Protein AF-0000000085047377 (afdb_homodimer)

Sequence (522 aa):
MKQKLSLKQCLQWAILKILKEQPLTVDECYRLLEKQLPPPPQPGSPNRKYSIYKLRTYLKDLEEEGEIISANDSELLSYSITKKGYEREKARGKELLERVTVVHHALNVILESLLDLHPVAPKIVPNEDREFVRSLLSVKDIIRVYILRYLTNNKQAALSDLQRDMISEWGWTCSKTYFLLVGRNEMTEGLDEDNEPLENPTILLKSTYTGQASRKHKREYSILDKNLVAEWSEIYLESAINSLREAITFNETLLALLEKNMKQKLSLKQCLQWAILKILKEQPLTVDECYRLLEKQLPPPPQPGSPNRKYSIYKLRTYLKDLEEEGEIISANDSELLSYSITKKGYEREKARGKELLERVTVVHHALNVILESLLDLHPVAPKIVPNEDREFVRSLLSVKDIIRVYILRYLTNNKQAALSDLQRDMISEWGWTCSKTYFLLVGRNEMTEGLDEDNEPLENPTILLKSTYTGQASRKHKREYSILDKNLVAEWSEIYLESAINSLREAITFNETLLALLEKN

Secondary structure (DSSP, 8-state):
-PPPP-HHHHHHHHHHHHHTTS-EEHHHHHHHHHHHSPPPPBTTBTT----HHHHHHHHHHHHHTTSEEEEEETTEEEEEE-HHHHHHHHHHHHHHHHHHHHHHHHHHHHHHHHTT--PPPPPPPPGGGHHHHHHHS-HHHHHHHHHHHHHHHSS-EEHHHHHHHHHHHHS----HHHHHHHHHHHHH--B-TTSPBPSS----EEEEEEEEEETTEEEEEEES-HHHHHHHHHHHHHHHHHHHHHHHHHHHHHHHHHHT-/-PPPP-HHHHHHHHHHHHHTTS-EEHHHHHHHHHHHSPPPPBTTBTT----HHHHHHHHHHHHHTTSEEEEEETTEEEEEE-HHHHHHHHHHHHHHHHHHHHHHHHHHHHHHHHTT--PPPPPPPPGGGHHHHHHHS-HHHHHHHHHHHHHHHSS-EEHHHHHHHHHHHHS----HHHHHHHHHHHHH--B-TTS-B-SS----EEEEESSSSSSSS-EEEEES-HHHHHHHHHHHHHHHHHHHHHHHHHHHHHHHHHH--

Radius of gyration: 26.58 Å; Cα contacts (8 Å, |Δi|>4): 782; chains: 2; bounding box: 64×72×55 Å

Nearest PDB structures (foldseek):
  4esf-assembly1_A-2  TM=9.033E-01  e=9.468E-03  Bacillus cereus ATCC 10987
  8s8f-assembly1_K  TM=6.311E-01  e=1.283E-01  Kluyveromyces lactis NRRL Y-1140
  8bn3-assembly1_C0  TM=6.114E-01  e=3.523E-01  Saccharomyces cerevisiae
  5icg-assembly1_A-2  TM=2.692E-01  e=3.051E-02  Thalictrum flavum subsp. glaucum
  8j3g-assembly1_A  TM=2.886E-01  e=8.381E-02  Coptis chinensis

Foldseek 3Di:
DDAFDAPLLLLLLVLLVVQAVDKAFLVRSQVVCCVLFNAQADVVGNPDGDDSVVSVVSQVVCVVVVQKDWDQDPNTIIIHGDPNVVVVSLVSLVVCLVLLVLVLLLLVLLLCVLVVHDHDFHAARDPSHQVRNVSQFPQLLSLLLQVLVVQVVPVKDFLQVSQVVCCRRRNHGDDSVVSVVSLVQLQWFDQPLSRHGDPDRRRFKDWDWPDDPDVPIGIMMHGDDPVSSVVVSVSSSVRRNVSSVSSSVSSVSSSVSSVVD/DDAFDAPLLLLLLVLLVVQAVDKAFLVRSQVVCCVLFNAQADVVGNPDGDDSVVSVVSQVVCVVVVQKDWDQDPNTIIIHGDPNVVVVSLVSLVVCLVLLVLLLLLLVLLLCVLVVHDHDFHAARDPSHQVRNVSQFPQLLSLLLQVLVVQVVPVKDFQQVSQVVCCRRRNHGDDSVVSVVSLVQLQFADQPLVRHTDPDGRRFKDWDWPDDPDVPIGIMMHGDDPVSSVVVSVSSSVRRNVSSVSSSVSSVSSSVSSVVD

Organism: Alkalihalophilus pseudofirmus (strain ATCC BAA-2126 / JCM 17055 / OF4) (NCBI:txid398511)

pLDDT: mean 87.84, std 13.75, range [40.06, 98.25]

Solvent-accessible surface area (backbone atoms only — not comparable to full-atom values): 27500 Å² total; per-residue (Å²): 129,85,78,60,53,38,70,65,59,55,48,50,42,51,50,46,58,57,25,68,76,44,68,34,33,68,69,54,47,51,53,50,42,49,70,66,57,48,59,54,45,41,91,94,30,78,78,46,68,80,53,68,67,56,48,50,50,49,51,49,52,36,36,75,72,48,26,29,46,75,44,79,52,94,88,41,60,29,35,32,56,33,73,58,20,54,54,47,39,52,54,48,36,54,53,46,46,56,54,49,49,42,46,45,51,19,52,49,25,43,52,29,45,75,69,70,45,85,47,64,84,48,47,72,47,52,78,63,41,39,62,36,54,48,75,33,35,53,54,66,33,46,50,50,36,53,53,51,55,49,34,73,77,32,75,62,46,36,59,72,56,50,51,54,48,34,30,70,64,25,8,47,57,76,56,68,58,54,52,47,34,54,56,49,42,31,40,50,60,21,57,39,98,70,40,20,52,34,95,62,62,40,49,37,36,43,74,46,50,83,38,57,26,37,101,82,25,55,56,27,31,27,69,65,36,69,67,60,40,56,56,48,44,52,55,30,40,52,54,27,50,52,27,46,52,41,31,49,50,38,46,50,44,50,49,52,59,51,64,63,110,128,86,79,61,54,39,70,65,56,54,49,51,44,49,49,47,57,56,25,68,76,44,68,35,33,68,69,53,47,50,53,49,43,50,69,67,55,47,59,54,46,42,92,94,29,78,79,46,68,79,54,68,67,56,49,50,50,48,53,50,52,36,36,75,73,48,27,29,48,75,46,79,52,96,89,43,61,28,35,34,57,33,75,57,20,52,53,47,39,54,54,48,37,54,54,45,48,57,53,49,48,42,47,48,50,19,51,48,25,43,48,29,45,77,69,71,47,86,49,66,86,47,47,72,47,51,78,65,39,38,63,38,54,48,76,31,37,53,54,66,34,46,50,48,36,52,53,50,53,50,32,74,78,33,76,61,45,36,60,71,56,50,52,55,47,34,31,71,63,25,8,47,58,76,58,68,59,54,53,48,33,56,56,48,42,31,41,64,47,25,58,38,97,70,36,20,53,34,97,62,64,42,52,37,37,43,74,46,51,84,40,59,29,39,100,85,22,56,57,28,32,28,70,65,35,71,67,59,40,56,56,48,45,53,55,30,42,52,54,26,51,53,28,45,52,40,31,48,50,36,47,50,44,51,49,51,60,52,66,61,113

Structure (mmCIF, N/CA/C/O backbone):
data_AF-0000000085047377-model_v1
#
loop_
_entity.id
_entity.type
_entity.pdbx_description
1 polymer 'Transcription regulator PadR N-terminal domain-containing protein'
#
loop_
_atom_site.group_PDB
_atom_site.id
_atom_site.type_symbol
_atom_site.label_atom_id
_atom_site.label_alt_id
_atom_site.label_comp_id
_atom_site.label_asym_id
_atom_site.label_entity_id
_atom_site.label_seq_id
_atom_site.pdbx_PDB_ins_code
_atom_site.Cartn_x
_atom_site.Cartn_y
_atom_site.Cartn_z
_atom_site.occupancy
_atom_site.B_iso_or_equiv
_atom_site.auth_seq_id
_atom_site.auth_comp_id
_atom_site.auth_asym_id
_atom_site.auth_atom_id
_atom_site.pdbx_PDB_model_num
ATOM 1 N N . MET A 1 1 ? -19.031 -2.625 -0.604 1 43.34 1 MET A N 1
ATOM 2 C CA . MET A 1 1 ? -17.719 -2.719 -1.241 1 43.34 1 MET A CA 1
ATOM 3 C C . MET A 1 1 ? -17.359 -4.172 -1.547 1 43.34 1 MET A C 1
ATOM 5 O O . MET A 1 1 ? -17.609 -5.059 -0.729 1 43.34 1 MET A O 1
ATOM 9 N N . LYS A 1 2 ? -17.156 -4.508 -2.77 1 57.34 2 LYS A N 1
ATOM 10 C CA . LYS A 1 2 ? -16.875 -5.891 -3.152 1 57.34 2 LYS A CA 1
ATOM 11 C C . LYS A 1 2 ? -15.641 -6.422 -2.438 1 57.34 2 LYS A C 1
ATOM 13 O O . LYS A 1 2 ? -14.633 -5.73 -2.34 1 57.34 2 LYS A O 1
ATOM 18 N N . GLN A 1 3 ? -15.734 -7.547 -1.705 1 80 3 GLN A N 1
ATOM 19 C CA . GLN A 1 3 ? -14.664 -8.195 -0.958 1 80 3 GLN A CA 1
ATOM 20 C C . GLN A 1 3 ? -13.469 -8.5 -1.861 1 80 3 GLN A C 1
ATOM 22 O O . GLN A 1 3 ? -13.641 -8.875 -3.023 1 80 3 GLN A O 1
ATOM 27 N N . LYS A 1 4 ? -12.359 -8.219 -1.426 1 89.38 4 LYS A N 1
ATOM 28 C CA . LYS A 1 4 ? -11.117 -8.477 -2.156 1 89.38 4 LYS A CA 1
ATOM 29 C C . LYS A 1 4 ? -10.898 -9.969 -2.363 1 89.38 4 LYS A C 1
ATOM 31 O O . LYS A 1 4 ? -11.164 -10.773 -1.465 1 89.38 4 LYS A O 1
ATOM 36 N N . LEU A 1 5 ? -10.461 -10.312 -3.564 1 94 5 LEU A N 1
ATOM 37 C CA . LEU A 1 5 ? -10.062 -11.688 -3.838 1 94 5 LEU A CA 1
ATOM 38 C C . LEU A 1 5 ? -8.836 -12.062 -3.014 1 94 5 LEU A C 1
ATOM 40 O O . LEU A 1 5 ? -7.852 -11.32 -2.971 1 94 5 LEU A O 1
ATOM 44 N N . SER A 1 6 ? -8.938 -13.141 -2.301 1 92.88 6 SER A N 1
ATOM 45 C CA . SER A 1 6 ? -7.844 -13.562 -1.434 1 92.88 6 SER A CA 1
ATOM 46 C C . SER A 1 6 ? -7.742 -15.078 -1.356 1 92.88 6 SER A C 1
ATOM 48 O O . SER A 1 6 ? -8.688 -15.789 -1.717 1 92.88 6 SER A O 1
ATOM 50 N N . LEU A 1 7 ? -6.586 -15.477 -0.941 1 91 7 LEU A N 1
ATOM 51 C CA . LEU A 1 7 ? -6.395 -16.906 -0.725 1 91 7 LEU A CA 1
ATOM 52 C C . LEU A 1 7 ? -7.375 -17.438 0.319 1 91 7 LEU A C 1
ATOM 54 O O . LEU A 1 7 ? -7.871 -18.562 0.199 1 91 7 LEU A O 1
ATOM 58 N N . LYS A 1 8 ? -7.629 -16.609 1.281 1 91.5 8 LYS A N 1
ATOM 59 C CA . LYS A 1 8 ? -8.594 -16.984 2.311 1 91.5 8 LYS A CA 1
ATOM 60 C C . LYS A 1 8 ? -9.953 -17.312 1.699 1 91.5 8 LYS A C 1
ATOM 62 O O . LYS A 1 8 ? -10.547 -18.344 2.021 1 91.5 8 LYS A O 1
ATOM 67 N N . GLN A 1 9 ? -10.375 -16.516 0.833 1 93.56 9 GLN A N 1
ATOM 68 C CA . GLN A 1 9 ? -11.672 -16.719 0.187 1 93.56 9 GLN A CA 1
ATOM 69 C C . GLN A 1 9 ? -11.672 -18.016 -0.627 1 93.56 9 GLN A C 1
ATOM 71 O O . GLN A 1 9 ? -12.656 -18.766 -0.611 1 93.56 9 GLN A O 1
ATOM 76 N N . CYS A 1 10 ? -10.625 -18.219 -1.309 1 94.62 10 CYS A N 1
ATOM 77 C CA . CYS A 1 10 ? -10.5 -19.422 -2.123 1 94.62 10 CYS A CA 1
ATOM 78 C C . CYS A 1 10 ? -10.523 -20.672 -1.254 1 94.62 10 CYS A C 1
ATOM 80 O O . CYS A 1 10 ? -11.227 -21.641 -1.565 1 94.62 10 CYS A O 1
ATOM 82 N N . LEU A 1 11 ? -9.852 -20.594 -0.194 1 94.56 11 LEU A N 1
ATOM 83 C CA . LEU A 1 11 ? -9.75 -21.75 0.684 1 94.56 11 LEU A CA 1
ATOM 84 C C . LEU A 1 11 ? -11.07 -22 1.411 1 94.56 11 LEU A C 1
ATOM 86 O O . LEU A 1 11 ? -11.484 -23.156 1.576 1 94.56 11 LEU A O 1
ATOM 90 N N . GLN A 1 12 ? -11.633 -20.938 1.828 1 96.25 12 GLN A N 1
ATOM 91 C CA . GLN A 1 12 ? -12.93 -21.094 2.477 1 96.25 12 GLN A CA 1
ATOM 92 C C . GLN A 1 12 ? -13.961 -21.703 1.523 1 96.25 12 GLN A C 1
ATOM 94 O O . GLN A 1 12 ? -14.758 -22.547 1.922 1 96.25 12 GLN A O 1
ATOM 99 N N . TRP A 1 13 ? -13.922 -21.25 0.327 1 97.38 13 TRP A N 1
ATOM 100 C CA . TRP A 1 13 ? -14.805 -21.828 -0.677 1 97.38 13 TRP A CA 1
ATOM 101 C C . TRP A 1 13 ? -14.5 -23.312 -0.874 1 97.38 13 TRP A C 1
ATOM 103 O O . TRP A 1 13 ? -15.414 -24.141 -0.934 1 97.38 13 TRP A O 1
ATOM 113 N N . ALA A 1 14 ? -13.227 -23.672 -0.992 1 96.56 14 ALA A N 1
ATOM 114 C CA . ALA A 1 14 ? -12.805 -25.062 -1.181 1 96.56 14 ALA A CA 1
ATOM 115 C C . ALA A 1 14 ? -13.266 -25.938 -0.015 1 96.56 14 ALA A C 1
ATOM 117 O O . ALA A 1 14 ? -13.664 -27.078 -0.212 1 96.56 14 ALA A O 1
ATOM 118 N N . ILE A 1 15 ? -13.211 -25.344 1.125 1 96.81 15 ILE A N 1
ATOM 119 C CA . ILE A 1 15 ? -13.648 -26.062 2.314 1 96.81 15 ILE A CA 1
ATOM 120 C C . ILE A 1 15 ? -15.141 -26.391 2.199 1 96.81 15 ILE A C 1
ATOM 122 O O . ILE A 1 15 ? -15.562 -27.516 2.459 1 96.81 15 ILE A O 1
ATOM 126 N N . LEU A 1 16 ? -15.914 -25.406 1.846 1 97.5 16 LEU A N 1
ATOM 127 C CA . LEU A 1 16 ? -17.344 -25.641 1.672 1 97.5 16 LEU A CA 1
ATOM 128 C C . LEU A 1 16 ? -17.594 -26.719 0.628 1 97.5 16 LEU A C 1
ATOM 130 O O . LEU A 1 16 ? -18.469 -27.562 0.814 1 97.5 16 LEU A O 1
ATOM 134 N N . LYS A 1 17 ? -16.828 -26.656 -0.416 1 96.5 17 LYS A N 1
ATOM 135 C CA . LYS A 1 17 ? -16.984 -27.641 -1.485 1 96.5 17 LYS A CA 1
ATOM 136 C C . LYS A 1 17 ? -16.688 -29.047 -0.982 1 96.5 17 LYS A C 1
ATOM 138 O O . LYS A 1 17 ? -17.406 -30 -1.301 1 96.5 17 LYS A O 1
ATOM 143 N N . ILE A 1 18 ? -15.641 -29.156 -0.251 1 95.62 18 ILE A N 1
ATOM 144 C CA . ILE A 1 18 ? -15.234 -30.453 0.289 1 95.62 18 ILE A CA 1
ATOM 145 C C . ILE A 1 18 ? -16.297 -30.984 1.243 1 95.62 18 ILE A C 1
ATOM 147 O O . ILE A 1 18 ? -16.625 -32.156 1.233 1 95.62 18 ILE A O 1
ATOM 151 N N . LEU A 1 19 ? -16.906 -30.094 2 1 96.5 19 LEU A N 1
ATOM 152 C CA . LEU A 1 19 ? -17.875 -30.484 3.025 1 96.5 19 LEU A CA 1
ATOM 153 C C . LEU A 1 19 ? -19.219 -30.844 2.402 1 96.5 19 LEU A C 1
ATOM 155 O O . LEU A 1 19 ? -20.078 -31.438 3.061 1 96.5 19 LEU A O 1
ATOM 159 N N . LYS A 1 20 ? -19.391 -30.516 1.212 1 94.81 20 LYS A N 1
ATOM 160 C CA . LYS A 1 20 ? -20.609 -30.906 0.507 1 94.81 20 LYS A CA 1
ATOM 161 C C . LYS A 1 20 ? -20.703 -32.406 0.363 1 94.81 20 LYS A C 1
ATOM 163 O O . LYS A 1 20 ? -21.797 -32.969 0.245 1 94.81 20 LYS A O 1
ATOM 168 N N . GLU A 1 21 ? -19.609 -33.031 0.344 1 92.38 21 GLU A N 1
ATOM 169 C CA . GLU A 1 21 ? -19.578 -34.469 0.102 1 92.38 21 GLU A CA 1
ATOM 170 C C . GLU A 1 21 ? -19.859 -35.25 1.383 1 92.38 21 GLU A C 1
ATOM 172 O O . GLU A 1 21 ? -20.562 -36.25 1.357 1 92.38 21 GLU A O 1
ATOM 177 N N . GLN A 1 22 ? -19.281 -34.875 2.484 1 93.88 22 GLN A N 1
ATOM 178 C CA . GLN A 1 22 ? -19.469 -35.562 3.768 1 93.88 22 GLN A CA 1
ATOM 179 C C . GLN A 1 22 ? -18.953 -34.688 4.918 1 93.88 22 GLN A C 1
ATOM 181 O O . GLN A 1 22 ? -18.125 -33.812 4.715 1 93.88 22 GLN A O 1
ATOM 186 N N . PRO A 1 23 ? -19.531 -34.875 6.016 1 95.12 23 PRO A N 1
ATOM 187 C CA . PRO A 1 23 ? -18.953 -34.219 7.191 1 95.12 23 PRO A CA 1
ATOM 188 C C . PRO A 1 23 ? -17.516 -34.625 7.445 1 95.12 23 PRO A C 1
ATOM 190 O O . PRO A 1 23 ? -17.141 -35.781 7.219 1 95.12 23 PRO A O 1
ATOM 193 N N . LEU A 1 24 ? -16.719 -33.688 7.891 1 96.38 24 LEU A N 1
ATOM 194 C CA . LEU A 1 24 ? -15.289 -33.969 8.062 1 96.38 24 LEU A CA 1
ATOM 195 C C . LEU A 1 24 ? -14.766 -33.312 9.344 1 96.38 24 LEU A C 1
ATOM 197 O O . LEU A 1 24 ? -15.25 -32.281 9.766 1 96.38 24 LEU A O 1
ATOM 201 N N . THR A 1 25 ? -13.789 -34.062 9.906 1 95.56 25 THR A N 1
ATOM 202 C CA . THR A 1 25 ? -13.023 -33.438 10.992 1 95.56 25 THR A CA 1
ATOM 203 C C . THR A 1 25 ? -12.047 -32.406 10.453 1 95.56 25 THR A C 1
ATOM 205 O O . THR A 1 25 ? -11.859 -32.312 9.234 1 95.56 25 THR A O 1
ATOM 208 N N . VAL A 1 26 ? -11.484 -31.672 11.367 1 95.12 26 VAL A N 1
ATOM 209 C CA . VAL A 1 26 ? -10.516 -30.656 10.969 1 95.12 26 VAL A CA 1
ATOM 210 C C . VAL A 1 26 ? -9.359 -31.297 10.219 1 95.12 26 VAL A C 1
ATOM 212 O O . VAL A 1 26 ? -8.922 -30.797 9.18 1 95.12 26 VAL A O 1
ATOM 215 N N . ASP A 1 27 ? -8.883 -32.406 10.734 1 95 27 ASP A N 1
ATOM 216 C CA . ASP A 1 27 ? -7.734 -33.062 10.141 1 95 27 ASP A CA 1
ATOM 217 C C . ASP A 1 27 ? -8.078 -33.625 8.758 1 95 27 ASP A C 1
ATOM 219 O O . ASP A 1 27 ? -7.258 -33.562 7.836 1 95 27 ASP A O 1
ATOM 223 N N . GLU A 1 28 ? -9.266 -34.156 8.602 1 95.69 28 GLU A N 1
ATOM 224 C CA . GLU A 1 28 ? -9.703 -34.656 7.312 1 95.69 28 GLU A CA 1
ATOM 225 C C . GLU A 1 28 ? -9.852 -33.531 6.293 1 95.69 28 GLU A C 1
ATOM 227 O O . GLU A 1 28 ? -9.453 -33.688 5.137 1 95.69 28 GLU A O 1
ATOM 232 N N . CYS A 1 29 ? -10.445 -32.469 6.742 1 95.69 29 CYS A N 1
ATOM 233 C CA . CYS A 1 29 ? -10.578 -31.297 5.887 1 95.69 29 CYS A CA 1
ATOM 234 C C . CYS A 1 29 ? -9.219 -30.812 5.41 1 95.69 29 CYS A C 1
ATOM 236 O O . CYS A 1 29 ? -9.039 -30.484 4.234 1 95.69 29 CYS A O 1
ATOM 238 N N . TYR A 1 30 ? -8.297 -30.781 6.344 1 96.19 30 TYR A N 1
ATOM 239 C CA . TYR A 1 30 ? -6.938 -30.328 6.055 1 96.19 30 TYR A CA 1
ATOM 240 C C . TYR A 1 30 ? -6.293 -31.203 4.984 1 96.19 30 TYR A C 1
ATOM 242 O O . TYR A 1 30 ? -5.734 -30.688 4.008 1 96.19 30 TYR A O 1
ATOM 250 N N . ARG A 1 31 ? -6.387 -32.469 5.109 1 95.44 31 ARG A N 1
ATOM 251 C CA . ARG A 1 31 ? -5.789 -33.406 4.168 1 95.44 31 ARG A CA 1
ATOM 252 C C . ARG A 1 31 ? -6.426 -33.281 2.787 1 95.44 31 ARG A C 1
ATOM 254 O O . ARG A 1 31 ? -5.727 -33.281 1.771 1 95.44 31 ARG A O 1
ATOM 261 N N . LEU A 1 32 ? -7.68 -33.188 2.752 1 95.5 32 LEU A N 1
ATOM 262 C CA . LEU A 1 32 ? -8.375 -33.094 1.476 1 95.5 32 LEU A CA 1
ATOM 263 C C . LEU A 1 32 ? -8.086 -31.781 0.775 1 95.5 32 LEU A C 1
ATOM 265 O O . LEU A 1 32 ? -7.934 -31.734 -0.448 1 95.5 32 LEU A O 1
ATOM 269 N N . LEU A 1 33 ? -8.023 -30.75 1.573 1 94.81 33 LEU A N 1
ATOM 270 C CA . LEU A 1 33 ? -7.699 -29.453 1.01 1 94.81 33 LEU A CA 1
ATOM 271 C C . LEU A 1 33 ? -6.309 -29.453 0.385 1 94.81 33 LEU A C 1
ATOM 273 O O . LEU A 1 33 ? -6.121 -28.953 -0.726 1 94.81 33 LEU A O 1
ATOM 277 N N . GLU A 1 34 ? -5.344 -30 1.066 1 93.25 34 GLU A N 1
ATOM 278 C CA . GLU A 1 34 ? -3.971 -30.094 0.575 1 93.25 34 GLU A CA 1
ATOM 279 C C . GLU A 1 34 ? -3.898 -30.922 -0.705 1 93.25 34 GLU A C 1
ATOM 281 O O . GLU A 1 34 ? -3.105 -30.625 -1.6 1 93.25 34 GLU A O 1
ATOM 286 N N . LYS A 1 35 ? -4.703 -31.906 -0.718 1 93.5 35 LYS A N 1
ATOM 287 C CA . LYS A 1 35 ? -4.715 -32.812 -1.869 1 93.5 35 LYS A CA 1
ATOM 288 C C . LYS A 1 35 ? -5.379 -32.156 -3.074 1 93.5 35 LYS A C 1
ATOM 290 O O . LYS A 1 35 ? -4.883 -32.25 -4.199 1 93.5 35 LYS A O 1
ATOM 295 N N . GLN A 1 36 ? -6.48 -31.453 -2.883 1 93.62 36 GLN A N 1
ATOM 296 C CA . GLN A 1 36 ? -7.297 -30.938 -3.977 1 93.62 36 GLN A CA 1
ATOM 297 C C . GLN A 1 36 ? -6.781 -29.594 -4.453 1 93.62 36 GLN A C 1
ATOM 299 O O . GLN A 1 36 ? -6.926 -29.25 -5.629 1 93.62 36 GLN A O 1
ATOM 304 N N . LEU A 1 37 ? -6.281 -28.844 -3.484 1 93.62 37 LEU A N 1
ATOM 305 C CA . LEU A 1 37 ? -5.805 -27.5 -3.801 1 93.62 37 LEU A CA 1
ATOM 306 C C . LEU A 1 37 ? -4.52 -27.188 -3.041 1 93.62 37 LEU A C 1
ATOM 308 O O . LEU A 1 37 ? -4.52 -26.344 -2.133 1 93.62 37 LEU A O 1
ATOM 312 N N . PRO A 1 38 ? -3.467 -27.766 -3.453 1 89.69 38 PRO A N 1
ATOM 313 C CA . PRO A 1 38 ? -2.201 -27.484 -2.768 1 89.69 38 PRO A CA 1
ATOM 314 C C . PRO A 1 38 ? -1.79 -26.016 -2.869 1 89.69 38 PRO A C 1
ATOM 316 O O . PRO A 1 38 ? -2.039 -25.359 -3.891 1 89.69 38 PRO A O 1
ATOM 319 N N . PRO A 1 39 ? -1.217 -25.547 -1.729 1 83.5 39 PRO A N 1
ATOM 320 C CA . PRO A 1 39 ? -0.801 -24.141 -1.772 1 83.5 39 PRO A CA 1
ATOM 321 C C . PRO A 1 39 ? 0.285 -23.891 -2.814 1 83.5 39 PRO A C 1
ATOM 323 O O . PRO A 1 39 ? 1.1 -24.766 -3.098 1 83.5 39 PRO A O 1
ATOM 326 N N . PRO A 1 40 ? 0.148 -22.641 -3.406 1 74.31 40 PRO A N 1
ATOM 327 C CA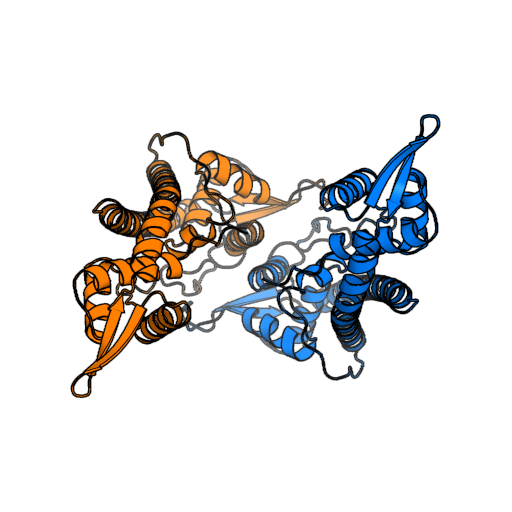 . PRO A 1 40 ? 1.246 -22.312 -4.32 1 74.31 40 PRO A CA 1
ATOM 328 C C . PRO A 1 40 ? 2.586 -22.156 -3.604 1 74.31 40 PRO A C 1
ATOM 330 O O . PRO A 1 40 ? 2.641 -21.625 -2.496 1 74.31 40 PRO A O 1
ATOM 333 N N . PRO A 1 41 ? 3.574 -22.75 -4.199 1 69.69 41 PRO A N 1
ATOM 334 C CA . PRO A 1 41 ? 4.902 -22.578 -3.602 1 69.69 41 PRO A CA 1
ATOM 335 C C . PRO A 1 41 ? 5.328 -21.109 -3.516 1 69.69 41 PRO A C 1
ATOM 337 O O . PRO A 1 41 ? 4.797 -20.266 -4.238 1 69.69 41 PRO A O 1
ATOM 340 N N . GLN A 1 42 ? 6.004 -20.734 -2.461 1 64.62 42 GLN A N 1
ATOM 341 C CA . GLN A 1 42 ? 6.629 -19.422 -2.346 1 64.62 42 GLN A CA 1
ATOM 342 C C . GLN A 1 42 ? 8.148 -19.516 -2.428 1 64.62 42 GLN A C 1
ATOM 344 O O . GLN A 1 42 ? 8.719 -20.562 -2.125 1 64.62 42 GLN A O 1
ATOM 349 N N . PRO A 1 43 ? 8.594 -18.359 -2.99 1 54.38 43 PRO A N 1
ATOM 350 C CA . PRO A 1 43 ? 10.062 -18.375 -2.936 1 54.38 43 PRO A CA 1
ATOM 351 C C . PRO A 1 43 ? 10.594 -18.672 -1.534 1 54.38 43 PRO A C 1
ATOM 353 O O . PRO A 1 43 ? 10.148 -18.062 -0.56 1 54.38 43 PRO A O 1
ATOM 356 N N . GLY A 1 44 ? 11.344 -19.703 -1.463 1 54.81 44 GLY A N 1
ATOM 357 C CA . GLY A 1 44 ? 11.953 -20.078 -0.2 1 54.81 44 GLY A CA 1
ATOM 358 C C . GLY A 1 44 ? 11.195 -21.188 0.522 1 54.81 44 GLY A C 1
ATOM 359 O O . GLY A 1 44 ? 11.672 -21.719 1.53 1 54.81 44 GLY A O 1
ATOM 360 N N . SER A 1 45 ? 9.984 -21.328 -0.034 1 64.44 45 SER A N 1
ATOM 361 C CA . SER A 1 45 ? 9.195 -22.391 0.583 1 64.44 45 SER A CA 1
ATOM 362 C C . SER A 1 45 ? 8.562 -23.297 -0.471 1 64.44 45 SER A C 1
ATOM 364 O O . SER A 1 45 ? 7.348 -23.266 -0.663 1 64.44 45 SER A O 1
ATOM 366 N N . PRO A 1 46 ? 9.352 -24.125 -1.031 1 64.88 46 PRO A N 1
ATOM 367 C CA . PRO A 1 46 ? 8.836 -24.984 -2.105 1 64.88 46 PRO A CA 1
ATOM 368 C C . PRO A 1 46 ? 7.824 -26 -1.609 1 64.88 46 PRO A C 1
ATOM 370 O O . PRO A 1 46 ? 6.957 -26.438 -2.371 1 64.88 46 PRO A O 1
ATOM 373 N N . ASN A 1 47 ? 7.973 -26.312 -0.327 1 68.62 47 ASN A N 1
ATOM 374 C CA . ASN A 1 47 ? 7.078 -27.328 0.233 1 68.62 47 ASN A CA 1
ATOM 375 C C . ASN A 1 47 ? 6.059 -26.703 1.184 1 68.62 47 ASN A C 1
ATOM 377 O O . ASN A 1 47 ? 5.66 -27.328 2.168 1 68.62 47 ASN A O 1
ATOM 381 N N . ARG A 1 48 ? 5.73 -25.625 0.717 1 76.94 48 ARG A N 1
ATOM 382 C CA . ARG A 1 48 ? 4.789 -24.875 1.541 1 76.94 48 ARG A CA 1
ATOM 383 C C . ARG A 1 48 ? 3.508 -25.656 1.771 1 76.94 48 ARG A C 1
ATOM 385 O O . ARG A 1 48 ? 3.004 -26.312 0.856 1 76.94 48 ARG A O 1
ATOM 392 N N . LYS A 1 49 ? 3.084 -25.625 3.051 1 83.12 49 LYS A N 1
ATOM 393 C CA . LYS A 1 49 ? 1.815 -26.234 3.441 1 83.12 49 LYS A CA 1
ATOM 394 C C . LYS A 1 49 ? 0.893 -25.203 4.094 1 83.12 49 LYS A C 1
ATOM 396 O O . LYS A 1 49 ? 1.343 -24.141 4.516 1 83.12 49 LYS A O 1
ATOM 401 N N . TYR A 1 50 ? -0.381 -25.609 3.971 1 88.25 50 TYR A N 1
ATOM 402 C CA . TYR A 1 50 ? -1.301 -24.75 4.707 1 88.25 50 TYR A CA 1
ATOM 403 C C . TYR A 1 50 ? -1.092 -24.891 6.207 1 88.25 50 TYR A C 1
ATOM 405 O O . TYR A 1 50 ? -0.613 -25.922 6.684 1 88.25 50 TYR A O 1
ATOM 413 N N . SER A 1 51 ? -1.347 -23.844 6.867 1 89 51 SER A N 1
ATOM 414 C CA . SER A 1 51 ? -1.377 -23.906 8.328 1 89 51 SER A CA 1
ATOM 415 C C . SER A 1 51 ? -2.693 -24.5 8.828 1 89 51 SER A C 1
ATOM 417 O O . SER A 1 51 ? -3.768 -23.984 8.508 1 89 51 SER A O 1
ATOM 419 N N . ILE A 1 52 ? -2.498 -25.516 9.672 1 92.19 52 ILE A N 1
ATOM 420 C CA . ILE A 1 52 ? -3.699 -26.125 10.234 1 92.19 52 ILE A CA 1
ATOM 421 C C . ILE A 1 52 ? -4.414 -25.125 11.133 1 92.19 52 ILE A C 1
ATOM 423 O O . ILE A 1 52 ? -5.645 -25.141 11.234 1 92.19 52 ILE A O 1
ATOM 427 N N . TYR A 1 53 ? -3.674 -24.266 11.719 1 92.5 53 TYR A N 1
ATOM 428 C CA . TYR A 1 53 ? -4.258 -23.234 12.562 1 92.5 53 TYR A CA 1
ATOM 429 C C . TYR A 1 53 ? -5.102 -22.266 11.742 1 92.5 53 TYR A C 1
ATOM 431 O O . TYR A 1 53 ? -6.184 -21.859 12.172 1 92.5 53 TYR A O 1
ATOM 439 N N . LYS A 1 54 ? -4.594 -21.984 10.609 1 92.19 54 LYS A N 1
ATOM 440 C CA . LYS A 1 54 ? -5.363 -21.109 9.734 1 92.19 54 LYS A CA 1
ATOM 441 C C . LYS A 1 54 ? -6.656 -21.781 9.273 1 92.19 54 LYS A C 1
ATOM 443 O O . LYS A 1 54 ? -7.703 -21.125 9.195 1 92.19 54 LYS A O 1
ATOM 448 N N . LEU A 1 55 ? -6.488 -23 9.023 1 94.56 55 LEU A N 1
ATOM 449 C CA . LEU A 1 55 ? -7.684 -23.75 8.625 1 94.56 55 LEU A CA 1
ATOM 450 C C . LEU A 1 55 ? -8.727 -23.719 9.742 1 94.56 55 LEU A C 1
ATOM 452 O O . LEU A 1 55 ? -9.914 -23.547 9.477 1 94.56 55 LEU A O 1
ATOM 456 N N . ARG A 1 56 ? -8.258 -23.891 10.945 1 95.38 56 ARG A N 1
ATOM 457 C CA . ARG A 1 56 ? -9.164 -23.844 12.086 1 95.38 56 ARG A CA 1
ATOM 458 C C . ARG A 1 56 ? -9.875 -22.484 12.172 1 95.38 56 ARG A C 1
ATOM 460 O O . ARG A 1 56 ? -11.07 -22.422 12.461 1 95.38 56 ARG A O 1
ATOM 467 N N . THR A 1 57 ? -9.141 -21.562 11.914 1 96.5 57 THR A N 1
ATOM 468 C CA . THR A 1 57 ? -9.711 -20.219 11.922 1 96.5 57 THR A CA 1
ATOM 469 C C . THR A 1 57 ? -10.766 -20.078 10.828 1 96.5 57 THR A C 1
ATOM 471 O O . THR A 1 57 ? -11.82 -19.469 11.055 1 96.5 57 THR A O 1
ATOM 474 N N . TYR A 1 58 ? -10.484 -20.641 9.672 1 96.44 58 TYR A N 1
ATOM 475 C CA . TYR A 1 58 ? -11.43 -20.547 8.57 1 96.44 58 TYR A CA 1
ATOM 476 C C . TYR A 1 58 ? -12.719 -21.297 8.891 1 96.44 58 TYR A C 1
ATOM 478 O O . TYR A 1 58 ? -13.812 -20.812 8.602 1 96.44 58 TYR A O 1
ATOM 486 N N . LEU A 1 59 ? -12.539 -22.391 9.531 1 97 59 LEU A N 1
ATOM 487 C CA . LEU A 1 59 ? -13.703 -23.188 9.922 1 97 59 LEU A CA 1
ATOM 488 C C . LEU A 1 59 ? -14.547 -22.438 10.945 1 97 59 LEU A C 1
ATOM 490 O O . LEU A 1 59 ? -15.781 -22.406 10.859 1 97 59 LEU A O 1
ATOM 494 N N . LYS A 1 60 ? -13.883 -21.844 11.836 1 96.62 60 LYS A N 1
ATOM 495 C CA . LYS A 1 60 ? -14.578 -21.062 12.844 1 96.62 60 LYS A CA 1
ATOM 496 C C . LYS A 1 60 ? -15.344 -19.906 12.211 1 96.62 60 LYS A C 1
ATOM 498 O O . LYS A 1 60 ? -16.484 -19.625 12.586 1 96.62 60 LYS A O 1
ATOM 503 N N . ASP A 1 61 ? -14.688 -19.219 11.305 1 97.19 61 ASP A N 1
ATOM 504 C CA . ASP A 1 61 ? -15.328 -18.109 10.594 1 97.19 61 ASP A CA 1
ATOM 505 C C . ASP A 1 61 ? -16.594 -18.578 9.875 1 97.19 61 ASP A C 1
ATOM 507 O O . ASP A 1 61 ? -17.625 -17.922 9.945 1 97.19 61 A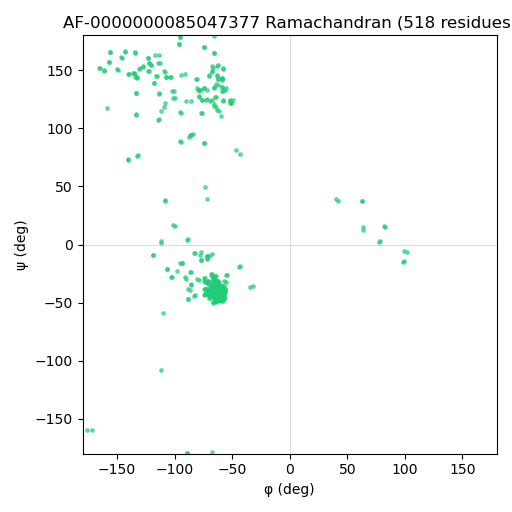SP A O 1
ATOM 511 N N . LEU A 1 62 ? -16.516 -19.688 9.195 1 97.75 62 LEU A N 1
ATOM 512 C CA . LEU A 1 62 ? -17.625 -20.234 8.438 1 97.75 62 LEU A CA 1
ATOM 513 C C . LEU A 1 62 ? -18.766 -20.641 9.367 1 97.75 62 LEU A C 1
ATOM 515 O O . LEU A 1 62 ? -19.938 -20.469 9.031 1 97.75 62 LEU A O 1
ATOM 519 N N . GLU A 1 63 ? -18.406 -21.109 10.5 1 97.44 63 GLU A N 1
ATOM 520 C CA . GLU A 1 63 ? -19.406 -21.5 11.484 1 97.44 63 GLU A CA 1
ATOM 521 C C . GLU A 1 63 ? -20.125 -20.266 12.055 1 97.44 63 GLU A C 1
ATOM 523 O O . GLU A 1 63 ? -21.344 -20.281 12.211 1 97.44 63 GLU A O 1
ATOM 528 N N . GLU A 1 64 ? -19.344 -19.297 12.344 1 97.12 64 GLU A N 1
ATOM 529 C CA . GLU A 1 64 ? -19.906 -18.047 12.875 1 97.12 64 GLU A CA 1
ATOM 530 C C . GLU A 1 64 ? -20.859 -17.406 11.875 1 97.12 64 GLU A C 1
ATOM 532 O O . GLU A 1 64 ? -21.844 -16.781 12.266 1 97.12 64 GLU A O 1
ATOM 537 N N . GLU A 1 65 ? -20.578 -17.562 10.641 1 96.56 65 GLU A N 1
ATOM 538 C CA . GLU A 1 65 ? -21.422 -17.016 9.586 1 96.56 65 GLU A CA 1
ATOM 539 C C . GLU A 1 65 ? -22.609 -17.922 9.297 1 96.56 65 GLU A C 1
ATOM 541 O O . GLU A 1 65 ? -23.484 -17.562 8.508 1 96.56 65 GLU A O 1
ATOM 546 N N . GLY A 1 66 ? -22.609 -19.094 9.914 1 97.56 66 GLY A N 1
ATOM 547 C CA . GLY A 1 66 ? -23.703 -20.031 9.773 1 97.56 66 GLY A CA 1
ATOM 548 C C . GLY A 1 66 ? -23.625 -20.875 8.508 1 97.56 66 GLY A C 1
ATOM 549 O O . GLY A 1 66 ? -24.609 -21.469 8.086 1 97.56 66 GLY A O 1
ATOM 550 N N . GLU A 1 67 ? -22.5 -20.922 7.879 1 98.19 67 GLU A N 1
ATOM 551 C CA . GLU A 1 67 ? -22.344 -21.625 6.617 1 98.19 67 GLU A CA 1
ATOM 552 C C . GLU A 1 67 ? -22.016 -23.109 6.855 1 98.19 67 GLU A C 1
ATOM 554 O O . GLU A 1 67 ? -22.203 -23.938 5.965 1 98.19 67 GLU A O 1
ATOM 559 N N . ILE A 1 68 ? -21.453 -23.391 8.039 1 98.25 68 ILE A N 1
ATOM 560 C CA . ILE A 1 68 ? -21.234 -24.766 8.461 1 98.25 68 ILE A CA 1
ATOM 561 C C . ILE A 1 68 ? -21.672 -24.953 9.914 1 98.25 68 ILE A C 1
ATOM 563 O O . ILE A 1 68 ? -21.938 -23.969 10.609 1 98.25 68 ILE A O 1
ATOM 567 N N . ILE A 1 69 ? -21.828 -26.188 10.383 1 97.25 69 ILE A N 1
ATOM 568 C CA . ILE A 1 69 ? -22.156 -26.516 11.766 1 97.25 69 ILE A CA 1
ATOM 569 C C . ILE A 1 69 ? -21.234 -27.609 12.273 1 97.25 69 ILE A C 1
ATOM 571 O O . ILE A 1 69 ? -20.719 -28.422 11.484 1 97.25 69 ILE A O 1
ATOM 575 N N . SER A 1 70 ? -20.906 -27.484 13.508 1 95.19 70 SER A N 1
ATOM 576 C CA . SER A 1 70 ? -20.062 -28.516 14.109 1 95.19 70 SER A CA 1
ATOM 577 C C . SER A 1 70 ? -20.875 -29.438 15.008 1 95.19 70 SER A C 1
ATOM 579 O O . SER A 1 70 ? -21.891 -29.031 15.555 1 95.19 70 SER A O 1
ATOM 581 N N . ALA A 1 71 ? -20.547 -30.625 15.023 1 92.25 71 ALA A N 1
ATOM 582 C CA . ALA A 1 71 ? -21.156 -31.641 15.891 1 92.25 71 ALA A CA 1
ATOM 583 C C . ALA A 1 71 ? -20.094 -32.5 16.562 1 92.25 71 ALA A C 1
ATOM 585 O O . ALA A 1 71 ? -19.078 -32.812 15.945 1 92.25 71 ALA A O 1
ATOM 586 N N . ASN A 1 72 ? -20.25 -32.625 17.828 1 86.38 72 ASN A N 1
ATOM 587 C CA . ASN A 1 72 ? -19.344 -33.5 18.562 1 86.38 72 ASN A CA 1
ATOM 588 C C . ASN A 1 72 ? -19.828 -34.938 18.531 1 86.38 72 ASN A C 1
ATOM 590 O O . ASN A 1 72 ? -20.875 -35.281 19.109 1 86.38 72 ASN A O 1
ATOM 594 N N . ASP A 1 73 ? -19.312 -35.656 17.594 1 68.12 73 ASP A N 1
ATOM 595 C CA . ASP A 1 73 ? -19.641 -37.094 17.594 1 68.12 73 ASP A CA 1
ATOM 596 C C . ASP A 1 73 ? -18.516 -37.906 18.203 1 68.12 73 ASP A C 1
ATOM 598 O O . ASP A 1 73 ? -17.438 -38 17.641 1 68.12 73 ASP A O 1
ATOM 602 N N . SER A 1 74 ? -18.859 -38.719 19.203 1 66.69 74 SER A N 1
ATOM 603 C CA . SER A 1 74 ? -17.984 -39.656 19.891 1 66.69 74 SER A CA 1
ATOM 604 C C . SER A 1 74 ? -16.609 -39.062 20.125 1 66.69 74 SER A C 1
ATOM 606 O O . SER A 1 74 ? -15.586 -39.688 19.797 1 66.69 74 SER A O 1
ATOM 608 N N . GLU A 1 75 ? -16.422 -37.875 20.453 1 73.69 75 GLU A N 1
ATOM 609 C CA . GLU A 1 75 ? -15.203 -37.25 20.953 1 73.69 75 GLU A CA 1
ATOM 610 C C . GLU A 1 75 ? -14.469 -36.5 19.828 1 73.69 75 GLU A C 1
ATOM 612 O O . GLU A 1 75 ? -13.422 -35.906 20.062 1 73.69 75 GLU A O 1
ATOM 617 N N . LEU A 1 76 ? -15.047 -36.688 18.562 1 84.75 76 LEU A N 1
ATOM 618 C CA . LEU A 1 76 ? -14.367 -35.938 17.516 1 84.75 76 LEU A CA 1
ATOM 619 C C . LEU A 1 76 ? -15.273 -34.844 16.938 1 84.75 76 LEU A C 1
ATOM 621 O O . LEU A 1 76 ? -16.438 -35.094 16.641 1 84.75 76 LEU A O 1
ATOM 625 N N . LEU A 1 77 ? -14.773 -33.719 16.891 1 91.75 77 LEU A N 1
ATOM 626 C CA . LEU A 1 77 ? -15.492 -32.562 16.328 1 91.75 77 LEU A CA 1
ATOM 627 C C . LEU A 1 77 ? -15.5 -32.625 14.805 1 91.75 77 LEU A C 1
ATOM 629 O O . LEU A 1 77 ? -14.453 -32.781 14.18 1 91.75 77 LEU A O 1
ATOM 633 N N . SER A 1 78 ? -16.688 -32.812 14.281 1 95 78 SER A N 1
ATOM 634 C CA . SER A 1 78 ? -16.828 -32.812 12.828 1 95 78 SER A CA 1
ATOM 635 C C . SER A 1 78 ? -17.656 -31.641 12.336 1 95 78 SER A C 1
ATOM 637 O O . SER A 1 78 ? -18.422 -31.047 13.109 1 95 78 SER A O 1
ATOM 639 N N . TYR A 1 79 ? -17.406 -31.297 11.062 1 96.94 79 TYR A N 1
ATOM 640 C CA . TYR A 1 79 ? -18.094 -30.156 10.453 1 96.94 79 TYR A CA 1
ATOM 641 C C . TYR A 1 79 ? -18.938 -30.609 9.273 1 96.94 79 TYR A C 1
ATOM 643 O O . TYR A 1 79 ? -18.547 -31.5 8.516 1 96.94 79 TYR A O 1
ATOM 651 N N . SER A 1 80 ? -20.109 -30.016 9.203 1 97 80 SER A N 1
ATOM 652 C CA . SER A 1 80 ? -20.984 -30.25 8.07 1 97 80 SER A CA 1
ATOM 653 C C . SER A 1 80 ? -21.5 -28.938 7.48 1 97 80 SER A C 1
ATOM 655 O O . SER A 1 80 ? -21.594 -27.938 8.188 1 97 80 SER A O 1
ATOM 657 N N . ILE A 1 81 ? -21.781 -28.953 6.207 1 97.75 81 ILE A N 1
ATOM 658 C CA . ILE A 1 81 ? -22.25 -27.75 5.516 1 97.75 81 ILE A CA 1
ATOM 659 C C . ILE A 1 81 ? -23.75 -27.578 5.77 1 97.75 81 ILE A C 1
ATOM 661 O O . ILE A 1 81 ? -24.484 -28.547 5.871 1 97.75 81 ILE A O 1
ATOM 665 N N . THR A 1 82 ? -24.172 -26.328 5.93 1 97.94 82 THR A N 1
ATOM 666 C CA . THR A 1 82 ? -25.578 -26.016 6.117 1 97.94 82 THR A CA 1
ATOM 667 C C . THR A 1 82 ? -26.234 -25.641 4.793 1 97.94 82 THR A C 1
ATOM 669 O O . THR A 1 82 ? -25.578 -25.625 3.75 1 97.94 82 THR A O 1
ATOM 672 N N . LYS A 1 83 ? -27.547 -25.359 4.883 1 97.31 83 LYS A N 1
ATOM 673 C CA . LYS A 1 83 ? -28.25 -24.875 3.697 1 97.31 83 LYS A CA 1
ATOM 674 C C . LYS A 1 83 ? -27.672 -23.531 3.236 1 97.31 83 LYS A C 1
ATOM 676 O O . LYS A 1 83 ? -27.469 -23.328 2.041 1 97.31 83 LYS A O 1
ATOM 681 N N . LYS A 1 84 ? -27.406 -22.75 4.176 1 97.5 84 LYS A N 1
ATOM 682 C CA . LYS A 1 84 ? -26.797 -21.453 3.877 1 97.5 84 LYS A CA 1
ATOM 683 C C . LYS A 1 84 ? -25.422 -21.625 3.236 1 97.5 84 LYS A C 1
ATOM 685 O O . LYS A 1 84 ? -25.078 -20.906 2.297 1 97.5 84 LYS A O 1
ATOM 690 N N . GLY A 1 85 ? -24.672 -22.562 3.75 1 97.69 85 GLY A N 1
ATOM 691 C CA . GLY A 1 85 ? -23.359 -22.844 3.197 1 97.69 85 GLY A CA 1
ATOM 692 C C . GLY A 1 85 ? -23.406 -23.281 1.746 1 97.69 85 GLY A C 1
ATOM 693 O O . GLY A 1 85 ? -22.562 -22.875 0.942 1 97.69 85 GLY A O 1
ATOM 694 N N . TYR A 1 86 ? -24.375 -24.094 1.464 1 96.56 86 TYR A N 1
ATOM 695 C CA . TYR A 1 86 ? -24.562 -24.562 0.096 1 96.56 86 TYR A CA 1
ATOM 696 C C . TYR A 1 86 ? -24.828 -23.406 -0.854 1 96.56 86 TYR A C 1
ATOM 698 O O . TYR A 1 86 ? -24.25 -23.328 -1.938 1 96.56 86 TYR A O 1
ATOM 706 N N . GLU A 1 87 ? -25.656 -22.516 -0.409 1 96.5 87 GLU A N 1
ATOM 707 C CA . GLU A 1 87 ? -26.016 -21.375 -1.229 1 96.5 87 GLU A CA 1
ATOM 708 C C . GLU A 1 87 ? -24.828 -20.438 -1.421 1 96.5 87 GLU A C 1
ATOM 710 O O . GLU A 1 87 ? -24.594 -19.938 -2.525 1 96.5 87 GLU A O 1
ATOM 715 N N . ARG A 1 88 ? -24.125 -20.266 -0.405 1 95.44 88 ARG A N 1
ATOM 716 C CA . ARG A 1 88 ? -22.984 -19.375 -0.454 1 95.44 88 ARG A CA 1
ATOM 717 C C . ARG A 1 88 ? -21.859 -19.984 -1.295 1 95.44 88 ARG A C 1
ATOM 719 O O . ARG A 1 88 ? -21.125 -19.25 -1.98 1 95.44 88 ARG A O 1
ATOM 726 N N . GLU A 1 89 ? -21.688 -21.281 -1.13 1 96.75 89 GLU A N 1
ATOM 727 C CA . GLU A 1 89 ? -20.688 -21.969 -1.947 1 96.75 89 GLU A CA 1
ATOM 728 C C . GLU A 1 89 ? -20.953 -21.766 -3.436 1 96.75 89 GLU A C 1
ATOM 730 O O . GLU A 1 89 ? -20.047 -21.484 -4.207 1 96.75 89 GLU A O 1
ATOM 735 N N . LYS A 1 90 ? -22.203 -21.828 -3.807 1 95.81 90 LYS A N 1
ATOM 736 C CA . LYS A 1 90 ? -22.578 -21.656 -5.207 1 95.81 90 LYS A CA 1
ATOM 737 C C . LYS A 1 90 ? -22.359 -20.219 -5.66 1 95.81 90 LYS A C 1
ATOM 739 O O . LYS A 1 90 ? -21.766 -19.984 -6.719 1 95.81 90 LYS A O 1
ATOM 744 N N . ALA A 1 91 ? -22.797 -19.344 -4.832 1 95.38 91 ALA A N 1
ATOM 745 C CA . ALA A 1 91 ? -22.688 -17.922 -5.168 1 95.38 91 ALA A CA 1
ATOM 746 C C . ALA A 1 91 ? -21.219 -17.5 -5.23 1 95.38 91 ALA A C 1
ATOM 748 O O . ALA A 1 91 ? -20.797 -16.844 -6.184 1 95.38 91 ALA A O 1
ATOM 749 N N . ARG A 1 92 ? -20.484 -17.875 -4.277 1 95.19 92 ARG A N 1
ATOM 750 C CA . ARG A 1 92 ? -19.062 -17.547 -4.234 1 95.19 92 ARG A CA 1
ATOM 751 C C . ARG A 1 92 ? -18.297 -18.234 -5.371 1 95.19 92 ARG A C 1
ATOM 753 O O . ARG A 1 92 ? -17.344 -17.672 -5.914 1 95.19 92 ARG A O 1
ATOM 760 N N . GLY A 1 93 ? -18.703 -19.438 -5.629 1 96.38 93 GLY A N 1
ATOM 761 C CA . GLY A 1 93 ? -18.062 -20.156 -6.711 1 96.38 93 GLY A CA 1
ATOM 762 C C . GLY A 1 93 ? -18.156 -19.453 -8.047 1 96.38 93 GLY A C 1
ATOM 763 O O . GLY A 1 93 ? -17.172 -19.359 -8.773 1 96.38 93 GLY A O 1
ATOM 764 N N . LYS A 1 94 ? -19.297 -18.906 -8.281 1 95.69 94 LYS A N 1
ATOM 765 C CA . LYS A 1 94 ? -19.5 -18.172 -9.539 1 95.69 94 LYS A CA 1
ATOM 766 C C . LYS A 1 94 ? -18.641 -16.906 -9.578 1 95.69 94 LYS A C 1
ATOM 768 O O . LYS A 1 94 ? -18.031 -16.609 -10.602 1 95.69 94 LYS A O 1
ATOM 773 N N . GLU A 1 95 ? -18.641 -16.25 -8.492 1 95.56 95 GLU A N 1
ATOM 774 C CA . GLU A 1 95 ? -17.844 -15.023 -8.398 1 95.56 95 GLU A CA 1
ATOM 775 C C . GLU A 1 95 ? -16.359 -15.312 -8.531 1 95.56 95 GLU A C 1
ATOM 777 O O . GLU A 1 95 ? -15.641 -14.617 -9.258 1 95.56 95 GLU A O 1
ATOM 782 N N . LEU A 1 96 ? -15.945 -16.328 -7.852 1 96.62 96 LEU A N 1
ATOM 783 C CA . LEU A 1 96 ? -14.539 -16.703 -7.879 1 96.62 96 LEU A CA 1
ATOM 784 C C . LEU A 1 96 ? -14.125 -17.141 -9.281 1 96.62 96 LEU A C 1
ATOM 786 O O . LEU A 1 96 ? -13.031 -16.797 -9.734 1 96.62 96 LEU A O 1
ATOM 790 N N . LEU A 1 9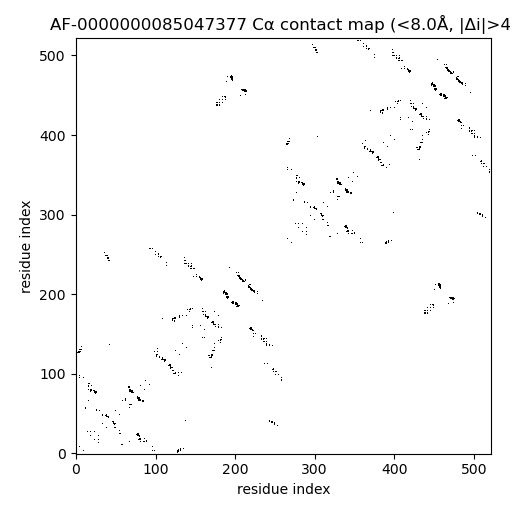7 ? -14.992 -17.859 -9.883 1 97.06 97 LEU A N 1
ATOM 791 C CA . LEU A 1 97 ? -14.68 -18.359 -11.219 1 97.06 97 LEU A CA 1
ATOM 792 C C . LEU A 1 97 ? -14.375 -17.188 -12.164 1 97.06 97 LEU A C 1
ATOM 794 O O . LEU A 1 97 ? -13.375 -17.219 -12.883 1 97.06 97 LEU A O 1
ATOM 798 N N . GLU A 1 98 ? -15.172 -16.203 -12.117 1 96.25 98 GLU A N 1
ATOM 799 C CA . GLU A 1 98 ? -14.992 -15.031 -12.977 1 96.25 98 GLU A CA 1
ATOM 800 C C . GLU A 1 98 ? -13.695 -14.297 -12.656 1 96.25 98 GLU A C 1
ATOM 802 O O . GLU A 1 98 ? -12.914 -13.992 -13.562 1 96.25 98 GLU A O 1
ATOM 807 N N . ARG A 1 99 ? -13.461 -14.102 -11.422 1 96.56 99 ARG A N 1
ATOM 808 C CA . ARG A 1 99 ? -12.328 -13.289 -10.984 1 96.56 99 ARG A CA 1
ATOM 809 C C . ARG A 1 99 ? -11.016 -14.039 -11.18 1 96.56 99 ARG A C 1
ATOM 811 O O . ARG A 1 99 ? -10.016 -13.453 -11.609 1 96.56 99 ARG A O 1
ATOM 818 N N . VAL A 1 100 ? -11.016 -15.344 -10.922 1 96.75 100 VAL A N 1
ATOM 819 C CA . VAL A 1 100 ? -9.812 -16.156 -11.055 1 96.75 100 VAL A CA 1
ATOM 820 C C . VAL A 1 100 ? -9.469 -16.328 -12.531 1 96.75 100 VAL A C 1
ATOM 822 O O . VAL A 1 100 ? -8.297 -16.406 -12.898 1 96.75 100 VAL A O 1
ATOM 825 N N . THR A 1 101 ? -10.477 -16.344 -13.312 1 97.38 101 THR A N 1
ATOM 826 C CA . THR A 1 101 ? -10.25 -16.438 -14.75 1 97.38 101 THR A CA 1
ATOM 827 C C . THR A 1 101 ? -9.484 -15.227 -15.258 1 97.38 101 THR A C 1
ATOM 829 O O . THR A 1 101 ? -8.562 -15.359 -16.062 1 97.38 101 THR A O 1
ATOM 832 N N . VAL A 1 102 ? -9.844 -14.078 -14.766 1 97.25 102 VAL A N 1
ATOM 833 C CA . VAL A 1 102 ? -9.156 -12.852 -15.164 1 97.25 102 VAL A CA 1
ATOM 834 C C . VAL A 1 102 ? -7.707 -12.898 -14.703 1 97.25 102 VAL A C 1
ATOM 836 O O . VAL A 1 102 ? -6.793 -12.562 -15.461 1 97.25 102 VAL A O 1
ATOM 839 N N . VAL A 1 103 ? -7.531 -13.344 -13.508 1 96.5 103 VAL A N 1
ATOM 840 C CA . VAL A 1 103 ? -6.188 -13.445 -12.945 1 96.5 103 VAL A CA 1
ATOM 841 C C . VAL A 1 103 ? -5.367 -14.445 -13.758 1 96.5 103 VAL A C 1
ATOM 843 O O . VAL A 1 103 ? -4.207 -14.18 -14.094 1 96.5 103 VAL A O 1
ATOM 846 N N . HIS A 1 104 ? -5.969 -15.555 -14.031 1 96.75 104 HIS A N 1
ATOM 847 C CA . HIS A 1 104 ? -5.305 -16.594 -14.812 1 96.75 104 HIS A CA 1
ATOM 848 C C . HIS A 1 104 ? -4.852 -16.047 -16.172 1 96.75 104 HIS A C 1
ATOM 850 O O . HIS A 1 104 ? -3.74 -16.344 -16.609 1 96.75 104 HIS A O 1
ATOM 856 N N . HIS A 1 105 ? -5.691 -15.32 -16.75 1 97.56 105 HIS A N 1
ATOM 857 C CA . HIS A 1 105 ? -5.355 -14.711 -18.031 1 97.56 105 HIS A CA 1
ATOM 858 C C . HIS A 1 105 ? -4.137 -13.805 -17.906 1 97.56 105 HIS A C 1
ATOM 860 O O . HIS A 1 105 ? -3.219 -13.867 -18.719 1 97.56 105 HIS A O 1
ATOM 866 N N . ALA A 1 106 ? -4.152 -12.992 -16.922 1 96.81 106 ALA A N 1
ATOM 867 C CA . ALA A 1 106 ? -3.039 -12.07 -16.703 1 96.81 106 ALA A CA 1
ATOM 868 C C . ALA A 1 106 ? -1.734 -12.836 -16.484 1 96.81 106 ALA A C 1
ATOM 870 O O . ALA A 1 106 ? -0.689 -12.453 -17.016 1 96.81 106 ALA A O 1
ATOM 871 N N . LEU A 1 107 ? -1.776 -13.891 -15.688 1 96.62 107 LEU A N 1
ATOM 872 C CA . LEU A 1 107 ? -0.591 -14.703 -15.422 1 96.62 107 LEU A CA 1
ATOM 873 C C . LEU A 1 107 ? -0.025 -15.273 -16.719 1 96.62 107 LEU A C 1
ATOM 875 O O . LEU A 1 107 ? 1.189 -15.25 -16.938 1 96.62 107 LEU A O 1
ATOM 879 N N . ASN A 1 108 ? -0.869 -15.688 -17.531 1 97.56 108 ASN A N 1
ATOM 880 C CA . ASN A 1 108 ? -0.44 -16.25 -18.797 1 97.56 108 ASN A CA 1
ATOM 881 C C . ASN A 1 108 ? 0.16 -15.18 -19.719 1 97.56 108 ASN A C 1
ATOM 883 O O . ASN A 1 108 ? 1.161 -15.422 -20.391 1 97.56 108 ASN A O 1
ATOM 887 N N . VAL A 1 109 ? -0.452 -14.055 -19.734 1 97.94 109 VAL A N 1
ATOM 888 C CA . VAL A 1 109 ? 0.068 -12.953 -20.547 1 97.94 109 VAL A CA 1
ATOM 889 C C . VAL A 1 109 ? 1.48 -12.602 -20.078 1 97.94 109 VAL A C 1
ATOM 891 O O . VAL A 1 109 ? 2.377 -12.406 -20.906 1 97.94 109 VAL A O 1
ATOM 894 N N . ILE A 1 110 ? 1.676 -12.547 -18.812 1 97.12 110 ILE A N 1
ATOM 895 C CA . ILE A 1 110 ? 2.988 -12.227 -18.266 1 97.12 110 ILE A CA 1
ATOM 896 C C . ILE A 1 110 ? 3.992 -13.305 -18.656 1 97.12 110 ILE A C 1
ATOM 898 O O . ILE A 1 110 ? 5.09 -12.992 -19.125 1 97.12 110 ILE A O 1
ATOM 902 N N . LEU A 1 111 ? 3.58 -14.508 -18.469 1 97.31 111 LEU A N 1
ATOM 903 C CA . LEU A 1 111 ? 4.484 -15.609 -18.797 1 97.31 111 LEU A CA 1
ATOM 904 C C . LEU A 1 111 ? 4.867 -15.578 -20.266 1 97.31 111 LEU A C 1
ATOM 906 O O . LEU A 1 111 ? 6.047 -15.672 -20.609 1 97.31 111 LEU A O 1
ATOM 910 N N . GLU A 1 112 ? 3.91 -15.438 -21.094 1 97.62 112 GLU A N 1
ATOM 911 C CA . GLU A 1 112 ? 4.172 -15.391 -22.531 1 97.62 112 GLU A CA 1
ATOM 912 C C . GLU A 1 112 ? 5.082 -14.219 -22.891 1 97.62 112 GLU A C 1
ATOM 914 O O . GLU A 1 112 ? 5.957 -14.344 -23.75 1 97.62 112 GLU A O 1
ATOM 919 N N . SER A 1 113 ? 4.844 -13.133 -22.266 1 96.5 113 SER A N 1
ATOM 920 C CA . SER A 1 113 ? 5.691 -11.969 -22.5 1 96.5 113 SER A CA 1
ATOM 921 C C . SER A 1 113 ? 7.137 -12.25 -22.094 1 96.5 113 SER A C 1
ATOM 923 O O . SER A 1 113 ? 8.07 -11.906 -22.812 1 96.5 113 SER A O 1
ATOM 925 N N . LEU A 1 114 ? 7.32 -12.852 -20.969 1 96.44 114 LEU A N 1
ATOM 926 C CA . LEU A 1 114 ? 8.656 -13.141 -20.469 1 96.44 114 LEU A CA 1
ATOM 927 C C . LEU A 1 114 ? 9.375 -14.141 -21.359 1 96.44 114 LEU A C 1
ATOM 929 O O . LEU A 1 114 ? 10.602 -14.109 -21.469 1 96.44 114 LEU A O 1
ATOM 933 N N . LEU A 1 115 ? 8.602 -14.938 -21.969 1 96.62 115 LEU A N 1
ATOM 934 C CA . LEU A 1 115 ? 9.164 -15.953 -22.844 1 96.62 115 LEU A CA 1
ATOM 935 C C . LEU A 1 115 ? 9.312 -15.414 -24.266 1 96.62 115 LEU A C 1
ATOM 937 O O . LEU A 1 115 ? 9.633 -16.156 -25.188 1 96.62 115 LEU A O 1
ATOM 941 N N . ASP A 1 116 ? 9 -14.109 -24.469 1 93.69 116 ASP A N 1
ATOM 942 C CA . ASP A 1 116 ? 9.094 -13.422 -25.75 1 93.69 116 ASP A CA 1
ATOM 943 C C . ASP A 1 116 ? 8.156 -14.039 -26.781 1 93.69 116 ASP A C 1
ATOM 945 O O . ASP A 1 116 ? 8.531 -14.219 -27.938 1 93.69 116 ASP A O 1
ATOM 949 N N . LEU A 1 117 ? 7.09 -14.375 -26.219 1 92.25 117 LEU A N 1
ATOM 950 C CA . LEU A 1 117 ? 6.008 -14.812 -27.094 1 92.25 117 LEU A CA 1
ATOM 951 C C . LEU A 1 117 ? 5.047 -13.664 -27.375 1 92.25 117 LEU A C 1
ATOM 953 O O . LEU A 1 117 ? 5.309 -12.523 -27 1 92.25 117 LEU A O 1
ATOM 957 N N . HIS A 1 118 ? 4.105 -13.852 -28.25 1 89.25 118 HIS A N 1
ATOM 958 C CA . HIS A 1 118 ? 3.104 -12.844 -28.562 1 89.25 118 HIS A CA 1
ATOM 959 C C . HIS A 1 118 ? 1.831 -13.055 -27.75 1 89.25 118 HIS A C 1
ATOM 961 O O . HIS A 1 118 ? 0.92 -13.766 -28.203 1 89.25 118 HIS A O 1
ATOM 967 N N . PRO A 1 119 ? 1.878 -12.438 -26.609 1 88.38 119 PRO A N 1
ATOM 968 C CA . PRO A 1 119 ? 0.715 -12.672 -25.75 1 88.38 119 PRO A CA 1
ATOM 969 C C . PRO A 1 119 ? -0.57 -12.078 -26.312 1 88.38 119 PRO A C 1
ATOM 971 O O . PRO A 1 119 ? -0.518 -11.125 -27.094 1 88.38 119 PRO A O 1
ATOM 974 N N . VAL A 1 120 ? -1.62 -12.703 -25.938 1 89.75 120 VAL A N 1
ATOM 975 C CA . VAL A 1 120 ? -2.932 -12.148 -26.25 1 89.75 120 VAL A CA 1
ATOM 976 C C . VAL A 1 120 ? -3.125 -10.828 -25.5 1 89.75 120 VAL A C 1
ATOM 978 O O . VAL A 1 120 ? -2.379 -10.508 -24.578 1 89.75 120 VAL A O 1
ATOM 981 N N . ALA A 1 121 ? -4.145 -10.109 -25.984 1 94.06 121 ALA A N 1
ATOM 982 C CA . ALA A 1 121 ? -4.441 -8.828 -25.359 1 94.06 121 ALA A CA 1
ATOM 983 C C . ALA A 1 121 ? -4.742 -9 -23.875 1 94.06 121 ALA A C 1
ATOM 985 O O . ALA A 1 121 ? -5.508 -9.891 -23.484 1 94.06 121 ALA A O 1
ATOM 986 N N . PRO A 1 122 ? -4.117 -8.18 -23.062 1 95.62 122 PRO A N 1
ATOM 987 C CA . PRO A 1 122 ? -4.305 -8.359 -21.609 1 95.62 122 PRO A CA 1
ATOM 988 C C . PRO A 1 122 ? -5.707 -7.965 -21.156 1 95.62 122 PRO A C 1
ATOM 990 O O . PRO A 1 122 ? -6.348 -7.117 -21.766 1 95.62 122 PRO A O 1
ATOM 993 N N . LYS A 1 123 ? -6.172 -8.641 -20.234 1 95.5 123 LYS A N 1
ATOM 994 C CA . LYS A 1 123 ? -7.336 -8.227 -19.453 1 95.5 123 LYS A CA 1
ATOM 995 C C . LYS A 1 123 ? -6.922 -7.629 -18.109 1 95.5 123 LYS A C 1
ATOM 997 O O . LYS A 1 123 ? -6.137 -8.227 -17.375 1 95.5 123 LYS A O 1
ATOM 1002 N N . ILE A 1 124 ? -7.496 -6.539 -17.859 1 95.69 124 ILE A N 1
ATOM 1003 C CA . ILE A 1 124 ? -7.051 -5.801 -16.688 1 95.69 124 ILE A CA 1
ATOM 1004 C C . ILE A 1 124 ? -7.602 -6.461 -15.422 1 95.69 124 ILE A C 1
ATOM 1006 O O . ILE A 1 124 ? -8.812 -6.66 -15.289 1 95.69 124 ILE A O 1
ATOM 1010 N N . VAL A 1 125 ? -6.703 -6.801 -14.516 1 96.38 125 VAL A N 1
ATOM 1011 C CA . VAL A 1 125 ? -7.098 -7.285 -13.195 1 96.38 125 VAL A CA 1
ATOM 1012 C C . VAL A 1 125 ? -7.633 -6.125 -12.359 1 96.38 125 VAL A C 1
ATOM 1014 O O . VAL A 1 125 ? -6.945 -5.121 -12.164 1 96.38 125 VAL A O 1
ATOM 1017 N N . PRO A 1 126 ? -8.773 -6.309 -11.906 1 93.94 126 PRO A N 1
ATOM 1018 C CA . PRO A 1 126 ? -9.32 -5.227 -11.086 1 93.94 126 PRO A CA 1
ATOM 1019 C C . PRO A 1 126 ? -8.445 -4.895 -9.875 1 93.94 126 PRO A C 1
ATOM 1021 O O . PRO A 1 126 ? -7.793 -5.781 -9.32 1 93.94 126 PRO A O 1
ATOM 1024 N N . ASN A 1 127 ? -8.5 -3.676 -9.445 1 89.62 127 ASN A N 1
ATOM 1025 C CA . ASN A 1 127 ? -7.66 -3.174 -8.367 1 89.62 127 ASN A CA 1
ATOM 1026 C C . ASN A 1 127 ? -7.828 -4.004 -7.098 1 89.62 127 ASN A C 1
ATOM 1028 O O . ASN A 1 127 ? -6.848 -4.301 -6.41 1 89.62 127 ASN A O 1
ATOM 1032 N N . GLU A 1 128 ? -9.016 -4.379 -6.875 1 90.75 128 GLU A N 1
ATOM 1033 C CA . GLU A 1 128 ? -9.32 -5.094 -5.637 1 90.75 128 GLU A CA 1
ATOM 1034 C C . GLU A 1 128 ? -8.758 -6.508 -5.664 1 90.75 128 GLU A C 1
ATOM 1036 O O . GLU A 1 128 ? -8.656 -7.16 -4.621 1 90.75 128 GLU A O 1
ATOM 1041 N N . ASP A 1 129 ? -8.289 -7 -6.863 1 94.5 129 ASP A N 1
ATOM 1042 C CA . ASP A 1 129 ? -7.84 -8.383 -6.984 1 94.5 129 ASP A CA 1
ATOM 1043 C C . ASP A 1 129 ? -6.332 -8.445 -7.219 1 94.5 129 ASP A C 1
ATOM 1045 O O . ASP A 1 129 ? -5.754 -9.539 -7.266 1 94.5 129 ASP A O 1
ATOM 1049 N N . ARG A 1 130 ? -5.715 -7.34 -7.246 1 93 130 ARG A N 1
ATOM 1050 C CA . ARG A 1 130 ? -4.301 -7.293 -7.609 1 93 130 ARG A CA 1
ATOM 1051 C C . ARG A 1 130 ? -3.441 -7.973 -6.547 1 93 130 ARG A C 1
ATOM 1053 O O . ARG A 1 130 ? -2.443 -8.617 -6.871 1 93 130 ARG A O 1
ATOM 1060 N N . GLU A 1 131 ? -3.887 -7.812 -5.363 1 90.56 131 GLU A N 1
ATOM 1061 C CA . GLU A 1 131 ? -3.109 -8.375 -4.266 1 90.56 131 GLU A CA 1
ATOM 1062 C C . GLU A 1 131 ? -3.123 -9.906 -4.309 1 90.56 131 GLU A C 1
ATOM 1064 O O . GLU A 1 131 ? -2.176 -10.547 -3.857 1 90.56 131 GLU A O 1
ATOM 1069 N N . PHE A 1 132 ? -4.125 -10.484 -4.844 1 93 132 PHE A N 1
ATOM 1070 C CA . PHE A 1 132 ? -4.203 -11.938 -4.969 1 93 132 PHE A CA 1
ATOM 1071 C C . PHE A 1 132 ? -3.066 -12.469 -5.828 1 93 132 PHE A C 1
ATOM 1073 O O . PHE A 1 132 ? -2.457 -13.484 -5.5 1 93 132 PHE A O 1
ATOM 1080 N N . VAL A 1 133 ? -2.74 -11.719 -6.867 1 91.19 133 VAL A N 1
ATOM 1081 C CA . VAL A 1 133 ? -1.659 -12.117 -7.762 1 91.19 133 VAL A CA 1
ATOM 1082 C C . VAL A 1 133 ? -0.335 -12.125 -7 1 91.19 133 VAL A C 1
ATOM 1084 O O . VAL A 1 133 ? 0.463 -13.055 -7.148 1 91.19 133 VAL A O 1
ATOM 1087 N N . ARG A 1 134 ? -0.224 -11.156 -6.199 1 86.81 134 ARG A N 1
ATOM 1088 C CA . ARG A 1 134 ? 1.005 -11.031 -5.422 1 86.81 134 ARG A CA 1
ATOM 1089 C C . ARG A 1 134 ? 1.173 -12.211 -4.469 1 86.81 134 ARG A C 1
ATOM 1091 O O . ARG A 1 134 ? 2.297 -12.633 -4.188 1 86.81 134 ARG A O 1
ATOM 1098 N N . SER A 1 135 ? 0.044 -12.695 -4.039 1 85.19 135 SER A N 1
ATOM 1099 C CA . SER A 1 135 ? 0.094 -13.805 -3.092 1 85.19 135 SER A CA 1
ATOM 1100 C C . SER A 1 135 ? 0.547 -15.094 -3.771 1 85.19 135 SER A C 1
ATOM 1102 O O . SER A 1 135 ? 0.923 -16.062 -3.1 1 85.19 135 SER A O 1
ATOM 1104 N N . LEU A 1 136 ? 0.609 -15.062 -5.074 1 85.56 136 LEU A N 1
ATOM 1105 C CA . LEU A 1 136 ? 0.913 -16.281 -5.828 1 85.56 136 LEU A CA 1
ATOM 1106 C C . LEU A 1 136 ? 2.33 -16.234 -6.387 1 85.56 136 LEU A C 1
ATOM 1108 O O . LEU A 1 136 ? 2.9 -17.266 -6.734 1 85.56 136 LEU A O 1
ATOM 1112 N N . LEU A 1 137 ? 2.826 -14.977 -6.48 1 84.62 137 LEU A N 1
ATOM 1113 C CA . LEU A 1 137 ? 4.027 -14.773 -7.281 1 84.62 137 LEU A CA 1
ATOM 1114 C C . LEU A 1 137 ? 5.156 -14.195 -6.434 1 84.62 137 LEU A C 1
ATOM 1116 O O . LEU A 1 137 ? 4.902 -13.539 -5.418 1 84.62 137 LEU A O 1
ATOM 1120 N N . SER A 1 138 ? 6.355 -14.5 -6.957 1 81.06 138 SER A N 1
ATOM 1121 C CA . SER A 1 138 ? 7.469 -13.641 -6.582 1 81.06 138 SER A CA 1
ATOM 1122 C C . SER A 1 138 ? 7.395 -12.297 -7.305 1 81.06 138 SER A C 1
ATOM 1124 O O . SER A 1 138 ? 8.07 -12.094 -8.312 1 81.06 138 SER A O 1
ATOM 1126 N N . VAL A 1 139 ? 6.766 -11.398 -6.836 1 88.25 139 VAL A N 1
ATOM 1127 C CA . VAL A 1 139 ? 6.453 -10.141 -7.496 1 88.25 139 VAL A CA 1
ATOM 1128 C C . VAL A 1 139 ? 7.738 -9.352 -7.75 1 88.25 139 VAL A C 1
ATOM 1130 O O . VAL A 1 139 ? 7.883 -8.711 -8.797 1 88.25 139 VAL A O 1
ATOM 1133 N N . LYS A 1 140 ? 8.672 -9.516 -6.863 1 90.06 140 LYS A N 1
ATOM 1134 C CA . LYS A 1 140 ? 9.914 -8.75 -6.957 1 90.06 140 LYS A CA 1
ATOM 1135 C C . LYS A 1 140 ? 10.656 -9.078 -8.25 1 90.06 140 LYS A C 1
ATOM 1137 O O . LYS A 1 140 ? 11.055 -8.172 -8.984 1 90.06 140 LYS A O 1
ATOM 1142 N N . ASP A 1 141 ? 10.75 -10.312 -8.516 1 90.94 141 ASP A N 1
ATOM 1143 C CA . ASP A 1 141 ? 11.531 -10.742 -9.664 1 90.94 141 ASP A CA 1
ATOM 1144 C C . ASP A 1 141 ? 10.812 -10.414 -10.969 1 90.94 141 ASP A C 1
ATOM 1146 O O . ASP A 1 141 ? 11.445 -10.109 -11.984 1 90.94 141 ASP A O 1
ATOM 1150 N N . ILE A 1 142 ? 9.555 -10.453 -10.938 1 94.62 142 ILE A N 1
ATOM 1151 C CA . ILE A 1 142 ? 8.773 -10.086 -12.117 1 94.62 142 ILE A CA 1
ATOM 1152 C C . ILE A 1 142 ? 8.992 -8.609 -12.43 1 94.62 142 ILE A C 1
ATOM 1154 O O . ILE A 1 142 ? 9.211 -8.242 -13.594 1 94.62 142 ILE A O 1
ATOM 1158 N N . ILE A 1 143 ? 8.977 -7.824 -11.438 1 95.31 143 ILE A N 1
ATOM 1159 C CA . ILE A 1 143 ? 9.164 -6.387 -11.602 1 95.31 143 ILE A CA 1
ATOM 1160 C C . ILE A 1 143 ? 10.594 -6.102 -12.062 1 95.31 143 ILE A C 1
ATOM 1162 O O . ILE A 1 143 ? 10.812 -5.277 -12.953 1 95.31 143 ILE A O 1
ATOM 1166 N N . ARG A 1 144 ? 11.531 -6.793 -11.477 1 94.5 144 ARG A N 1
ATOM 1167 C CA . ARG A 1 144 ? 12.938 -6.621 -11.844 1 94.5 144 ARG A CA 1
ATOM 1168 C C . ARG A 1 144 ? 13.156 -6.906 -13.328 1 94.5 144 ARG A C 1
ATOM 1170 O O . ARG A 1 144 ? 13.781 -6.109 -14.031 1 94.5 144 ARG A O 1
ATOM 1177 N N . VAL A 1 145 ? 12.594 -7.992 -13.727 1 95.75 145 VAL A N 1
ATOM 1178 C CA . VAL A 1 145 ? 12.758 -8.383 -15.125 1 95.75 145 VAL A CA 1
ATOM 1179 C C . VAL A 1 145 ? 12.117 -7.332 -16.031 1 95.75 145 VAL A C 1
ATOM 1181 O O . VAL A 1 145 ? 12.695 -6.938 -17.047 1 95.75 145 VAL A O 1
ATOM 1184 N N . TYR A 1 146 ? 10.992 -6.879 -15.664 1 97.25 146 TYR A N 1
ATOM 1185 C CA . TYR A 1 146 ? 10.281 -5.883 -16.453 1 97.25 146 TYR A CA 1
ATOM 1186 C C . TYR A 1 146 ? 11.102 -4.609 -16.594 1 97.25 146 TYR A C 1
ATOM 1188 O O . TYR A 1 146 ? 11.281 -4.094 -17.703 1 97.25 146 TYR A O 1
ATOM 1196 N N . ILE A 1 147 ? 11.625 -4.141 -15.516 1 97.19 147 ILE A N 1
ATOM 1197 C CA . ILE A 1 147 ? 12.391 -2.9 -15.484 1 97.19 147 ILE A CA 1
ATOM 1198 C C . ILE A 1 147 ? 13.656 -3.057 -16.328 1 97.19 147 ILE A C 1
ATOM 1200 O O . ILE A 1 147 ? 13.945 -2.225 -17.188 1 97.19 147 ILE A O 1
ATOM 1204 N N . LEU A 1 148 ? 14.352 -4.129 -16.094 1 96.12 148 LEU A N 1
ATOM 1205 C CA . LEU A 1 148 ? 15.641 -4.32 -16.734 1 96.12 148 LEU A CA 1
ATOM 1206 C C . LEU A 1 148 ? 15.477 -4.527 -18.25 1 96.12 148 LEU A C 1
ATOM 1208 O O . LEU A 1 148 ? 16.266 -4.016 -19.031 1 96.12 148 LEU A O 1
ATOM 1212 N N . ARG A 1 149 ? 14.461 -5.254 -18.578 1 96 149 ARG A N 1
ATOM 1213 C CA . ARG A 1 149 ? 14.195 -5.469 -20 1 96 149 ARG A CA 1
ATOM 1214 C C . ARG A 1 149 ? 13.867 -4.152 -20.688 1 96 149 ARG A C 1
ATOM 1216 O O . ARG A 1 149 ? 14.391 -3.877 -21.781 1 96 149 ARG A O 1
ATOM 1223 N N . TYR A 1 150 ? 13.078 -3.379 -20.125 1 96.81 150 TYR A N 1
ATOM 1224 C CA . TYR A 1 150 ? 12.727 -2.096 -20.719 1 96.81 150 TYR A CA 1
ATOM 1225 C C . TYR A 1 150 ? 13.953 -1.209 -20.875 1 96.81 150 TYR A C 1
ATOM 1227 O O . TYR A 1 150 ? 14.18 -0.644 -21.953 1 96.81 150 TYR A O 1
ATOM 1235 N N . LEU A 1 151 ? 14.719 -1.137 -19.859 1 96.62 151 LEU A N 1
ATOM 1236 C CA . LEU A 1 151 ? 15.844 -0.208 -19.844 1 96.62 151 LEU A CA 1
ATOM 1237 C C . LEU A 1 151 ? 16.969 -0.706 -20.734 1 96.62 151 LEU A C 1
ATOM 1239 O O . LEU A 1 151 ? 17.812 0.082 -21.188 1 96.62 151 LEU A O 1
ATOM 1243 N N . THR A 1 152 ? 17.047 -2.01 -20.859 1 95.38 152 THR A N 1
ATOM 1244 C CA . THR A 1 152 ? 18 -2.561 -21.797 1 95.38 152 THR A CA 1
ATOM 1245 C C . THR A 1 152 ? 17.672 -2.131 -23.219 1 95.38 152 THR A C 1
ATOM 1247 O O . THR A 1 152 ? 18.562 -1.883 -24.031 1 95.38 152 THR A O 1
ATOM 1250 N N . ASN A 1 153 ? 16.453 -2.014 -23.484 1 93.5 153 ASN A N 1
ATOM 1251 C CA . ASN A 1 153 ? 15.992 -1.684 -24.828 1 93.5 153 ASN A CA 1
ATOM 1252 C C . ASN A 1 153 ? 15.797 -0.18 -25 1 93.5 153 ASN A C 1
ATOM 1254 O O . ASN A 1 153 ? 15.656 0.306 -26.125 1 93.5 153 ASN A O 1
ATOM 1258 N N . ASN A 1 154 ? 15.75 0.5 -23.875 1 92.12 154 ASN A N 1
ATOM 1259 C CA . ASN A 1 154 ? 15.586 1.95 -23.844 1 92.12 154 ASN A CA 1
ATOM 1260 C C . ASN A 1 154 ? 16.672 2.621 -23 1 92.12 154 ASN A C 1
ATOM 1262 O O . ASN A 1 154 ? 17.203 2.02 -22.062 1 92.12 154 ASN A O 1
ATOM 1266 N N . LYS A 1 155 ? 16.984 3.787 -23.281 1 88.62 155 LYS A N 1
ATOM 1267 C CA . LYS A 1 155 ? 18.078 4.469 -22.609 1 88.62 155 LYS A CA 1
ATOM 1268 C C . LYS A 1 155 ? 17.703 4.836 -21.172 1 88.62 155 LYS A C 1
ATOM 1270 O O . LYS A 1 155 ? 18.516 4.664 -20.25 1 88.62 155 LYS A O 1
ATOM 1275 N N . GLN A 1 156 ? 16.484 5.328 -21.031 1 92.31 156 GLN A N 1
ATOM 1276 C CA . GLN A 1 156 ? 16.062 5.75 -19.703 1 92.31 156 GLN A CA 1
ATOM 1277 C C . GLN A 1 156 ? 14.539 5.754 -19.578 1 92.31 156 GLN A C 1
ATOM 1279 O O . GLN A 1 156 ? 13.836 5.777 -20.578 1 92.31 156 GLN A O 1
ATOM 1284 N N . ALA A 1 157 ? 14.07 5.66 -18.344 1 93.81 157 ALA A N 1
ATOM 1285 C CA . ALA A 1 157 ? 12.633 5.727 -18.078 1 93.81 157 ALA A CA 1
ATOM 1286 C C . ALA A 1 157 ? 12.359 6.047 -16.609 1 93.81 157 ALA A C 1
ATOM 1288 O O . ALA A 1 157 ? 13.172 5.734 -15.742 1 93.81 157 ALA A O 1
ATOM 1289 N N . ALA A 1 158 ? 11.234 6.723 -16.438 1 91.81 158 ALA A N 1
ATOM 1290 C CA . ALA A 1 158 ? 10.742 6.875 -15.062 1 91.81 158 ALA A CA 1
ATOM 1291 C C . ALA A 1 158 ? 10.039 5.609 -14.586 1 91.81 158 ALA A C 1
ATOM 1293 O O . ALA A 1 158 ? 9.18 5.07 -15.289 1 91.81 158 ALA A O 1
ATOM 1294 N N . LEU A 1 159 ? 10.352 5.172 -13.422 1 93.5 159 LEU A N 1
ATOM 1295 C CA . LEU A 1 159 ? 9.773 3.939 -12.898 1 93.5 159 LEU A CA 1
ATOM 1296 C C . LEU A 1 159 ? 8.258 4.07 -12.766 1 93.5 159 LEU A C 1
ATOM 1298 O O . LEU A 1 159 ? 7.527 3.092 -12.938 1 93.5 159 LEU A O 1
ATOM 1302 N N . SER A 1 160 ? 7.816 5.301 -12.477 1 91.69 160 SER A N 1
ATOM 1303 C CA . SER A 1 160 ? 6.379 5.523 -12.375 1 91.69 160 SER A CA 1
ATOM 1304 C C . SER A 1 160 ? 5.688 5.262 -13.711 1 91.69 160 SER A C 1
ATOM 1306 O O . SER A 1 160 ? 4.566 4.75 -13.742 1 91.69 160 SER A O 1
ATOM 1308 N N . ASP A 1 161 ? 6.305 5.574 -14.742 1 93.81 161 ASP A N 1
ATOM 1309 C CA . ASP A 1 161 ? 5.742 5.336 -16.078 1 93.81 161 ASP A CA 1
ATOM 1310 C C . ASP A 1 161 ? 5.754 3.848 -16.422 1 93.81 161 ASP A C 1
ATOM 1312 O O . ASP A 1 161 ? 4.785 3.322 -16.969 1 93.81 161 ASP A O 1
ATOM 1316 N N . LEU A 1 162 ? 6.812 3.219 -16 1 96.62 162 LEU A N 1
ATOM 1317 C CA . LEU A 1 162 ? 6.91 1.785 -16.266 1 96.62 162 LEU A CA 1
ATOM 1318 C C . LEU A 1 162 ? 5.82 1.024 -15.508 1 96.62 162 LEU A C 1
ATOM 1320 O O . LEU A 1 162 ? 5.246 0.071 -16.047 1 96.62 162 LEU A O 1
ATOM 1324 N N . GLN A 1 163 ? 5.602 1.457 -14.305 1 96.25 163 GLN A N 1
ATOM 1325 C CA . GLN A 1 163 ? 4.559 0.831 -13.5 1 96.25 163 GLN A CA 1
ATOM 1326 C C . GLN A 1 163 ? 3.199 0.927 -14.195 1 96.25 163 GLN A C 1
ATOM 1328 O O . GLN A 1 163 ? 2.447 -0.048 -14.234 1 96.25 163 GLN A O 1
ATOM 1333 N N . ARG A 1 164 ? 2.92 2.039 -14.781 1 94.69 164 ARG A N 1
ATOM 1334 C CA . ARG A 1 164 ? 1.666 2.252 -15.5 1 94.69 164 ARG A CA 1
ATOM 1335 C C . ARG A 1 164 ? 1.618 1.422 -16.781 1 94.69 164 ARG A C 1
ATOM 1337 O O . ARG A 1 164 ? 0.589 0.826 -17.094 1 94.69 164 ARG A O 1
ATOM 1344 N N . ASP A 1 165 ? 2.699 1.389 -17.453 1 96.19 165 ASP A N 1
ATOM 1345 C CA . ASP A 1 165 ? 2.762 0.665 -18.719 1 96.19 165 ASP A CA 1
ATOM 1346 C C . ASP A 1 165 ? 2.566 -0.834 -18.5 1 96.19 165 ASP A C 1
ATOM 1348 O O . ASP A 1 165 ? 2.008 -1.521 -19.359 1 96.19 165 ASP A O 1
ATOM 1352 N N . MET A 1 166 ? 3.02 -1.315 -17.391 1 96.25 166 MET A N 1
ATOM 1353 C CA . MET A 1 166 ? 2.914 -2.738 -17.078 1 96.25 166 MET A CA 1
ATOM 1354 C C . MET A 1 166 ? 1.456 -3.184 -17.062 1 96.25 166 MET A C 1
ATOM 1356 O O . MET A 1 166 ? 1.136 -4.297 -17.484 1 96.25 166 MET A O 1
ATOM 1360 N N . ILE A 1 167 ? 0.594 -2.303 -16.594 1 94.62 167 ILE A N 1
ATOM 1361 C CA . ILE A 1 167 ? -0.831 -2.613 -16.547 1 94.62 167 ILE A CA 1
ATOM 1362 C C . ILE A 1 167 ? -1.358 -2.793 -17.969 1 94.62 167 ILE A C 1
ATOM 1364 O O . ILE A 1 167 ? -2.105 -3.734 -18.25 1 94.62 167 ILE A O 1
ATOM 1368 N N . SER A 1 168 ? -0.972 -1.888 -18.812 1 93.88 168 SER A N 1
ATOM 1369 C CA . SER A 1 168 ? -1.434 -1.936 -20.188 1 93.88 168 SER A CA 1
ATOM 1370 C C . SER A 1 168 ? -0.869 -3.15 -20.922 1 93.88 168 SER A C 1
ATOM 1372 O O . SER A 1 168 ? -1.537 -3.732 -21.781 1 93.88 168 SER A O 1
ATOM 1374 N N . GLU A 1 169 ? 0.27 -3.535 -20.547 1 95.81 169 GLU A N 1
ATOM 1375 C CA . GLU A 1 169 ? 0.958 -4.613 -21.266 1 95.81 169 GLU A CA 1
ATOM 1376 C C . GLU A 1 169 ? 0.566 -5.977 -20.703 1 95.81 169 GLU A C 1
ATOM 1378 O O . GLU A 1 169 ? 0.419 -6.941 -21.453 1 95.81 169 GLU A O 1
ATOM 1383 N N . TRP A 1 170 ? 0.428 -6.02 -19.406 1 96.69 170 TRP A N 1
ATOM 1384 C CA . TRP A 1 170 ? 0.307 -7.332 -18.781 1 96.69 170 TRP A CA 1
ATOM 1385 C C . TRP A 1 170 ? -1.033 -7.473 -18.062 1 96.69 170 TRP A C 1
ATOM 1387 O O . TRP A 1 170 ? -1.374 -8.555 -17.578 1 96.69 170 TRP A O 1
ATOM 1397 N N . GLY A 1 171 ? -1.809 -6.387 -17.938 1 96.5 171 GLY A N 1
ATOM 1398 C CA . GLY A 1 171 ? -3.096 -6.414 -17.25 1 96.5 171 GLY A CA 1
ATOM 1399 C C . GLY A 1 171 ? -2.975 -6.402 -15.742 1 96.5 171 GLY A C 1
ATOM 1400 O O . GLY A 1 171 ? -3.975 -6.535 -15.031 1 96.5 171 GLY A O 1
ATOM 1401 N N . TRP A 1 172 ? -1.726 -6.332 -15.312 1 96.44 172 TRP A N 1
ATOM 1402 C CA . TRP A 1 172 ? -1.491 -6.336 -13.867 1 96.44 172 TRP A CA 1
ATOM 1403 C C . TRP A 1 172 ? -0.246 -5.527 -13.516 1 96.44 172 TRP A C 1
ATOM 1405 O O . TRP A 1 172 ? 0.685 -5.43 -14.32 1 96.44 172 TRP A O 1
ATOM 1415 N N . THR A 1 173 ? -0.279 -4.965 -12.32 1 95.69 173 THR A N 1
ATOM 1416 C CA . THR A 1 173 ? 0.905 -4.363 -11.719 1 95.69 173 THR A CA 1
ATOM 1417 C C . THR A 1 173 ? 0.778 -4.336 -10.195 1 95.69 173 THR A C 1
ATOM 1419 O O . THR A 1 173 ? -0.241 -4.754 -9.641 1 95.69 173 THR A O 1
ATOM 1422 N N . CYS A 1 174 ? 1.9 -4.09 -9.57 1 93.5 174 CYS A N 1
ATOM 1423 C CA . CYS A 1 174 ? 1.886 -3.855 -8.125 1 93.5 174 CYS A CA 1
ATOM 1424 C C . CYS A 1 174 ? 1.679 -2.377 -7.816 1 93.5 174 CYS A C 1
ATOM 1426 O O . CYS A 1 174 ? 1.417 -1.581 -8.719 1 93.5 174 CYS A O 1
ATOM 1428 N N . SER A 1 175 ? 1.667 -2.057 -6.559 1 91.81 175 SER A N 1
ATOM 1429 C CA . SER A 1 175 ? 1.546 -0.655 -6.172 1 91.81 175 SER A CA 1
ATOM 1430 C C . SER A 1 175 ? 2.736 0.161 -6.664 1 91.81 175 SER A C 1
ATOM 1432 O O . SER A 1 175 ? 3.846 -0.362 -6.789 1 91.81 175 SER A O 1
ATOM 1434 N N . LYS A 1 176 ? 2.51 1.397 -6.844 1 91.94 176 LYS A N 1
ATOM 1435 C CA . LYS A 1 176 ? 3.562 2.295 -7.316 1 91.94 176 LYS A CA 1
ATOM 1436 C C . LYS A 1 176 ? 4.73 2.336 -6.336 1 91.94 176 LYS A C 1
ATOM 1438 O O . LYS A 1 176 ? 5.891 2.268 -6.742 1 91.94 176 LYS A O 1
ATOM 1443 N N . THR A 1 177 ? 4.438 2.396 -5.078 1 90.94 177 THR A N 1
ATOM 1444 C CA . THR A 1 177 ? 5.469 2.506 -4.051 1 90.94 177 THR A CA 1
ATOM 1445 C C . THR A 1 177 ? 6.355 1.266 -4.043 1 90.94 177 THR A C 1
ATOM 1447 O O . THR A 1 177 ? 7.578 1.37 -3.92 1 90.94 177 THR A O 1
ATOM 1450 N N . TYR A 1 178 ? 5.715 0.155 -4.172 1 92.56 178 TYR A N 1
ATOM 1451 C CA . TYR A 1 178 ? 6.508 -1.068 -4.191 1 92.56 178 TYR A CA 1
ATOM 1452 C C . TYR A 1 178 ? 7.359 -1.149 -5.453 1 92.56 178 TYR A C 1
ATOM 1454 O O . TYR A 1 178 ? 8.516 -1.573 -5.406 1 92.56 178 TYR A O 1
ATOM 1462 N N . PHE A 1 179 ? 6.785 -0.735 -6.543 1 94.44 179 PHE A N 1
ATOM 1463 C CA . PHE A 1 179 ? 7.512 -0.72 -7.809 1 94.44 179 PHE A CA 1
ATOM 1464 C C . PHE A 1 179 ? 8.766 0.147 -7.703 1 94.44 179 PHE A C 1
ATOM 1466 O O . PHE A 1 179 ? 9.852 -0.272 -8.102 1 94.44 179 PHE A O 1
ATOM 1473 N N . LEU A 1 180 ? 8.594 1.281 -7.105 1 91.75 180 LEU A N 1
ATOM 1474 C CA . LEU A 1 180 ? 9.711 2.199 -6.91 1 91.75 180 LEU A CA 1
ATOM 1475 C C . LEU A 1 180 ? 10.75 1.597 -5.973 1 91.75 180 LEU A C 1
ATOM 1477 O O . LEU A 1 180 ? 11.953 1.751 -6.195 1 91.75 180 LEU A O 1
ATOM 1481 N N . LEU A 1 181 ? 10.281 0.918 -4.957 1 90.44 181 LEU A N 1
ATOM 1482 C CA . LEU A 1 181 ? 11.188 0.295 -3.996 1 90.44 181 LEU A CA 1
ATOM 1483 C C . LEU A 1 181 ? 12.055 -0.757 -4.672 1 90.44 181 LEU A C 1
ATOM 1485 O O . LEU A 1 181 ? 13.266 -0.82 -4.43 1 90.44 181 LEU A O 1
ATOM 1489 N N . VAL A 1 182 ? 11.469 -1.546 -5.496 1 91 182 VAL A N 1
ATOM 1490 C CA . VAL A 1 182 ? 12.219 -2.578 -6.207 1 91 182 VAL A CA 1
ATOM 1491 C C . VAL A 1 182 ? 13.289 -1.934 -7.082 1 91 182 VAL A C 1
ATOM 1493 O O . VAL A 1 182 ? 14.445 -2.367 -7.082 1 91 182 VAL A O 1
ATOM 1496 N N . GLY A 1 183 ? 12.898 -0.906 -7.805 1 90.19 183 GLY A N 1
ATOM 1497 C CA . GLY A 1 183 ? 13.867 -0.189 -8.617 1 90.19 183 GLY A CA 1
ATOM 1498 C C . GLY A 1 183 ? 15.008 0.389 -7.809 1 90.19 183 GLY A C 1
ATOM 1499 O O . GLY A 1 183 ? 16.172 0.302 -8.219 1 90.19 183 GLY A O 1
ATOM 1500 N N . ARG A 1 184 ? 14.672 0.936 -6.699 1 87.38 184 ARG A N 1
ATOM 1501 C CA . ARG A 1 184 ? 15.695 1.516 -5.832 1 87.38 184 ARG A CA 1
ATOM 1502 C C . ARG A 1 184 ? 16.625 0.44 -5.293 1 87.38 184 ARG A C 1
ATOM 1504 O O . ARG A 1 184 ? 17.828 0.689 -5.098 1 87.38 184 ARG A O 1
ATOM 1511 N N . ASN A 1 185 ? 16.062 -0.676 -4.988 1 85.62 185 ASN A N 1
ATOM 1512 C CA . ASN A 1 185 ? 16.891 -1.788 -4.52 1 85.62 185 ASN A CA 1
ATOM 1513 C C . ASN A 1 185 ? 17.969 -2.143 -5.523 1 85.62 185 ASN A C 1
ATOM 1515 O O . ASN A 1 185 ? 19.094 -2.502 -5.133 1 85.62 185 ASN A O 1
ATOM 1519 N N . GLU A 1 186 ? 17.656 -1.938 -6.746 1 86.19 186 GLU A N 1
ATOM 1520 C CA . GLU A 1 186 ? 18.625 -2.273 -7.789 1 86.19 186 GLU A CA 1
ATOM 1521 C C . GLU A 1 186 ? 19.703 -1.208 -7.895 1 86.19 186 GLU A C 1
ATOM 1523 O O . GLU A 1 186 ? 20.688 -1.382 -8.633 1 86.19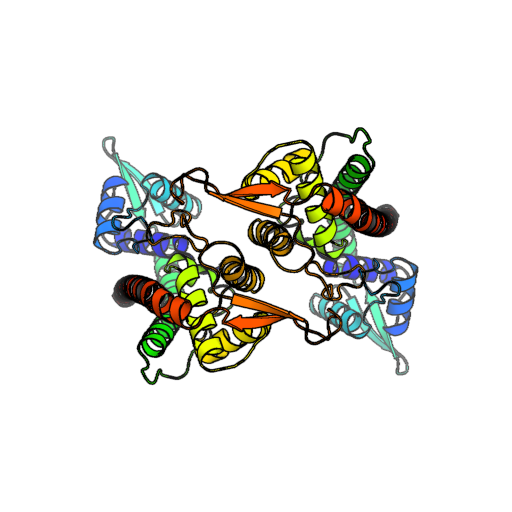 186 GLU A O 1
ATOM 1528 N N . MET A 1 187 ? 19.547 -0.118 -7.23 1 82.5 187 MET A N 1
ATOM 1529 C CA . MET A 1 187 ? 20.547 0.938 -7.184 1 82.5 187 MET A CA 1
ATOM 1530 C C . MET A 1 187 ? 21.438 0.785 -5.953 1 82.5 187 MET A C 1
ATOM 1532 O O . MET A 1 187 ? 22.438 1.51 -5.801 1 82.5 187 MET A O 1
ATOM 1536 N N . THR A 1 188 ? 21.188 0.184 -5.133 1 73.25 188 THR A N 1
ATOM 1537 C CA . THR A 1 188 ? 21.953 0.079 -3.893 1 73.25 188 THR A CA 1
ATOM 1538 C C . THR A 1 188 ? 22.578 -1.304 -3.758 1 73.25 188 THR A C 1
ATOM 1540 O O . THR A 1 188 ? 23.797 -1.454 -3.896 1 73.25 188 THR A O 1
ATOM 1543 N N . GLU A 1 189 ? 22.25 -2.373 -2.904 1 60.28 189 GLU A N 1
ATOM 1544 C CA . GLU A 1 189 ? 22.938 -3.652 -2.711 1 60.28 189 GLU A CA 1
ATOM 1545 C C . GLU A 1 189 ? 22.125 -4.801 -3.299 1 60.28 189 GLU A C 1
ATOM 1547 O O . GLU A 1 189 ? 20.891 -4.789 -3.248 1 60.28 189 GLU A O 1
ATOM 1552 N N . GLY A 1 190 ? 22.797 -5.477 -4.32 1 52.66 190 GLY A N 1
ATOM 1553 C CA . GLY A 1 190 ? 22.266 -6.66 -4.984 1 52.66 190 GLY A CA 1
ATOM 1554 C C . GLY A 1 190 ? 22.156 -7.859 -4.066 1 52.66 190 GLY A C 1
ATOM 1555 O O . GLY A 1 190 ? 22.922 -7.984 -3.102 1 52.66 190 GLY A O 1
ATOM 1556 N N . LEU A 1 191 ? 21.094 -8.383 -3.879 1 48.66 191 LEU A N 1
ATOM 1557 C CA . LEU A 1 191 ? 20.953 -9.672 -3.211 1 48.66 191 LEU A CA 1
ATOM 1558 C C . LEU A 1 191 ? 21.312 -10.812 -4.152 1 48.66 191 LEU A C 1
ATOM 1560 O O . LEU A 1 191 ? 21.172 -10.688 -5.371 1 48.66 191 LEU A O 1
ATOM 1564 N N . ASP A 1 192 ? 22.188 -11.781 -3.572 1 44.78 192 ASP A N 1
ATOM 1565 C CA . ASP A 1 192 ? 22.484 -12.953 -4.383 1 44.78 192 ASP A CA 1
ATOM 1566 C C . ASP A 1 192 ? 21.25 -13.828 -4.562 1 44.78 192 ASP A C 1
ATOM 1568 O O . ASP A 1 192 ? 20.141 -13.438 -4.191 1 44.78 192 ASP A O 1
ATOM 1572 N N . GLU A 1 193 ? 21.547 -14.906 -5.27 1 43.28 193 GLU A N 1
ATOM 1573 C CA . GLU A 1 193 ? 20.484 -15.844 -5.637 1 43.28 193 GLU A CA 1
ATOM 1574 C C . GLU A 1 193 ? 19.719 -16.328 -4.41 1 43.28 193 GLU A C 1
ATOM 1576 O O . GLU A 1 193 ? 18.562 -16.703 -4.508 1 43.28 193 GLU A O 1
ATOM 1581 N N . ASP A 1 194 ? 20.391 -16.297 -3.375 1 41.38 194 ASP A N 1
ATOM 1582 C CA . ASP A 1 194 ? 19.828 -16.797 -2.117 1 41.38 194 ASP A CA 1
ATOM 1583 C C . ASP A 1 194 ? 19.328 -15.641 -1.252 1 41.38 194 ASP A C 1
ATOM 1585 O O . ASP A 1 194 ? 19.109 -15.812 -0.051 1 41.38 194 ASP A O 1
ATOM 1589 N N . ASN A 1 195 ? 19.203 -14.594 -1.914 1 41.75 195 ASN A N 1
ATOM 1590 C CA . ASN A 1 195 ? 18.766 -13.367 -1.259 1 41.75 195 ASN A CA 1
ATOM 1591 C C . ASN A 1 195 ? 19.781 -12.906 -0.208 1 41.75 195 ASN A C 1
ATOM 1593 O O . ASN A 1 195 ? 19.391 -12.32 0.808 1 41.75 195 ASN A O 1
ATOM 1597 N N . GLU A 1 196 ? 20.969 -13.492 -0.306 1 48.66 196 GLU A N 1
ATOM 1598 C CA . GLU A 1 196 ? 22.094 -13.047 0.516 1 48.66 196 GLU A CA 1
ATOM 1599 C C . GLU A 1 196 ? 22.75 -11.812 -0.078 1 48.66 196 GLU A C 1
ATOM 1601 O O . GLU A 1 196 ? 22.859 -11.68 -1.299 1 48.66 196 GLU A O 1
ATOM 1606 N N . PRO A 1 197 ? 23.016 -10.805 0.939 1 50.03 197 PRO A N 1
ATOM 1607 C CA . PRO A 1 197 ? 23.766 -9.664 0.421 1 50.03 197 PRO A CA 1
ATOM 1608 C C . PRO A 1 197 ? 25.031 -10.086 -0.323 1 50.03 197 PRO A C 1
ATOM 1610 O O . PRO A 1 197 ? 25.75 -10.977 0.13 1 50.03 197 PRO A O 1
ATOM 1613 N N . LEU A 1 198 ? 25.141 -9.688 -1.501 1 53.06 198 LEU A N 1
ATOM 1614 C CA . LEU A 1 198 ? 26.344 -9.984 -2.27 1 53.06 198 LEU A CA 1
ATOM 1615 C C . LEU A 1 198 ? 27.562 -9.312 -1.646 1 53.06 198 LEU A C 1
ATOM 1617 O O . LEU A 1 198 ? 27.469 -8.203 -1.124 1 53.06 198 LEU A O 1
ATOM 1621 N N . GLU A 1 199 ? 28.578 -10.188 -1.203 1 51.66 199 GLU A N 1
ATOM 1622 C CA . GLU A 1 199 ? 29.859 -9.625 -0.773 1 51.66 199 GLU A CA 1
ATOM 1623 C C . GLU A 1 199 ? 30.219 -8.383 -1.591 1 51.66 199 GLU A C 1
ATOM 1625 O O . GLU A 1 199 ? 30.703 -7.395 -1.044 1 51.66 199 GLU A O 1
ATOM 1630 N N . ASN A 1 200 ? 29.891 -8.43 -2.848 1 52.19 200 ASN A N 1
ATOM 1631 C CA . ASN A 1 200 ? 30.078 -7.316 -3.775 1 52.19 200 ASN A CA 1
ATOM 1632 C C . ASN A 1 200 ? 28.75 -6.754 -4.258 1 52.19 200 ASN A C 1
ATOM 1634 O O . ASN A 1 200 ? 27.984 -7.453 -4.926 1 52.19 200 ASN A O 1
ATOM 1638 N N . PRO A 1 201 ? 28.391 -5.473 -3.734 1 60.56 201 PRO A N 1
ATOM 1639 C CA . PRO A 1 201 ? 27.078 -4.918 -4.102 1 60.56 201 PRO A CA 1
ATOM 1640 C C . PRO A 1 201 ? 26.828 -4.941 -5.605 1 60.56 201 PRO A C 1
ATOM 1642 O O . PRO A 1 201 ? 27.75 -4.676 -6.391 1 60.56 201 PRO A O 1
ATOM 1645 N N . THR A 1 202 ? 25.719 -5.629 -5.988 1 66.62 202 THR A N 1
ATOM 1646 C CA . THR A 1 202 ? 25.281 -5.613 -7.379 1 66.62 202 THR A CA 1
ATOM 1647 C C . THR A 1 202 ? 24.375 -4.414 -7.648 1 66.62 202 THR A C 1
ATOM 1649 O O . THR A 1 202 ? 23.203 -4.418 -7.273 1 66.62 202 THR A O 1
ATOM 1652 N N . ILE A 1 203 ? 24.969 -3.379 -8.117 1 77.88 203 ILE A N 1
ATOM 1653 C CA . ILE A 1 203 ? 24.234 -2.18 -8.508 1 77.88 203 ILE A CA 1
ATOM 1654 C C . ILE A 1 203 ? 23.953 -2.215 -10.008 1 77.88 203 ILE A C 1
ATOM 1656 O O . ILE A 1 203 ? 24.859 -2.154 -10.828 1 77.88 203 ILE A O 1
ATOM 1660 N N . LEU A 1 204 ? 22.688 -2.312 -10.266 1 87.31 204 LEU A N 1
ATOM 1661 C CA . LEU A 1 204 ? 22.312 -2.523 -11.656 1 87.31 204 LEU A CA 1
ATOM 1662 C C . LEU A 1 204 ? 21.812 -1.227 -12.289 1 87.31 204 LEU A C 1
ATOM 1664 O O . LEU A 1 204 ? 21.953 -1.032 -13.5 1 87.31 204 LEU A O 1
ATOM 1668 N N . LEU A 1 205 ? 21.266 -0.369 -11.445 1 89.25 205 LEU A N 1
ATOM 1669 C CA . LEU A 1 205 ? 20.625 0.825 -11.984 1 89.25 205 LEU A CA 1
ATOM 1670 C C . LEU A 1 205 ? 21.25 2.088 -11.398 1 89.25 205 LEU A C 1
ATOM 1672 O O . LEU A 1 205 ? 21.781 2.062 -10.289 1 89.25 205 LEU A O 1
ATOM 1676 N N . LYS A 1 206 ? 21.219 3.037 -12.188 1 86.12 206 LYS A N 1
ATOM 1677 C CA . LYS A 1 206 ? 21.469 4.406 -11.75 1 86.12 206 LYS A CA 1
ATOM 1678 C C . LYS A 1 206 ? 20.297 5.32 -12.094 1 86.12 206 LYS A C 1
ATOM 1680 O O . LYS A 1 206 ? 19.391 4.93 -12.844 1 86.12 206 LYS A O 1
ATOM 1685 N N . SER A 1 207 ? 20.172 6.477 -11.43 1 83.75 207 SER A N 1
ATOM 1686 C CA . SER A 1 207 ? 19.078 7.395 -11.719 1 83.75 207 SER A CA 1
ATOM 1687 C C . SER A 1 207 ? 19.562 8.836 -11.789 1 83.75 207 SER A C 1
ATOM 1689 O O . SER A 1 207 ? 20.594 9.172 -11.219 1 83.75 207 SER A O 1
ATOM 1691 N N . THR A 1 208 ? 18.844 9.57 -12.695 1 77 208 THR A N 1
ATOM 1692 C CA . THR A 1 208 ? 19.094 11 -12.82 1 77 208 THR A CA 1
ATOM 1693 C C . THR A 1 208 ? 17.781 11.773 -12.867 1 77 208 THR A C 1
ATOM 1695 O O . THR A 1 208 ? 16.75 11.234 -13.281 1 77 208 THR A O 1
ATOM 1698 N N . TYR A 1 209 ? 17.766 12.906 -12.289 1 71.31 209 TYR A N 1
ATOM 1699 C CA . TYR A 1 209 ? 16.609 13.781 -12.453 1 71.31 209 TYR A CA 1
ATOM 1700 C C . TYR A 1 209 ? 16.75 14.625 -13.719 1 71.31 209 TYR A C 1
ATOM 1702 O O . TYR A 1 209 ? 17.844 15.102 -14.039 1 71.31 209 TYR A O 1
ATOM 1710 N N . THR A 1 210 ? 15.766 14.578 -14.688 1 64.62 210 THR A N 1
ATOM 1711 C CA . THR A 1 210 ? 15.812 15.312 -15.945 1 64.62 210 THR A CA 1
ATOM 1712 C C . THR A 1 210 ? 15.703 16.812 -15.703 1 64.62 210 THR A C 1
ATOM 1714 O O . THR A 1 210 ? 15.93 17.609 -16.609 1 64.62 210 THR A O 1
ATOM 1717 N N . GLY A 1 211 ? 15.469 17.266 -14.68 1 57.84 211 GLY A N 1
ATOM 1718 C CA . GLY A 1 211 ? 15.352 18.656 -14.281 1 57.84 211 GLY A CA 1
ATOM 1719 C C . GLY A 1 211 ? 15.125 18.844 -12.797 1 57.84 211 GLY A C 1
ATOM 1720 O O . GLY A 1 211 ? 15.516 18 -11.992 1 57.84 211 GLY A O 1
ATOM 1721 N N . GLN A 1 212 ? 14.594 20.047 -12.578 1 50.34 212 GLN A N 1
ATOM 1722 C CA . GLN A 1 212 ? 14.289 20.328 -11.18 1 50.34 212 GLN A CA 1
ATOM 1723 C C . GLN A 1 212 ? 13.289 19.312 -10.625 1 50.34 212 GLN A C 1
ATOM 1725 O O . GLN A 1 212 ? 12.289 19 -11.273 1 50.34 212 GLN A O 1
ATOM 1730 N N . ALA A 1 213 ? 13.938 18.469 -9.664 1 48.75 213 ALA A N 1
ATOM 1731 C CA . ALA A 1 213 ? 13.016 17.531 -9.047 1 48.75 213 ALA A CA 1
ATOM 1732 C C . ALA A 1 213 ? 11.695 18.203 -8.68 1 48.75 213 ALA A C 1
ATOM 1734 O O . ALA A 1 213 ? 11.648 19.016 -7.746 1 48.75 213 ALA A O 1
ATOM 1735 N N . SER A 1 214 ? 10.828 18.469 -9.43 1 50.09 214 SER A N 1
ATOM 1736 C CA . SER A 1 214 ? 9.469 18.969 -9.211 1 50.09 214 SER A CA 1
ATOM 1737 C C . SER A 1 214 ? 8.43 17.938 -9.625 1 50.09 214 SER A C 1
ATOM 1739 O O . SER A 1 214 ? 8.781 16.875 -10.156 1 50.09 214 SER A O 1
ATOM 1741 N N . ARG A 1 215 ? 7.359 18.219 -9.141 1 52.91 215 ARG A N 1
ATOM 1742 C CA . ARG A 1 215 ? 6.254 17.406 -9.617 1 52.91 215 ARG A CA 1
ATOM 1743 C C . ARG A 1 215 ? 6.324 17.203 -11.125 1 52.91 215 ARG A C 1
ATOM 1745 O O . ARG A 1 215 ? 5.797 16.234 -11.656 1 52.91 215 ARG A O 1
ATOM 1752 N N . LYS A 1 216 ? 7.152 18.156 -11.758 1 53 216 LYS A N 1
ATOM 1753 C CA . LYS A 1 216 ? 7.258 18.188 -13.219 1 53 216 LYS A CA 1
ATOM 1754 C C . LYS A 1 216 ? 8.414 17.312 -13.703 1 53 216 LYS A C 1
ATOM 1756 O O . LYS A 1 216 ? 8.383 16.812 -14.828 1 53 216 LYS A O 1
ATOM 1761 N N . HIS A 1 217 ? 9.375 17.219 -12.812 1 60.56 217 HIS A N 1
ATOM 1762 C CA . HIS A 1 217 ? 10.539 16.469 -13.273 1 60.56 217 HIS A CA 1
ATOM 1763 C C . HIS A 1 217 ? 10.625 15.117 -12.578 1 60.56 217 HIS A C 1
ATOM 1765 O O . HIS A 1 217 ? 10.711 15.047 -11.352 1 60.56 217 HIS A O 1
ATOM 1771 N N . LYS A 1 218 ? 10.609 14.109 -13.445 1 74.44 218 LYS A N 1
ATOM 1772 C CA . LYS A 1 218 ? 10.609 12.734 -12.953 1 74.44 218 LYS A CA 1
ATOM 1773 C C . LYS A 1 218 ? 12.023 12.172 -12.883 1 74.44 218 LYS A C 1
ATOM 1775 O O . LYS A 1 218 ? 12.906 12.609 -13.625 1 74.44 218 LYS A O 1
ATOM 1780 N N . ARG A 1 219 ? 12.234 11.352 -11.898 1 80.25 219 ARG A N 1
ATOM 1781 C CA . ARG A 1 219 ? 13.461 10.57 -11.805 1 80.25 219 ARG A CA 1
ATOM 1782 C C . ARG A 1 219 ? 13.516 9.5 -12.883 1 80.25 219 ARG A C 1
ATOM 1784 O O . ARG A 1 219 ? 12.578 8.703 -13.023 1 80.25 219 ARG A O 1
ATOM 1791 N N . GLU A 1 220 ? 14.656 9.648 -13.617 1 87.88 220 GLU A N 1
ATOM 1792 C CA . GLU A 1 220 ? 14.812 8.664 -14.688 1 87.88 220 GLU A CA 1
ATOM 1793 C C . GLU A 1 220 ? 15.906 7.656 -14.352 1 87.88 220 GLU A C 1
ATOM 1795 O O . GLU A 1 220 ? 16.938 8.016 -13.797 1 87.88 220 GLU A O 1
ATOM 1800 N N . TYR A 1 221 ? 15.633 6.438 -14.789 1 89.75 221 TYR A N 1
ATOM 1801 C CA . TYR A 1 221 ? 16.531 5.332 -14.469 1 89.75 221 TYR A CA 1
ATOM 1802 C C . TYR A 1 221 ? 17.172 4.77 -15.727 1 89.75 221 TYR A C 1
ATOM 1804 O O . TYR A 1 221 ? 16.562 4.77 -16.797 1 89.75 221 TYR A O 1
ATOM 1812 N N . SER A 1 222 ? 18.438 4.359 -15.547 1 92.31 222 SER A N 1
ATOM 1813 C CA . SER A 1 222 ? 19.172 3.707 -16.625 1 92.31 222 SER A CA 1
ATOM 1814 C C . SER A 1 222 ? 20.062 2.598 -16.094 1 92.31 222 SER A C 1
ATOM 1816 O O . SER A 1 222 ? 20.281 2.49 -14.891 1 92.31 222 SER A O 1
ATOM 1818 N N . ILE A 1 223 ? 20.516 1.814 -17.016 1 92.88 223 ILE A N 1
ATOM 1819 C CA . ILE A 1 223 ? 21.391 0.694 -16.688 1 92.88 223 ILE A CA 1
ATOM 1820 C C . ILE A 1 223 ? 22.781 1.208 -16.359 1 92.88 223 ILE A C 1
ATOM 1822 O O . ILE A 1 223 ? 23.328 2.061 -17.062 1 92.88 223 ILE A O 1
ATOM 1826 N N . LEU A 1 224 ? 23.391 0.721 -15.297 1 86.81 224 LEU A N 1
ATOM 1827 C CA . LEU A 1 224 ? 24.734 1.116 -14.898 1 86.81 224 LEU A CA 1
ATOM 1828 C C . LEU A 1 224 ? 25.781 0.237 -15.57 1 86.81 224 LEU A C 1
ATOM 1830 O O . LEU A 1 224 ? 26.781 0.74 -16.078 1 86.81 224 LEU A O 1
ATOM 1834 N N . ASP A 1 225 ? 25.562 -1.053 -15.539 1 84.94 225 ASP A N 1
ATOM 1835 C CA . ASP A 1 225 ? 26.484 -2.039 -16.094 1 84.94 225 ASP A CA 1
ATOM 1836 C C . ASP A 1 225 ? 25.75 -3.074 -16.938 1 84.94 225 ASP A C 1
ATOM 1838 O O . ASP A 1 225 ? 25.078 -3.965 -16.391 1 84.94 225 ASP A O 1
ATOM 1842 N N . LYS A 1 226 ? 26 -3.039 -18.156 1 90.44 226 LYS A N 1
ATOM 1843 C CA . LYS A 1 226 ? 25.25 -3.877 -19.078 1 90.44 226 LYS A CA 1
ATOM 1844 C C . LYS A 1 226 ? 25.594 -5.352 -18.891 1 90.44 226 LYS A C 1
ATOM 1846 O O . LYS A 1 226 ? 24.719 -6.215 -19.031 1 90.44 226 LYS A O 1
ATOM 1851 N N . ASN A 1 227 ? 26.828 -5.582 -18.594 1 89.31 227 ASN A N 1
ATOM 1852 C CA . ASN A 1 227 ? 27.234 -6.969 -18.406 1 89.31 227 ASN A CA 1
ATOM 1853 C C . ASN A 1 227 ? 26.609 -7.578 -17.156 1 89.31 227 ASN A C 1
ATOM 1855 O O . ASN A 1 227 ? 26.125 -8.711 -17.188 1 89.31 227 ASN A O 1
ATOM 1859 N N . LEU A 1 228 ? 26.641 -6.805 -16.156 1 86.62 228 LEU A N 1
ATOM 1860 C CA . LEU A 1 228 ? 26.047 -7.273 -14.906 1 86.62 228 LEU A CA 1
ATOM 1861 C C . LEU A 1 228 ? 24.547 -7.461 -15.062 1 86.62 228 LEU A C 1
ATOM 1863 O O . LEU A 1 228 ? 23.969 -8.422 -14.547 1 86.62 228 LEU A O 1
ATOM 1867 N N . VAL A 1 229 ? 23.953 -6.559 -15.781 1 91 229 VAL A N 1
ATOM 1868 C CA . VAL A 1 229 ? 22.516 -6.617 -16 1 91 229 VAL A CA 1
ATOM 1869 C C . VAL A 1 229 ? 22.156 -7.867 -16.812 1 91 229 VAL A C 1
ATOM 1871 O O . VAL A 1 229 ? 21.156 -8.5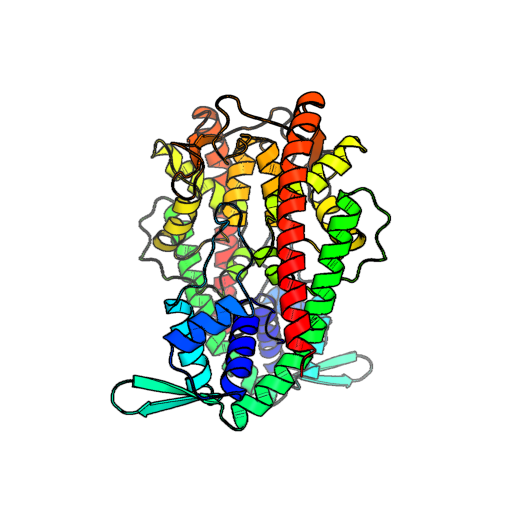31 -16.531 1 91 229 VAL A O 1
ATOM 1874 N N . ALA A 1 230 ? 22.953 -8.18 -17.781 1 92.25 230 ALA A N 1
ATOM 1875 C CA . ALA A 1 230 ? 22.703 -9.383 -18.562 1 92.25 230 ALA A CA 1
ATOM 1876 C C . ALA A 1 230 ? 22.75 -10.633 -17.688 1 92.25 230 ALA A C 1
ATOM 1878 O O . ALA A 1 230 ? 21.891 -11.516 -17.828 1 92.25 230 ALA A O 1
ATOM 1879 N N . GLU A 1 231 ? 23.672 -10.641 -16.828 1 87.81 231 GLU A N 1
ATOM 1880 C CA . GLU A 1 231 ? 23.828 -11.781 -15.93 1 87.81 231 GLU A CA 1
ATOM 1881 C C . GLU A 1 231 ? 22.656 -11.898 -14.969 1 87.81 231 GLU A C 1
ATOM 1883 O O . GLU A 1 231 ? 22.031 -12.953 -14.867 1 87.81 231 GLU A O 1
ATOM 1888 N N . TRP A 1 232 ? 22.359 -10.852 -14.375 1 88.5 232 TRP A N 1
ATOM 1889 C CA . TRP A 1 232 ? 21.328 -10.875 -13.344 1 88.5 232 TRP A CA 1
ATOM 1890 C C . TRP A 1 232 ? 19.938 -10.992 -13.961 1 88.5 232 TRP A C 1
ATOM 1892 O O . TRP A 1 232 ? 19.031 -11.562 -13.352 1 88.5 232 TRP A O 1
ATOM 1902 N N . SER A 1 233 ? 19.766 -10.445 -15.117 1 91.81 233 SER A N 1
ATOM 1903 C CA . SER A 1 233 ? 18.5 -10.586 -15.812 1 91.81 233 SER A CA 1
ATOM 1904 C C . SER A 1 233 ? 18.141 -12.055 -16.031 1 91.81 233 SER A C 1
ATOM 1906 O O . SER A 1 233 ? 16.969 -12.438 -15.938 1 91.81 233 SER A O 1
ATOM 1908 N N . GLU A 1 234 ? 19.109 -12.859 -16.266 1 92.12 234 GLU A N 1
ATOM 1909 C CA . GLU A 1 234 ? 18.875 -14.281 -16.484 1 92.12 234 GLU A CA 1
ATOM 1910 C C . GLU A 1 234 ? 18.422 -14.961 -15.188 1 92.12 234 GLU A C 1
ATOM 1912 O O . GLU A 1 234 ? 17.516 -15.789 -15.203 1 92.12 234 GLU A O 1
ATOM 1917 N N . ILE A 1 235 ? 19.031 -14.602 -14.133 1 88.94 235 ILE A N 1
ATOM 1918 C CA . ILE A 1 235 ? 18.703 -15.172 -12.836 1 88.94 235 ILE A CA 1
ATOM 1919 C C . ILE A 1 235 ? 17.281 -14.773 -12.445 1 88.94 235 ILE A C 1
ATOM 1921 O O . ILE A 1 235 ? 16.484 -15.625 -12.039 1 88.94 235 ILE A O 1
ATOM 1925 N N . TYR A 1 236 ? 16.969 -13.508 -12.562 1 91 236 TYR A N 1
ATOM 1926 C CA . TYR A 1 236 ? 15.641 -13.016 -12.211 1 91 236 TYR A CA 1
ATOM 1927 C C . TYR A 1 236 ? 14.578 -13.641 -13.117 1 91 236 TYR A C 1
ATOM 1929 O O . TYR A 1 236 ? 13.477 -13.969 -12.656 1 91 236 TYR A O 1
ATOM 1937 N N . LEU A 1 237 ? 14.953 -13.773 -14.352 1 95 237 LEU A N 1
ATOM 1938 C CA . LEU A 1 237 ? 14.016 -14.328 -15.32 1 95 237 LEU A CA 1
ATOM 1939 C C . LEU A 1 237 ? 13.656 -15.773 -14.969 1 95 237 LEU A C 1
ATOM 1941 O O . LEU A 1 237 ? 12.484 -16.141 -14.992 1 95 237 LEU A O 1
ATOM 1945 N N . GLU A 1 238 ? 14.609 -16.5 -14.656 1 92.69 238 GLU A N 1
ATOM 1946 C CA . GLU A 1 238 ? 14.367 -17.891 -14.273 1 92.69 238 GLU A CA 1
ATOM 1947 C C . GLU A 1 238 ? 13.453 -17.969 -13.055 1 92.69 238 GLU A C 1
ATOM 1949 O O . GLU A 1 238 ? 12.5 -18.75 -13.039 1 92.69 238 GLU A O 1
ATOM 1954 N N . SER A 1 239 ? 13.773 -17.219 -12.07 1 89.06 239 SER A N 1
ATOM 1955 C CA . SER A 1 239 ? 12.961 -17.172 -10.859 1 89.06 239 SER A CA 1
ATOM 1956 C C . SER A 1 239 ? 11.531 -16.734 -11.164 1 89.06 239 SER A C 1
ATOM 1958 O O . SER A 1 239 ? 10.57 -17.344 -10.664 1 89.06 239 SER A O 1
ATOM 1960 N N . ALA A 1 240 ? 11.383 -15.727 -11.984 1 92.94 240 ALA A N 1
ATOM 1961 C CA . ALA A 1 240 ? 10.07 -15.203 -12.344 1 92.94 240 ALA A CA 1
ATOM 1962 C C . ALA A 1 240 ? 9.25 -16.25 -13.094 1 92.94 240 ALA A C 1
ATOM 1964 O O . ALA A 1 240 ? 8.07 -16.469 -12.773 1 92.94 240 ALA A O 1
ATOM 1965 N N . ILE A 1 241 ? 9.891 -16.906 -14.008 1 95.06 241 ILE A N 1
ATOM 1966 C CA . ILE A 1 241 ? 9.203 -17.906 -14.82 1 95.06 241 ILE A CA 1
ATOM 1967 C C . ILE A 1 241 ? 8.742 -19.062 -13.93 1 95.06 241 ILE A C 1
ATOM 1969 O O . ILE A 1 241 ? 7.602 -19.516 -14.039 1 95.06 241 ILE A O 1
ATOM 1973 N N . ASN A 1 242 ? 9.625 -19.469 -13.062 1 90.88 242 ASN A N 1
ATOM 1974 C CA . ASN A 1 242 ? 9.258 -20.562 -12.164 1 90.88 242 ASN A CA 1
ATOM 1975 C C . ASN A 1 242 ? 8.086 -20.188 -11.266 1 90.88 242 ASN A C 1
ATOM 1977 O O . ASN A 1 242 ? 7.156 -20.969 -11.094 1 90.88 242 ASN A O 1
ATOM 1981 N N . SER A 1 243 ? 8.172 -19.031 -10.766 1 90.88 243 SER A N 1
ATOM 1982 C CA . SER A 1 243 ? 7.102 -18.562 -9.891 1 90.88 243 SER A CA 1
ATOM 1983 C C . SER A 1 243 ? 5.781 -18.453 -10.648 1 90.88 243 SER A C 1
ATOM 1985 O O . SER A 1 243 ? 4.723 -18.797 -10.109 1 90.88 243 SER A O 1
ATOM 1987 N N . LEU A 1 244 ? 5.812 -17.984 -11.859 1 94.31 244 LEU A N 1
ATOM 1988 C CA . LEU A 1 244 ? 4.621 -17.844 -12.688 1 94.31 244 LEU A CA 1
ATOM 1989 C C . LEU A 1 244 ? 4.02 -19.219 -13.016 1 94.31 244 LEU A C 1
ATOM 1991 O O . LEU A 1 244 ? 2.799 -19.391 -12.961 1 94.31 244 LEU A O 1
ATOM 1995 N N . ARG A 1 245 ? 4.836 -20.094 -13.32 1 94 245 ARG A N 1
ATOM 1996 C CA . ARG A 1 245 ? 4.352 -21.438 -13.641 1 94 245 ARG A CA 1
ATOM 1997 C C . ARG A 1 245 ? 3.637 -22.062 -12.453 1 94 245 ARG A C 1
ATOM 1999 O O . ARG A 1 245 ? 2.58 -22.688 -12.609 1 94 245 ARG A O 1
ATOM 2006 N N . GLU A 1 246 ? 4.227 -21.859 -11.312 1 91.75 246 GLU A N 1
ATOM 2007 C CA . GLU A 1 246 ? 3.594 -22.375 -10.102 1 91.75 246 GLU A CA 1
ATOM 2008 C C . GLU A 1 246 ? 2.258 -21.672 -9.844 1 91.75 246 GLU A C 1
ATOM 2010 O O . GLU A 1 246 ? 1.28 -22.328 -9.469 1 91.75 246 GLU A O 1
ATOM 2015 N N . ALA A 1 247 ? 2.229 -20.422 -10.016 1 93.12 247 ALA A N 1
ATOM 2016 C CA . ALA A 1 247 ? 0.99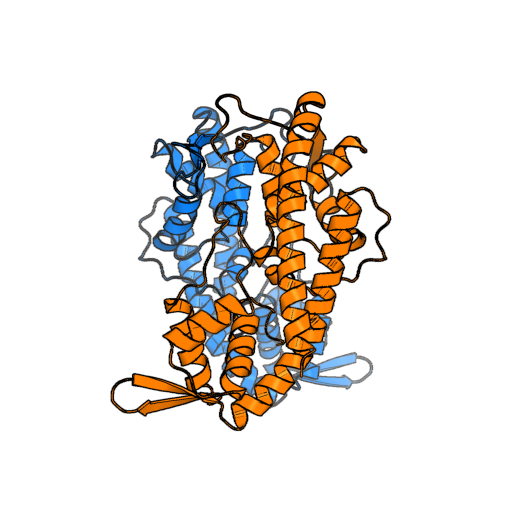8 -19.656 -9.828 1 93.12 247 ALA A CA 1
ATOM 2017 C C . ALA A 1 247 ? -0.083 -20.109 -10.805 1 93.12 247 ALA A C 1
ATOM 2019 O O . ALA A 1 247 ? -1.249 -20.25 -10.43 1 93.12 247 ALA A O 1
ATOM 2020 N N . ILE A 1 248 ? 0.299 -20.328 -12.055 1 95.38 248 ILE A N 1
ATOM 2021 C CA . ILE A 1 248 ? -0.633 -20.75 -13.086 1 95.38 248 ILE A CA 1
ATOM 2022 C C . ILE A 1 248 ? -1.182 -22.141 -12.742 1 95.38 248 ILE A C 1
ATOM 2024 O O . ILE A 1 248 ? -2.385 -22.375 -12.859 1 95.38 248 ILE A O 1
ATOM 2028 N N . THR A 1 249 ? -0.305 -22.969 -12.281 1 94.19 249 THR A N 1
ATOM 2029 C CA . THR A 1 249 ? -0.743 -24.297 -11.883 1 94.19 249 THR A CA 1
ATOM 2030 C C . THR A 1 249 ? -1.775 -24.219 -10.766 1 94.19 249 THR A C 1
ATOM 2032 O O . THR A 1 249 ? -2.797 -24.906 -10.805 1 94.19 249 THR A O 1
ATOM 2035 N N . PHE A 1 250 ? -1.505 -23.438 -9.836 1 94 250 PHE A N 1
ATOM 2036 C CA . PHE A 1 250 ? -2.455 -23.25 -8.75 1 94 250 PHE A CA 1
ATOM 2037 C C . PHE A 1 250 ? -3.799 -22.766 -9.281 1 94 250 PHE A C 1
ATOM 2039 O O . PHE A 1 250 ? -4.848 -23.281 -8.898 1 94 250 PHE A O 1
ATOM 2046 N N . ASN A 1 251 ? -3.744 -21.781 -10.094 1 95.44 251 ASN A N 1
ATOM 2047 C CA . ASN A 1 251 ? -4.973 -21.203 -10.641 1 95.44 251 ASN A CA 1
ATOM 2048 C C . ASN A 1 251 ? -5.746 -22.219 -11.469 1 95.44 251 ASN A C 1
ATOM 2050 O O . ASN A 1 251 ? -6.977 -22.266 -11.422 1 95.44 251 ASN A O 1
ATOM 2054 N N . GLU A 1 252 ? -5.012 -22.969 -12.195 1 96.38 252 GLU A N 1
ATOM 2055 C CA . GLU A 1 252 ? -5.656 -24 -13 1 96.38 252 GLU A CA 1
ATOM 2056 C C . GLU A 1 252 ? -6.363 -25.031 -12.117 1 96.38 252 GLU A C 1
ATOM 2058 O O . GLU A 1 252 ? -7.477 -25.469 -12.422 1 96.38 252 GLU A O 1
ATOM 2063 N N . THR A 1 253 ? -5.668 -25.406 -11.109 1 95.31 253 THR A N 1
ATOM 2064 C CA . THR A 1 253 ? -6.273 -26.344 -10.172 1 95.31 253 THR A CA 1
ATOM 2065 C C . THR A 1 253 ? -7.543 -25.766 -9.562 1 95.31 253 THR A C 1
ATOM 2067 O O . THR A 1 253 ? -8.57 -26.438 -9.469 1 95.31 253 THR A O 1
ATOM 2070 N N . LEU A 1 254 ? -7.461 -24.562 -9.172 1 95.69 254 LEU A N 1
ATOM 2071 C CA . LEU A 1 254 ? -8.609 -23.875 -8.594 1 95.69 254 LEU A CA 1
ATOM 2072 C C . LEU A 1 254 ? -9.75 -23.766 -9.602 1 95.69 254 LEU A C 1
ATOM 2074 O O . LEU A 1 254 ? -10.906 -24.047 -9.266 1 95.69 254 LEU A O 1
ATOM 2078 N N . LEU A 1 255 ? -9.43 -23.375 -10.805 1 97.06 255 LEU A N 1
ATOM 2079 C CA . LEU A 1 255 ? -10.438 -23.25 -11.852 1 97.06 25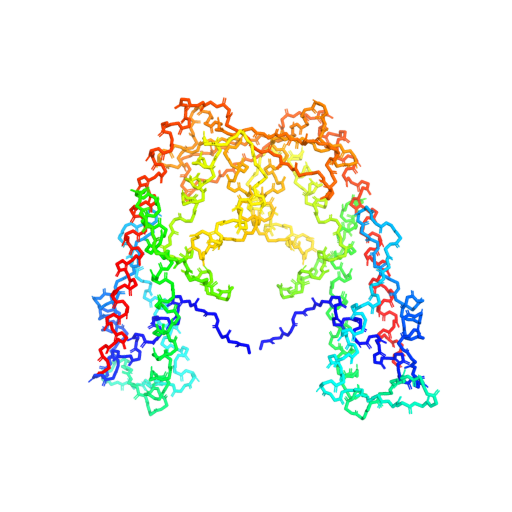5 LEU A CA 1
ATOM 2080 C C . LEU A 1 255 ? -11.102 -24.594 -12.133 1 97.06 255 LEU A C 1
ATOM 2082 O O . LEU A 1 255 ? -12.32 -24.656 -12.336 1 97.06 255 LEU A O 1
ATOM 2086 N N . ALA A 1 256 ? -10.312 -25.625 -12.141 1 96.25 256 ALA A N 1
ATOM 2087 C CA . ALA A 1 256 ? -10.867 -26.953 -12.359 1 96.25 256 ALA A CA 1
ATOM 2088 C C . ALA A 1 256 ? -11.867 -27.312 -11.273 1 96.25 256 ALA A C 1
ATOM 2090 O O . ALA A 1 256 ? -12.914 -27.906 -11.555 1 96.25 256 ALA A O 1
ATOM 2091 N N . LEU A 1 257 ? -11.523 -26.953 -10.062 1 95.19 257 LEU A N 1
ATOM 2092 C CA . LEU A 1 257 ? -12.43 -27.219 -8.953 1 95.19 257 LEU A CA 1
ATOM 2093 C C . LEU A 1 257 ? -13.703 -26.391 -9.07 1 95.19 257 LEU A C 1
ATOM 2095 O O . LEU A 1 257 ? -14.797 -26.875 -8.75 1 95.19 257 LEU A O 1
ATOM 2099 N N . LEU A 1 258 ? -13.539 -25.172 -9.539 1 95.88 258 LEU A N 1
ATOM 2100 C CA . LEU A 1 258 ? -14.664 -24.25 -9.641 1 95.88 258 LEU A CA 1
ATOM 2101 C C . LEU A 1 258 ? -15.609 -24.672 -10.758 1 95.88 258 LEU A C 1
ATOM 2103 O O . LEU A 1 258 ? -16.812 -24.422 -10.68 1 95.88 258 LEU A O 1
ATOM 2107 N N . GLU A 1 259 ? -15.07 -25.219 -11.781 1 91.38 259 GLU A N 1
ATOM 2108 C CA . GLU A 1 259 ? -15.867 -25.625 -12.938 1 91.38 259 GLU A CA 1
ATOM 2109 C C . GLU A 1 259 ? -16.594 -26.938 -12.688 1 91.38 259 GLU A C 1
ATOM 2111 O O . GLU A 1 259 ? -17.625 -27.219 -13.312 1 91.38 259 GLU A O 1
ATOM 2116 N N . LYS A 1 260 ? -15.93 -27.75 -11.867 1 80.12 260 LYS A N 1
ATOM 2117 C CA . LYS A 1 260 ? -16.531 -29.031 -11.57 1 80.12 260 LYS A CA 1
ATOM 2118 C C . LYS A 1 260 ? -17.75 -28.891 -10.656 1 80.12 260 LYS A C 1
ATOM 2120 O O . LYS A 1 260 ? -18.391 -29.875 -10.305 1 80.12 260 LYS A O 1
ATOM 2125 N N . ASN A 1 261 ? -18.578 -27.828 -10.898 1 57.62 261 ASN A N 1
ATOM 2126 C CA . ASN A 1 261 ? -19.828 -27.828 -10.148 1 57.62 261 ASN A CA 1
ATOM 2127 C C . ASN A 1 261 ? -20.719 -29.016 -10.523 1 57.62 261 ASN A C 1
ATOM 2129 O O . ASN A 1 261 ? -20.844 -29.359 -11.703 1 57.62 261 ASN A O 1
ATOM 2133 N N . MET B 1 1 ? -18.047 -2.146 7.172 1 43.22 1 MET B N 1
ATOM 2134 C CA . MET B 1 1 ? -16.672 -1.722 7.336 1 43.22 1 MET B CA 1
ATOM 2135 C C . MET B 1 1 ? -16.578 -0.22 7.594 1 43.22 1 MET B C 1
ATOM 2137 O O . MET B 1 1 ? -17.312 0.561 6.977 1 43.22 1 MET B O 1
ATOM 2141 N N . LYS B 1 2 ? -16.047 0.221 8.68 1 57.81 2 LYS B N 1
ATOM 2142 C CA . LYS B 1 2 ? -15.992 1.64 9.023 1 57.81 2 LYS B CA 1
ATOM 2143 C C . LYS B 1 2 ? -15.25 2.434 7.953 1 57.81 2 LYS B C 1
ATOM 2145 O O . LYS B 1 2 ? -14.195 2.006 7.477 1 57.81 2 LYS B O 1
ATOM 2150 N N . GLN B 1 3 ? -15.875 3.443 7.371 1 79.56 3 GLN B N 1
ATOM 2151 C CA . GLN B 1 3 ? -15.32 4.312 6.34 1 79.56 3 GLN B CA 1
ATOM 2152 C C . GLN B 1 3 ? -14.023 4.969 6.812 1 79.56 3 GLN B C 1
ATOM 2154 O O . GLN B 1 3 ? -13.898 5.34 7.98 1 79.56 3 GLN B O 1
ATOM 2159 N N . LYS B 1 4 ? -13.078 4.945 6.02 1 89.31 4 LYS B N 1
ATOM 2160 C CA . LYS B 1 4 ? -11.781 5.559 6.312 1 89.31 4 LYS B CA 1
ATOM 2161 C C . LYS B 1 4 ? -11.914 7.066 6.496 1 89.31 4 LYS B C 1
ATOM 2163 O O . LYS B 1 4 ? -12.664 7.723 5.766 1 89.31 4 LYS B O 1
ATOM 2168 N N . LEU B 1 5 ? -11.234 7.574 7.496 1 93.94 5 LEU B N 1
ATOM 2169 C CA . LEU B 1 5 ? -11.148 9.016 7.684 1 93.94 5 LEU B CA 1
ATOM 2170 C C . LEU B 1 5 ? -10.422 9.68 6.516 1 93.94 5 LEU B C 1
ATOM 2172 O O . LEU B 1 5 ? -9.352 9.219 6.109 1 93.94 5 LEU B O 1
ATOM 2176 N N . SER B 1 6 ? -11.055 10.648 5.945 1 92.88 6 SER B N 1
ATOM 2177 C CA . SER B 1 6 ? -10.469 11.305 4.781 1 92.88 6 SER B CA 1
ATOM 2178 C C . SER B 1 6 ? -10.828 12.789 4.746 1 92.88 6 SER B C 1
ATOM 2180 O O . SER B 1 6 ? -11.758 13.219 5.434 1 92.88 6 SER B O 1
ATOM 2182 N N . LEU B 1 7 ? -10.039 13.469 3.977 1 91.06 7 LEU B N 1
ATOM 2183 C CA . LEU B 1 7 ? -10.336 14.883 3.777 1 91.06 7 LEU B CA 1
ATOM 2184 C C . LEU B 1 7 ? -11.719 15.062 3.148 1 91.06 7 LEU B C 1
ATOM 2186 O O . LEU B 1 7 ? -12.438 16 3.484 1 91.06 7 LEU B O 1
ATOM 2190 N N . LYS B 1 8 ? -12.031 14.156 2.293 1 91.38 8 LYS B N 1
ATOM 2191 C CA . LYS B 1 8 ? -13.352 14.188 1.662 1 91.38 8 LYS B CA 1
ATOM 2192 C C . LYS B 1 8 ? -14.461 14.156 2.707 1 91.38 8 LYS B C 1
ATOM 2194 O O . LYS B 1 8 ? -15.398 14.953 2.65 1 91.38 8 LYS B O 1
ATOM 2199 N N . GLN B 1 9 ? -14.328 13.312 3.623 1 93.56 9 GLN B N 1
ATOM 2200 C CA . GLN B 1 9 ? -15.336 13.18 4.672 1 93.56 9 GLN B CA 1
ATOM 2201 C C . GLN B 1 9 ? -15.438 14.461 5.5 1 93.56 9 GLN B C 1
ATOM 2203 O O . GLN B 1 9 ? -16.531 14.898 5.848 1 93.56 9 GLN B O 1
ATOM 2208 N N . CYS B 1 10 ? -14.32 14.977 5.812 1 94.5 10 CYS B N 1
ATOM 2209 C CA . CYS B 1 10 ? -14.281 16.203 6.598 1 94.5 10 CYS B CA 1
ATOM 2210 C C . CYS B 1 10 ? -14.938 17.359 5.848 1 94.5 10 CYS B C 1
ATOM 2212 O O . CYS B 1 10 ? -15.734 18.109 6.422 1 94.5 10 CYS B O 1
ATOM 2214 N N . LEU B 1 11 ? -14.664 17.422 4.613 1 94.44 11 LEU B N 1
ATOM 2215 C CA . LEU B 1 11 ? -15.188 18.516 3.809 1 94.44 11 LEU B CA 1
ATOM 2216 C C . LEU B 1 11 ? -16.688 18.344 3.574 1 94.44 11 LEU B C 1
ATOM 2218 O O . LEU B 1 11 ? -17.438 19.328 3.613 1 94.44 11 LEU B O 1
ATOM 2222 N N . GLN B 1 12 ? -17.031 17.141 3.32 1 96.12 12 GLN B N 1
ATOM 2223 C CA . GLN B 1 12 ? -18.469 16.891 3.148 1 96.12 12 GLN B CA 1
ATOM 2224 C C . GLN B 1 12 ? -19.234 17.234 4.418 1 96.12 12 GLN B C 1
ATOM 2226 O O . GLN B 1 12 ? -20.328 17.797 4.348 1 96.12 12 GLN B O 1
ATOM 2231 N N . TRP B 1 13 ? -18.688 16.875 5.516 1 97.31 13 TRP B N 1
ATOM 2232 C CA . TRP B 1 13 ? -19.312 17.25 6.781 1 97.31 13 TRP B CA 1
ATOM 2233 C C . TRP B 1 13 ? -19.375 18.75 6.934 1 97.31 13 TRP B C 1
ATOM 2235 O O . TRP B 1 13 ? -20.422 19.297 7.336 1 97.31 13 TRP B O 1
ATOM 2245 N N . ALA B 1 14 ? -18.297 19.469 6.641 1 96.5 14 ALA B N 1
ATOM 2246 C CA . ALA B 1 14 ? -18.25 20.922 6.75 1 96.5 14 ALA B CA 1
ATOM 2247 C C . ALA B 1 14 ? -19.297 21.578 5.848 1 96.5 14 ALA B C 1
ATOM 2249 O O . ALA B 1 14 ? -19.906 22.578 6.219 1 96.5 14 ALA B O 1
ATOM 2250 N N . ILE B 1 15 ? -19.453 20.969 4.73 1 96.75 15 ILE B N 1
ATOM 2251 C CA . ILE B 1 15 ? -20.453 21.484 3.793 1 96.75 15 ILE B CA 1
ATOM 2252 C C . ILE B 1 15 ? -21.844 21.375 4.414 1 96.75 15 ILE B C 1
ATOM 2254 O O . ILE B 1 15 ? -22.625 22.328 4.371 1 96.75 15 ILE B O 1
ATOM 2258 N N . LEU B 1 16 ? -22.141 20.234 4.957 1 97.44 16 LEU B N 1
ATOM 2259 C CA . LEU B 1 16 ? -23.438 20.062 5.609 1 97.44 16 LEU B CA 1
ATOM 2260 C C . LEU B 1 16 ? -23.625 21.078 6.73 1 97.44 16 LEU B C 1
ATOM 2262 O O . LEU B 1 16 ? -24.703 21.641 6.887 1 97.44 16 LEU B O 1
ATOM 2266 N N . LYS B 1 17 ? -22.562 21.312 7.441 1 96.56 17 LYS B N 1
ATOM 2267 C CA . LYS B 1 17 ? -22.609 22.266 8.547 1 96.56 17 LYS B CA 1
ATOM 2268 C C . LYS B 1 17 ? -22.922 23.672 8.039 1 96.56 17 LYS B C 1
ATOM 2270 O O . LYS B 1 17 ? -23.734 24.375 8.633 1 96.56 17 LYS B O 1
ATOM 2275 N N . ILE B 1 18 ? -22.25 24.016 7.008 1 95.69 18 ILE B N 1
ATOM 2276 C CA . ILE B 1 18 ? -22.438 25.344 6.43 1 95.69 18 ILE B CA 1
ATOM 2277 C C . ILE B 1 18 ? -23.859 25.5 5.914 1 95.69 18 ILE B C 1
ATOM 2279 O O . ILE B 1 18 ? -24.484 26.562 6.082 1 95.69 18 ILE B O 1
ATOM 2283 N N . LEU B 1 19 ? -24.406 24.453 5.375 1 96.5 19 LEU B N 1
ATOM 2284 C CA . LEU B 1 19 ? -25.719 24.5 4.754 1 96.5 19 LEU B CA 1
ATOM 2285 C C . LEU B 1 19 ? -26.828 24.5 5.809 1 96.5 19 LEU B C 1
ATOM 2287 O O . LEU B 1 19 ? -27.984 24.797 5.504 1 96.5 19 LEU B O 1
ATOM 2291 N N . LYS B 1 20 ? -26.5 24.203 6.969 1 94.69 20 LYS B N 1
ATOM 2292 C CA . LYS B 1 20 ? -27.469 24.266 8.055 1 94.69 20 LYS B CA 1
ATOM 2293 C C . LYS B 1 20 ? -27.938 25.688 8.289 1 94.69 20 LYS B C 1
ATOM 2295 O O . LYS B 1 20 ? -29.047 25.922 8.789 1 94.69 20 LYS B O 1
ATOM 2300 N N . GLU B 1 21 ? -27.125 26.594 7.957 1 92.38 21 GLU B N 1
ATOM 2301 C CA . GLU B 1 21 ? -27.438 28 8.242 1 92.38 21 GLU B CA 1
ATOM 2302 C C . GLU B 1 21 ? -28.328 28.594 7.164 1 92.38 21 GLU B C 1
ATOM 2304 O O . GLU B 1 21 ? -29.25 29.359 7.469 1 92.38 21 GLU B O 1
ATOM 2309 N N . GLN B 1 22 ? -28.047 28.344 5.922 1 94 22 GLN B N 1
ATOM 2310 C CA . GLN B 1 22 ? -28.828 28.859 4.805 1 94 22 GLN B CA 1
ATOM 2311 C C . GLN B 1 22 ? -28.516 28.125 3.514 1 94 22 GLN B C 1
ATOM 2313 O O . GLN B 1 22 ? -27.438 27.516 3.385 1 94 22 GLN B O 1
ATOM 2318 N N . PRO B 1 23 ? -29.453 28.094 2.676 1 95.19 23 PRO B N 1
ATOM 2319 C CA . PRO B 1 23 ? -29.141 27.562 1.347 1 95.19 23 PRO B CA 1
ATOM 2320 C C . PRO B 1 23 ? -28.031 28.344 0.647 1 95.19 23 PRO B C 1
ATOM 2322 O O . PRO B 1 23 ? -27.953 29.562 0.793 1 95.19 23 PRO B O 1
ATOM 2325 N N . LEU B 1 24 ? -27.203 27.625 -0.085 1 96.31 24 LEU B N 1
ATOM 2326 C CA . LEU B 1 24 ? -26.047 28.281 -0.706 1 96.31 24 LEU B CA 1
ATOM 2327 C C . LEU B 1 24 ? -25.828 27.766 -2.121 1 96.31 24 LEU B C 1
ATOM 2329 O O . LEU B 1 24 ? -26.109 26.594 -2.41 1 96.31 24 LEU B O 1
ATOM 2333 N N . THR B 1 25 ? -25.344 28.703 -2.938 1 95.56 25 THR B N 1
ATOM 2334 C CA . THR B 1 25 ? -24.844 28.281 -4.246 1 95.56 25 THR B CA 1
ATOM 2335 C C . THR B 1 25 ? -23.5 27.594 -4.113 1 95.56 25 THR B C 1
ATOM 2337 O O . THR B 1 25 ? -22.891 27.609 -3.043 1 95.56 25 THR B O 1
ATOM 2340 N N . VAL B 1 26 ? -23.078 27 -5.199 1 95 26 VAL B N 1
ATOM 2341 C CA . VAL B 1 26 ? -21.797 26.312 -5.199 1 95 26 VAL B CA 1
ATOM 2342 C C . VAL B 1 26 ? -20.672 27.297 -4.848 1 95 26 VAL B C 1
ATOM 2344 O O . VAL B 1 26 ? -19.797 26.984 -4.039 1 95 26 VAL B O 1
ATOM 2347 N N . ASP B 1 27 ? -20.734 28.453 -5.441 1 95 27 ASP B N 1
ATOM 2348 C CA . ASP B 1 27 ? -19.688 29.453 -5.23 1 95 27 ASP B CA 1
ATOM 2349 C C . ASP B 1 27 ? -19.688 29.938 -3.785 1 95 27 ASP B C 1
ATOM 2351 O O . ASP B 1 27 ? -18.625 30.156 -3.197 1 95 27 ASP B O 1
ATOM 2355 N N . GLU B 1 28 ? -20.844 30.109 -3.232 1 95.62 28 GLU B N 1
ATOM 2356 C CA . GLU B 1 28 ? -20.953 30.547 -1.844 1 95.62 28 GLU B CA 1
ATOM 2357 C C . GLU B 1 28 ? -20.438 29.484 -0.887 1 95.62 28 GLU B C 1
ATOM 2359 O O . GLU B 1 28 ? -19.734 29.781 0.076 1 95.62 28 GLU B O 1
ATOM 2364 N N . CYS B 1 29 ? -20.828 28.281 -1.153 1 95.62 29 CYS B N 1
ATOM 2365 C CA . CYS B 1 29 ? -20.328 27.172 -0.358 1 95.62 29 CYS B CA 1
ATOM 2366 C C . CYS B 1 29 ? -18.812 27.109 -0.389 1 95.62 29 CYS B C 1
ATOM 2368 O O . CYS B 1 29 ? -18.172 26.906 0.645 1 95.62 29 CYS B O 1
ATOM 2370 N N . TYR B 1 30 ? -18.297 27.281 -1.582 1 96.19 30 TYR B N 1
ATOM 2371 C CA . TYR B 1 30 ? -16.859 27.25 -1.787 1 96.19 30 TYR B CA 1
ATOM 2372 C C . TYR B 1 30 ? -16.156 28.312 -0.951 1 96.19 30 TYR B C 1
ATOM 2374 O O . TYR B 1 30 ? -15.188 28.031 -0.244 1 96.19 30 TYR B O 1
ATOM 2382 N N . ARG B 1 31 ? -16.641 29.5 -0.971 1 95.44 31 ARG B N 1
ATOM 2383 C CA . ARG B 1 31 ? -16.047 30.625 -0.242 1 95.44 31 ARG B CA 1
ATOM 2384 C C . ARG B 1 31 ? -16.109 30.391 1.265 1 95.44 31 ARG B C 1
ATOM 2386 O O . ARG B 1 31 ? -15.148 30.656 1.985 1 95.44 31 ARG B O 1
ATOM 2393 N N . LEU B 1 32 ? -17.203 29.938 1.702 1 95.5 32 LEU B N 1
ATOM 2394 C CA . LEU B 1 32 ? -17.391 29.734 3.135 1 95.5 32 LEU B CA 1
ATOM 2395 C C . LEU B 1 32 ? -16.516 28.578 3.633 1 95.5 32 LEU B C 1
ATOM 2397 O O . LEU B 1 32 ? -15.953 28.656 4.727 1 95.5 32 LEU B O 1
ATOM 2401 N N . LEU B 1 33 ? -16.438 27.578 2.822 1 94.75 33 LEU B N 1
ATOM 2402 C CA . LEU B 1 33 ? -15.594 26.453 3.182 1 94.75 33 LEU B CA 1
ATOM 2403 C C . LEU B 1 33 ? -14.133 26.875 3.299 1 94.75 33 LEU B C 1
ATOM 2405 O O . LEU B 1 33 ? -13.453 26.516 4.258 1 94.75 33 LEU B O 1
ATOM 2409 N N . GLU B 1 34 ? -13.656 27.625 2.35 1 93.19 34 GLU B N 1
ATOM 2410 C CA . GLU B 1 34 ? -12.289 28.125 2.352 1 93.19 34 GLU B CA 1
ATOM 2411 C C . GLU B 1 34 ? -12.023 29.016 3.568 1 93.19 34 GLU B C 1
ATOM 2413 O O . GLU B 1 34 ? -10.922 29 4.125 1 93.19 34 GLU B O 1
ATOM 2418 N N . LYS B 1 35 ? -13.016 29.719 3.902 1 93.5 35 LYS B N 1
ATOM 2419 C CA . LYS B 1 35 ? -12.891 30.641 5.031 1 93.5 35 LYS B CA 1
ATOM 2420 C C . LYS B 1 35 ? -12.898 29.875 6.355 1 93.5 35 LYS B C 1
ATOM 2422 O O . LYS B 1 35 ? -12.109 30.172 7.254 1 93.5 35 LYS B O 1
ATOM 2427 N N . GLN B 1 36 ? -13.758 28.906 6.52 1 93.56 36 GLN B N 1
ATOM 2428 C CA . GLN B 1 36 ? -13.984 28.25 7.801 1 93.56 36 GLN B CA 1
ATOM 2429 C C . GLN B 1 36 ? -12.992 27.109 8.016 1 93.56 36 GLN B C 1
ATOM 2431 O O . GLN B 1 36 ? -12.633 26.797 9.148 1 93.56 36 GLN B O 1
ATOM 2436 N N . LEU B 1 37 ? -12.656 26.484 6.902 1 93.56 37 LEU B N 1
ATOM 2437 C CA . LEU B 1 37 ? -11.75 25.344 6.977 1 93.56 37 LEU B CA 1
ATOM 2438 C C . LEU B 1 37 ? -10.758 25.344 5.816 1 93.56 37 LEU B C 1
ATOM 2440 O O . LEU B 1 37 ? -10.828 24.5 4.926 1 93.56 37 LEU B O 1
ATOM 2444 N N . PRO B 1 38 ? -9.844 26.219 5.867 1 89.62 38 PRO B N 1
ATOM 2445 C CA . PRO B 1 38 ? -8.859 26.266 4.789 1 89.62 38 PRO B CA 1
ATOM 2446 C C . PRO B 1 38 ? -8.039 24.984 4.684 1 89.62 38 PRO B C 1
ATOM 2448 O O . PRO B 1 38 ? -7.746 24.344 5.699 1 89.62 38 PRO B O 1
ATOM 2451 N N . PRO B 1 39 ? -7.77 24.625 3.4 1 83.31 39 PRO B N 1
ATOM 2452 C CA . PRO B 1 39 ? -6.984 23.406 3.244 1 83.31 39 PRO B CA 1
ATOM 2453 C C . PRO B 1 39 ? -5.586 23.516 3.85 1 83.31 39 PRO B C 1
ATOM 2455 O O . PRO B 1 39 ? -5.008 24.609 3.881 1 83.31 39 PRO B O 1
ATOM 2458 N N . PRO B 1 40 ? -5.168 22.312 4.387 1 74.12 40 PRO B N 1
ATOM 2459 C CA . PRO B 1 40 ? -3.783 22.359 4.867 1 74.12 40 PRO B CA 1
ATOM 2460 C C . PRO B 1 40 ? -2.773 22.547 3.738 1 74.12 40 PRO B C 1
ATOM 2462 O O . PRO B 1 40 ? -2.938 21.984 2.652 1 74.12 40 PRO B O 1
ATOM 2465 N N . PRO B 1 41 ? -1.844 23.422 3.982 1 69.38 41 PRO B N 1
ATOM 2466 C CA . PRO B 1 41 ? -0.803 23.609 2.969 1 69.38 41 PRO B CA 1
ATOM 2467 C C . PRO B 1 41 ? -0.03 22.328 2.678 1 69.38 41 PRO B C 1
ATOM 2469 O O . PRO B 1 41 ? -0.025 21.406 3.5 1 69.38 41 PRO B O 1
ATOM 2472 N N . GLN B 1 42 ? 0.327 22.078 1.436 1 64.44 42 GLN B N 1
ATOM 2473 C CA . GLN B 1 42 ? 1.215 20.984 1.054 1 64.44 42 GLN B CA 1
ATOM 2474 C C . GLN B 1 42 ? 2.582 21.516 0.622 1 64.44 42 GLN B C 1
ATOM 2476 O O . GLN B 1 42 ? 2.703 22.672 0.191 1 64.44 42 GLN B O 1
ATOM 2481 N N . PRO B 1 43 ? 3.49 20.562 0.957 1 53.78 43 PRO B N 1
ATOM 2482 C CA . PRO B 1 43 ? 4.785 20.969 0.412 1 53.78 43 PRO B CA 1
ATOM 2483 C C . PRO B 1 43 ? 4.719 21.328 -1.073 1 53.78 43 PRO B C 1
ATOM 2485 O O . PRO B 1 43 ? 4.148 20.562 -1.863 1 53.78 43 PRO B O 1
ATOM 2488 N N . GLY B 1 44 ? 5.09 22.5 -1.365 1 54.69 44 GLY B N 1
ATOM 2489 C CA . GLY B 1 44 ? 5.109 22.969 -2.742 1 54.69 44 GLY B CA 1
ATOM 2490 C C . GLY B 1 44 ? 3.881 23.781 -3.113 1 54.69 44 GLY B C 1
ATOM 2491 O O . GLY B 1 44 ? 3.826 24.375 -4.191 1 54.69 44 GLY B O 1
ATOM 2492 N N . SER B 1 45 ? 2.918 23.594 -2.17 1 63.5 45 SER B N 1
ATOM 2493 C CA . SER B 1 45 ? 1.713 24.375 -2.434 1 63.5 45 SER B CA 1
ATOM 2494 C C . SER B 1 45 ? 1.254 25.125 -1.186 1 63.5 45 SER B C 1
ATOM 2496 O O . SER B 1 45 ? 0.234 24.766 -0.587 1 63.5 45 SER B O 1
ATOM 2498 N N . PRO B 1 46 ? 1.913 26.172 -0.892 1 64.44 46 PRO B N 1
ATOM 2499 C CA . PRO B 1 46 ? 1.582 26.906 0.333 1 64.44 46 PRO B CA 1
ATOM 2500 C C . PRO B 1 46 ? 0.216 27.594 0.265 1 64.44 46 PRO B C 1
ATOM 2502 O O . PRO B 1 46 ? -0.42 27.812 1.298 1 64.44 46 PRO B O 1
ATOM 2505 N N . ASN B 1 47 ? -0.161 27.859 -0.969 1 68.25 47 ASN B N 1
ATOM 2506 C CA . ASN B 1 47 ? -1.437 28.547 -1.141 1 68.25 47 ASN B CA 1
ATOM 2507 C C . ASN B 1 47 ? -2.5 27.609 -1.722 1 68.25 47 ASN B C 1
ATOM 2509 O O . ASN B 1 47 ? -3.355 28.047 -2.494 1 68.25 47 ASN B O 1
ATOM 2513 N N . ARG B 1 48 ? -2.346 26.516 -1.223 1 76.44 48 ARG B N 1
ATOM 2514 C CA . ARG B 1 48 ? -3.262 25.5 -1.722 1 76.44 48 ARG B CA 1
ATOM 2515 C C . ARG B 1 48 ? -4.711 25.891 -1.475 1 76.44 48 ARG B C 1
ATOM 2517 O O . ARG B 1 48 ? -5.043 26.422 -0.414 1 76.44 48 ARG B O 1
ATOM 2524 N N . LYS B 1 49 ? -5.523 25.688 -2.527 1 82.75 49 LYS B N 1
ATOM 2525 C CA . LYS B 1 49 ? -6.969 25.891 -2.447 1 82.75 49 LYS B CA 1
ATOM 2526 C C . LYS B 1 49 ? -7.727 24.625 -2.805 1 82.75 49 LYS B C 1
ATOM 2528 O O . LYS B 1 49 ? -7.168 23.703 -3.412 1 82.75 49 LYS B O 1
ATOM 2533 N N . TYR B 1 50 ? -8.945 24.641 -2.246 1 87.88 50 TYR B N 1
ATOM 2534 C CA . TYR B 1 50 ? -9.781 23.531 -2.68 1 87.88 50 TYR B CA 1
ATOM 2535 C C . TYR B 1 50 ? -10.133 23.656 -4.156 1 87.88 50 TYR B C 1
ATOM 2537 O O . TYR B 1 50 ? -10.148 24.766 -4.707 1 87.88 50 TYR B O 1
ATOM 2545 N N . SER B 1 51 ? -10.281 22.562 -4.75 1 88.69 51 SER B N 1
ATOM 2546 C CA . SER B 1 51 ? -10.82 22.547 -6.105 1 88.69 51 SER B CA 1
ATOM 2547 C C . SER B 1 51 ? -12.336 22.719 -6.102 1 88.69 51 SER B C 1
ATOM 2549 O O . SER B 1 51 ? -13.047 21.953 -5.465 1 88.69 51 SER B O 1
ATOM 2551 N N . ILE B 1 52 ? -12.742 23.719 -6.895 1 91.88 52 ILE B N 1
ATOM 2552 C CA . ILE B 1 52 ? -14.188 23.938 -6.988 1 91.88 52 ILE B CA 1
ATOM 2553 C C . ILE B 1 52 ? -14.852 22.734 -7.645 1 91.88 52 ILE B C 1
ATOM 2555 O O . ILE B 1 52 ? -15.992 22.391 -7.32 1 91.88 52 ILE B O 1
ATOM 2559 N N . TYR B 1 53 ? -14.148 22.094 -8.492 1 92.25 53 TYR B N 1
ATOM 2560 C CA . TYR B 1 53 ? -14.672 20.906 -9.148 1 92.25 53 TYR B CA 1
ATOM 2561 C C . TYR B 1 53 ? -14.883 19.766 -8.141 1 92.25 53 TYR B C 1
ATOM 2563 O O . TYR B 1 53 ? -15.883 19.062 -8.203 1 92.25 53 TYR B O 1
ATOM 2571 N N . LYS B 1 54 ? -13.945 19.688 -7.266 1 92.06 54 LYS B N 1
ATOM 2572 C CA . LYS B 1 54 ? -14.094 18.672 -6.23 1 92.06 54 LYS B CA 1
ATOM 2573 C C . LYS B 1 54 ? -15.289 18.969 -5.328 1 92.06 54 LYS B C 1
ATOM 2575 O O . LYS B 1 54 ? -16.016 18.062 -4.93 1 92.06 54 LYS B O 1
ATOM 2580 N N . LEU B 1 55 ? -15.398 20.203 -5.086 1 94.5 55 LEU B N 1
ATOM 2581 C CA . LEU B 1 55 ? -16.547 20.594 -4.27 1 94.5 55 LEU B CA 1
ATOM 2582 C C . LEU B 1 55 ? -17.859 20.234 -4.965 1 94.5 55 LEU B C 1
ATOM 2584 O O . LEU B 1 55 ? -18.781 19.734 -4.324 1 94.5 55 LEU B O 1
ATOM 2588 N N . ARG B 1 56 ? -17.891 20.453 -6.246 1 95.31 56 ARG B N 1
ATOM 2589 C CA . ARG B 1 56 ? -19.078 20.094 -7.02 1 95.31 56 ARG B CA 1
ATOM 2590 C C . ARG B 1 56 ? -19.359 18.594 -6.922 1 95.31 56 ARG B C 1
ATOM 2592 O O . ARG B 1 56 ? -20.516 18.188 -6.805 1 95.31 56 ARG B O 1
ATOM 2599 N N . THR B 1 57 ? -18.359 17.922 -6.973 1 96.44 57 THR B N 1
ATOM 2600 C CA . THR B 1 57 ? -18.5 16.484 -6.855 1 96.44 57 THR B CA 1
ATOM 2601 C C . THR B 1 57 ? -19.047 16.094 -5.48 1 96.44 57 THR B C 1
ATOM 2603 O O . THR B 1 57 ? -19.891 15.211 -5.367 1 96.44 57 THR B O 1
ATOM 2606 N N . TYR B 1 58 ? -18.547 16.766 -4.473 1 96.31 58 TYR B N 1
ATOM 2607 C CA . TYR B 1 58 ? -19.016 16.484 -3.119 1 96.31 58 TYR B CA 1
ATOM 2608 C C . TYR B 1 58 ? -20.484 16.828 -2.957 1 96.31 58 TYR B C 1
ATOM 2610 O O . TYR B 1 58 ? -21.25 16.062 -2.344 1 96.31 58 TYR B O 1
ATOM 2618 N N . LEU B 1 59 ? -20.844 17.906 -3.551 1 97 59 LEU B N 1
ATOM 2619 C CA . LEU B 1 59 ? -22.25 18.312 -3.492 1 97 59 LEU B CA 1
ATOM 2620 C C . LEU B 1 59 ? -23.141 17.312 -4.211 1 97 59 LEU B C 1
ATOM 2622 O O . LEU B 1 59 ? -24.219 16.953 -3.711 1 97 59 LEU B O 1
ATOM 2626 N N . LYS B 1 60 ? -22.672 16.891 -5.293 1 96.5 60 LYS B N 1
ATOM 2627 C CA . LYS B 1 60 ? -23.422 15.883 -6.047 1 96.5 60 LYS B CA 1
ATOM 2628 C C . LYS B 1 60 ? -23.578 14.586 -5.25 1 96.5 60 LYS B C 1
ATOM 2630 O O . LYS B 1 60 ? -24.641 13.984 -5.23 1 96.5 60 LYS B O 1
ATOM 2635 N N . ASP B 1 61 ? -22.5 14.164 -4.656 1 97.06 61 ASP B N 1
ATOM 2636 C CA . ASP B 1 61 ? -22.516 12.961 -3.828 1 97.06 61 ASP B CA 1
ATOM 2637 C C . ASP B 1 61 ? -23.547 13.086 -2.703 1 97.06 61 ASP B C 1
ATOM 2639 O O . ASP B 1 61 ? -24.328 12.164 -2.459 1 97.06 61 ASP B O 1
ATOM 2643 N N . LEU B 1 62 ? -23.562 14.211 -2.039 1 97.69 62 LEU B N 1
ATOM 2644 C CA . LEU B 1 62 ? -24.469 14.461 -0.92 1 97.69 62 LEU B CA 1
ATOM 2645 C C . LEU B 1 62 ? -25.922 14.477 -1.388 1 97.69 62 LEU B C 1
ATOM 2647 O O . LEU B 1 62 ? -26.812 14.008 -0.68 1 97.69 62 LEU B O 1
ATOM 2651 N N . GLU B 1 63 ? -26.109 14.969 -2.553 1 97.5 63 GLU B N 1
ATOM 2652 C CA . GLU B 1 63 ? -27.453 15.016 -3.123 1 97.5 63 GLU B CA 1
ATOM 2653 C C . GLU B 1 63 ? -27.938 13.617 -3.477 1 97.5 63 GLU B C 1
ATOM 2655 O O . GLU B 1 63 ? -29.094 13.273 -3.211 1 97.5 63 GLU B O 1
ATOM 2660 N N . GLU B 1 64 ? -27.062 12.875 -4.059 1 97.12 64 GLU B N 1
ATOM 2661 C CA . GLU B 1 64 ? -27.406 11.508 -4.426 1 97.12 64 GLU B CA 1
ATOM 2662 C C . GLU B 1 64 ? -27.734 10.672 -3.191 1 97.12 64 GLU B C 1
ATOM 2664 O O . GLU B 1 64 ? -28.578 9.773 -3.258 1 97.12 64 GLU B O 1
ATOM 2669 N N . GLU B 1 65 ? -27.109 10.984 -2.119 1 96.56 65 GLU B N 1
ATOM 2670 C CA . GLU B 1 65 ? -27.359 10.266 -0.872 1 96.56 65 GLU B CA 1
ATOM 2671 C C . GLU B 1 65 ? -28.594 10.82 -0.153 1 96.56 65 GLU B C 1
ATOM 2673 O O . GLU B 1 65 ? -29.016 10.273 0.867 1 96.56 65 GLU B O 1
ATOM 2678 N N . GLY B 1 66 ? -29.125 11.922 -0.675 1 97.5 66 GLY B N 1
ATOM 2679 C CA . GLY B 1 66 ? -30.328 12.516 -0.126 1 97.5 66 GLY B CA 1
ATOM 2680 C C . GLY B 1 66 ? -30.062 13.406 1.068 1 97.5 66 GLY B C 1
ATOM 2681 O O . GLY B 1 66 ? -30.984 13.727 1.827 1 97.5 66 GLY B O 1
ATOM 2682 N N . GLU B 1 67 ? -28.844 13.789 1.29 1 98.12 67 GLU B N 1
ATOM 2683 C CA . GLU B 1 67 ? -28.484 14.586 2.455 1 98.12 67 GLU B CA 1
ATOM 2684 C C . GLU B 1 67 ? -28.688 16.078 2.189 1 98.12 67 GLU B C 1
ATOM 2686 O O . GLU B 1 67 ? -28.781 16.875 3.125 1 98.12 67 GLU B O 1
ATOM 2691 N N . ILE B 1 68 ? -28.656 16.438 0.895 1 98.25 68 ILE B N 1
ATOM 2692 C CA . ILE B 1 68 ? -28.969 17.797 0.489 1 98.25 68 ILE B CA 1
ATOM 2693 C C . ILE B 1 68 ? -29.906 17.781 -0.72 1 98.25 68 ILE B C 1
ATOM 2695 O O . ILE B 1 68 ? -30.109 16.734 -1.332 1 98.25 68 ILE B O 1
ATOM 2699 N N . ILE B 1 69 ? -30.547 18.891 -1.042 1 97.19 69 ILE B N 1
ATOM 2700 C CA . ILE B 1 69 ? -31.406 19.047 -2.215 1 97.19 69 ILE B CA 1
ATOM 2701 C C . ILE B 1 69 ? -31.047 20.344 -2.951 1 97.19 69 ILE B C 1
ATOM 2703 O O . ILE B 1 69 ? -30.578 21.297 -2.34 1 97.19 69 ILE B O 1
ATOM 2707 N N . SER B 1 70 ? -31.125 20.25 -4.234 1 95.12 70 SER B N 1
ATOM 2708 C CA . SER B 1 70 ? -30.859 21.438 -5.035 1 95.12 70 SER B CA 1
ATOM 2709 C C . SER B 1 70 ? -32.156 22.062 -5.555 1 95.12 70 SER B C 1
ATOM 2711 O O . SER B 1 70 ? -33.156 21.359 -5.734 1 95.12 70 SER B O 1
ATOM 2713 N N . ALA B 1 71 ? -32.188 23.281 -5.625 1 92.25 71 ALA B N 1
ATOM 2714 C CA . ALA B 1 71 ? -33.312 24.047 -6.184 1 92.25 71 ALA B CA 1
ATOM 2715 C C . ALA B 1 71 ? -32.812 25.125 -7.133 1 92.25 71 ALA B C 1
ATOM 2717 O O . ALA B 1 71 ? -31.781 25.75 -6.887 1 92.25 71 ALA B O 1
ATOM 2718 N N . ASN B 1 72 ? -33.406 25.141 -8.266 1 86.38 72 ASN B N 1
ATOM 2719 C CA . ASN B 1 72 ? -33.094 26.203 -9.219 1 86.38 72 ASN B CA 1
ATOM 2720 C C . ASN B 1 72 ? -33.906 27.469 -8.953 1 86.38 72 ASN B C 1
ATOM 2722 O O . ASN B 1 72 ? -35.125 27.453 -9.094 1 86.38 72 ASN B O 1
ATOM 2726 N N . ASP B 1 73 ? -33.312 28.344 -8.227 1 68.12 73 ASP B N 1
ATOM 2727 C CA . ASP B 1 73 ? -34 29.609 -8.047 1 68.12 73 ASP B CA 1
ATOM 2728 C C . ASP B 1 73 ? -33.406 30.688 -8.969 1 68.12 73 ASP B C 1
ATOM 2730 O O . ASP B 1 73 ? -32.281 31.109 -8.797 1 68.12 73 ASP B O 1
ATOM 2734 N N . SER B 1 74 ? -34.281 31.312 -9.75 1 67 74 SER B N 1
ATOM 2735 C CA . SER B 1 74 ? -34 32.438 -10.633 1 67 74 SER B CA 1
ATOM 2736 C C . SER B 1 74 ? -32.656 32.219 -11.359 1 67 74 SER B C 1
ATOM 2738 O O . SER B 1 74 ? -31.812 33.125 -11.359 1 67 74 SER B O 1
ATOM 2740 N N . GLU B 1 75 ? -32.25 31.094 -11.766 1 72.88 75 GLU B N 1
ATOM 2741 C CA . GLU B 1 75 ? -31.156 30.812 -12.68 1 72.88 75 GLU B CA 1
ATOM 2742 C C . GLU B 1 75 ? -29.922 30.344 -11.914 1 72.88 75 GLU B C 1
ATOM 2744 O O . GLU B 1 75 ? -28.891 30.047 -12.523 1 72.88 75 GLU B O 1
ATOM 2749 N N . LEU B 1 76 ? -30.047 30.422 -10.531 1 84.62 76 LEU B N 1
ATOM 2750 C CA . LEU B 1 76 ? -28.875 29.938 -9.812 1 84.62 76 LEU B CA 1
ATOM 2751 C C . LEU B 1 76 ? -29.219 28.672 -9.023 1 84.62 76 LEU B C 1
ATOM 2753 O O . LEU B 1 76 ? -30.234 28.625 -8.336 1 84.62 76 LEU B O 1
ATOM 2757 N N . LEU B 1 77 ? -28.422 27.703 -9.188 1 91.62 77 LEU B N 1
ATOM 2758 C CA . LEU B 1 77 ? -28.578 26.438 -8.469 1 91.62 77 LEU B CA 1
ATOM 2759 C C . LEU B 1 77 ? -28.094 26.578 -7.031 1 91.62 77 LEU B C 1
ATOM 2761 O O . LEU B 1 77 ? -26.984 27.047 -6.785 1 91.62 77 LEU B O 1
ATOM 2765 N N . SER B 1 78 ? -29.062 26.484 -6.141 1 95.06 78 SER B N 1
ATOM 2766 C CA . SER B 1 78 ? -28.703 26.531 -4.727 1 95.06 78 SER B CA 1
ATOM 2767 C C . SER B 1 78 ? -28.953 25.188 -4.043 1 95.06 78 SER B C 1
ATOM 2769 O O . SER B 1 78 ? -29.734 24.375 -4.539 1 95.06 78 SER B O 1
ATOM 2771 N N . TYR B 1 79 ? -28.203 24.984 -2.93 1 96.94 79 TYR B N 1
ATOM 2772 C CA . TYR B 1 79 ? -28.312 23.734 -2.178 1 96.94 79 TYR B CA 1
ATOM 2773 C C . TYR B 1 79 ? -28.797 24 -0.759 1 96.94 79 TYR B C 1
ATOM 2775 O O . TYR B 1 79 ? -28.422 25 -0.136 1 96.94 79 TYR B O 1
ATOM 2783 N N . SER B 1 80 ? -29.672 23.109 -0.339 1 96.94 80 SER B N 1
ATOM 2784 C CA . SER B 1 80 ? -30.141 23.141 1.04 1 96.94 80 SER B CA 1
ATOM 2785 C C . SER B 1 80 ? -30.031 21.766 1.699 1 96.94 80 SER B C 1
ATOM 2787 O O . SER B 1 80 ? -30.094 20.75 1.02 1 96.94 80 SER B O 1
ATOM 2789 N N . ILE B 1 81 ? -29.859 21.766 2.996 1 97.75 81 ILE B N 1
ATOM 2790 C CA . ILE B 1 81 ? -29.734 20.516 3.744 1 97.75 81 ILE B CA 1
ATOM 2791 C C . ILE B 1 81 ? -31.109 19.922 4 1 97.75 81 ILE B C 1
ATOM 2793 O O . ILE B 1 81 ? -32.094 20.641 4.203 1 97.75 81 ILE B O 1
ATOM 2797 N N . THR B 1 82 ? -31.219 18.609 3.938 1 97.94 82 THR B N 1
ATOM 2798 C CA . THR B 1 82 ? -32.469 17.891 4.219 1 97.94 82 THR B CA 1
ATOM 2799 C C . THR B 1 82 ? -32.5 17.422 5.668 1 97.94 82 THR B C 1
ATOM 2801 O O . THR B 1 82 ? -31.547 17.656 6.426 1 97.94 82 THR B O 1
ATOM 2804 N N . LYS B 1 83 ? -33.625 16.781 6.012 1 97.38 83 LYS B N 1
ATOM 2805 C CA . LYS B 1 83 ? -33.719 16.188 7.336 1 97.38 83 LYS B CA 1
ATOM 2806 C C . LYS B 1 83 ? -32.656 15.086 7.516 1 97.38 83 LYS B C 1
ATOM 2808 O O . LYS B 1 83 ? -32.031 15 8.562 1 97.38 83 LYS B O 1
ATOM 2813 N N . LYS B 1 84 ? -32.531 14.352 6.508 1 97.56 84 LYS B N 1
ATOM 2814 C CA . LYS B 1 84 ? -31.516 13.289 6.523 1 97.56 84 LYS B CA 1
ATOM 2815 C C . LYS B 1 84 ? -30.125 13.875 6.672 1 97.56 84 LYS B C 1
ATOM 2817 O O . LYS B 1 84 ? -29.281 13.32 7.398 1 97.56 84 LYS B O 1
ATOM 2822 N N . GLY B 1 85 ? -29.891 14.953 5.988 1 97.69 85 GLY B N 1
ATOM 2823 C CA . GLY B 1 85 ? -28.594 15.633 6.078 1 97.69 85 GLY B CA 1
ATOM 2824 C C . GLY B 1 85 ? -28.281 16.109 7.48 1 97.69 85 GLY B C 1
ATOM 2825 O O . GLY B 1 85 ? -27.125 16 7.93 1 97.69 85 GLY B O 1
ATOM 2826 N N . TYR B 1 86 ? -29.281 16.625 8.117 1 96.56 86 TYR B N 1
ATOM 2827 C CA . TYR B 1 86 ? -29.109 17.094 9.484 1 96.56 86 TYR B CA 1
ATOM 2828 C C . TYR B 1 86 ? -28.719 15.953 10.414 1 96.56 86 TYR B C 1
ATOM 2830 O O . TYR B 1 86 ? -27.812 16.109 11.234 1 96.56 86 TYR B O 1
ATOM 2838 N N . GLU B 1 87 ? -29.359 14.852 10.227 1 96.44 87 GLU B N 1
ATOM 2839 C CA . GLU B 1 87 ? -29.094 13.688 11.062 1 96.44 87 GLU B CA 1
ATOM 2840 C C . GLU B 1 87 ? -27.688 13.133 10.797 1 96.44 87 GLU B C 1
ATOM 2842 O O . GLU B 1 87 ? -26.969 12.781 11.734 1 96.44 87 GLU B O 1
ATOM 2847 N N . ARG B 1 88 ? -27.344 13.125 9.609 1 95.62 88 ARG B N 1
ATOM 2848 C CA . ARG B 1 88 ? -26.047 12.594 9.227 1 95.62 88 ARG B CA 1
ATOM 2849 C C . ARG B 1 88 ? -24.922 13.523 9.672 1 95.62 88 ARG B C 1
ATOM 2851 O O . ARG B 1 88 ? -23.828 13.07 10.031 1 95.62 88 ARG B O 1
ATOM 2858 N N . GLU B 1 89 ? -25.203 14.828 9.508 1 96.81 89 GLU B N 1
ATOM 2859 C CA . GLU B 1 89 ? -24.219 15.805 9.977 1 96.81 89 GLU B CA 1
ATOM 2860 C C . GLU B 1 89 ? -23.906 15.609 11.461 1 96.81 89 GLU B C 1
ATOM 2862 O O . GLU B 1 89 ? -22.75 15.625 11.867 1 96.81 89 GLU B O 1
ATOM 2867 N N . LYS B 1 90 ? -24.938 15.328 12.219 1 95.94 90 LYS B N 1
ATOM 2868 C CA . LYS B 1 90 ? -24.75 15.133 13.656 1 95.94 90 LYS B CA 1
ATOM 2869 C C . LYS B 1 90 ? -24 13.836 13.938 1 95.94 90 LYS B C 1
ATOM 2871 O O . LYS B 1 90 ? -23.047 13.82 14.727 1 95.94 90 LYS B O 1
ATOM 2876 N N . ALA B 1 91 ? -24.422 12.82 13.281 1 95.38 91 ALA B N 1
ATOM 2877 C CA . ALA B 1 91 ? -23.797 11.508 13.492 1 95.38 91 ALA B CA 1
ATOM 2878 C C . ALA B 1 91 ? -22.344 11.516 13.039 1 95.38 91 ALA B C 1
ATOM 2880 O O . ALA B 1 91 ? -21.453 11.047 13.758 1 95.38 91 ALA B O 1
ATOM 2881 N N . ARG B 1 92 ? -22.109 12.055 11.906 1 95.19 92 ARG B N 1
ATOM 2882 C CA . ARG B 1 92 ? -20.75 12.125 11.367 1 95.19 92 ARG B CA 1
ATOM 2883 C C . ARG B 1 92 ? -19.875 13.055 12.211 1 95.19 92 ARG B C 1
ATOM 2885 O O . ARG B 1 92 ? -18.688 12.812 12.367 1 95.19 92 ARG B O 1
ATOM 2892 N N . GLY B 1 93 ? -20.5 14.102 12.648 1 96.38 93 GLY B N 1
ATOM 2893 C CA . GLY B 1 93 ? -19.766 15.039 13.484 1 96.38 93 GLY B CA 1
ATOM 2894 C C . GLY B 1 93 ? -19.203 14.398 14.734 1 96.38 93 GLY B C 1
ATOM 2895 O O . GLY B 1 93 ? -18.047 14.625 15.086 1 96.38 93 GLY B O 1
ATOM 2896 N N . LYS B 1 94 ? -20 13.555 15.297 1 95.62 94 LYS B N 1
ATOM 2897 C CA . LYS B 1 94 ? -19.547 12.859 16.5 1 95.62 94 LYS B CA 1
ATOM 2898 C C . LYS B 1 94 ? -18.422 11.891 16.203 1 95.62 94 LYS B C 1
ATOM 2900 O O . LYS B 1 94 ? -17.438 11.828 16.938 1 95.62 94 LYS B O 1
ATOM 2905 N N . GLU B 1 95 ? -18.578 11.203 15.148 1 95.56 95 GLU B N 1
ATOM 2906 C CA . GLU B 1 95 ? -17.547 10.25 14.734 1 95.56 95 GLU B CA 1
ATOM 2907 C C . GLU B 1 95 ? -16.25 10.953 14.375 1 95.56 95 GLU B C 1
ATOM 2909 O O . GLU B 1 95 ? -15.172 10.523 14.789 1 95.56 95 GLU B O 1
ATOM 2914 N N . LEU B 1 96 ? -16.391 12 13.648 1 96.56 96 LEU B N 1
ATOM 2915 C CA . LEU B 1 96 ? -15.227 12.758 13.227 1 96.56 96 LEU B CA 1
ATOM 2916 C C . LEU B 1 96 ? -14.5 13.367 14.422 1 96.56 96 LEU B C 1
ATOM 2918 O O . LEU B 1 96 ? -13.273 13.367 14.477 1 96.56 96 LEU B O 1
ATOM 2922 N N . LEU B 1 97 ? -15.281 13.852 15.305 1 97 97 LEU B N 1
ATOM 2923 C CA . LEU B 1 97 ? -14.695 14.469 16.484 1 97 97 LEU B CA 1
ATOM 2924 C C . LEU B 1 97 ? -13.781 13.492 17.219 1 97 97 LEU B C 1
ATOM 2926 O O . LEU B 1 97 ? -12.648 13.828 17.562 1 97 97 LEU B O 1
ATOM 2930 N N . GLU B 1 98 ? -14.234 12.305 17.406 1 96.12 98 GLU B N 1
ATOM 2931 C CA . GLU B 1 98 ? -13.461 11.273 18.094 1 96.12 98 GLU B CA 1
ATOM 2932 C C . GLU B 1 98 ? -12.195 10.922 17.328 1 96.12 98 GLU B C 1
ATOM 2934 O O . GLU B 1 98 ? -11.102 10.891 17.906 1 96.12 98 GLU B O 1
ATOM 2939 N N . ARG B 1 99 ? -12.336 10.742 16.078 1 96.44 99 ARG B N 1
ATOM 2940 C CA . ARG B 1 99 ? -11.234 10.258 15.258 1 96.44 99 ARG B CA 1
ATOM 2941 C C . ARG B 1 99 ? -10.195 11.352 15.023 1 96.44 99 ARG B C 1
ATOM 2943 O O . ARG B 1 99 ? -8.992 11.086 15.07 1 96.44 99 ARG B O 1
ATOM 2950 N N . VAL B 1 100 ? -10.641 12.594 14.836 1 96.69 100 VAL B N 1
ATOM 2951 C CA . VAL B 1 100 ? -9.742 13.719 14.602 1 96.69 100 VAL B CA 1
ATOM 2952 C C . VAL B 1 100 ? -8.984 14.055 15.891 1 96.69 100 VAL B C 1
ATOM 2954 O O . VAL B 1 100 ? -7.824 14.469 15.844 1 96.69 100 VAL B O 1
ATOM 2957 N N . THR B 1 101 ? -9.633 13.82 16.953 1 97.31 101 THR B N 1
ATOM 2958 C CA . THR B 1 101 ? -8.977 14.047 18.25 1 97.31 101 THR B CA 1
ATOM 2959 C C . THR B 1 101 ? -7.773 13.125 18.406 1 97.31 101 THR B C 1
ATOM 2961 O O . THR B 1 101 ? -6.715 13.555 18.859 1 97.31 101 THR B O 1
ATOM 2964 N N . VAL B 1 102 ? -7.941 11.906 18 1 97.12 102 VAL B N 1
ATOM 2965 C CA . VAL B 1 102 ? -6.848 10.945 18.094 1 97.12 102 VAL B CA 1
ATOM 2966 C C . VAL B 1 102 ? -5.711 11.375 17.172 1 97.12 102 VAL B C 1
ATOM 2968 O O . VAL B 1 102 ? -4.543 11.352 17.562 1 97.12 102 VAL B O 1
ATOM 2971 N N . VAL B 1 103 ? -6.078 11.789 16.016 1 96.38 103 VAL B N 1
ATOM 2972 C CA . VAL B 1 103 ? -5.086 12.234 15.039 1 96.38 103 VAL B CA 1
ATOM 2973 C C . VAL B 1 103 ? -4.359 13.469 15.57 1 96.38 103 VAL B C 1
ATOM 2975 O O . VAL B 1 103 ? -3.131 13.562 15.484 1 96.38 103 VAL B O 1
ATOM 2978 N N . HIS B 1 104 ? -5.125 14.375 16.094 1 96.69 104 HIS B N 1
ATOM 2979 C CA . HIS B 1 104 ? -4.562 15.594 16.656 1 96.69 104 HIS B CA 1
ATOM 2980 C C . HIS B 1 104 ? -3.547 15.281 17.75 1 96.69 104 HIS B C 1
ATOM 2982 O O . HIS B 1 104 ? -2.48 15.891 17.812 1 96.69 104 HIS B O 1
ATOM 2988 N N . HIS B 1 105 ? -3.908 14.375 18.531 1 97.5 105 HIS B N 1
ATOM 2989 C CA . HIS B 1 105 ? -3.002 13.945 19.594 1 97.5 105 HIS B CA 1
ATOM 2990 C C . HIS B 1 105 ? -1.695 13.406 19.031 1 97.5 105 HIS B C 1
ATOM 2992 O O . HIS B 1 105 ? -0.612 13.773 19.484 1 97.5 105 HIS B O 1
ATOM 2998 N N . ALA B 1 106 ? -1.804 12.578 18.062 1 96.69 106 ALA B N 1
ATOM 2999 C CA . ALA B 1 106 ? -0.615 12 17.453 1 96.69 106 ALA B CA 1
ATOM 3000 C C . ALA B 1 106 ? 0.271 13.086 16.844 1 96.69 106 ALA B C 1
ATOM 3002 O O . ALA B 1 106 ? 1.496 13.039 16.984 1 96.69 106 ALA B O 1
ATOM 3003 N N . LEU B 1 107 ? -0.332 14.039 16.156 1 96.5 107 LEU B N 1
ATOM 3004 C CA . LEU B 1 107 ? 0.42 15.133 15.547 1 96.5 107 LEU B CA 1
ATOM 3005 C C . LEU B 1 107 ? 1.201 15.906 16.609 1 96.5 107 LEU B C 1
ATOM 3007 O O . LEU B 1 107 ? 2.369 16.234 16.406 1 96.5 107 LEU B O 1
ATOM 3011 N N . ASN B 1 108 ? 0.593 16.109 17.656 1 97.5 108 ASN B N 1
ATOM 3012 C CA . ASN B 1 108 ? 1.248 16.828 18.75 1 97.5 108 ASN B CA 1
ATOM 3013 C C . ASN B 1 108 ? 2.391 16.016 19.344 1 97.5 108 ASN B C 1
ATOM 3015 O O . ASN B 1 108 ? 3.449 16.562 19.656 1 97.5 108 ASN B O 1
ATOM 3019 N N . VAL B 1 109 ? 2.166 14.781 19.531 1 97.94 109 VAL B N 1
ATOM 3020 C CA . VAL B 1 109 ? 3.211 13.906 20.047 1 97.94 109 VAL B CA 1
ATOM 3021 C C . VAL B 1 109 ? 4.426 13.938 19.125 1 97.94 109 VAL B C 1
ATOM 3023 O O . VAL B 1 109 ? 5.562 14.039 19.594 1 97.94 109 VAL B O 1
ATOM 3026 N N . ILE B 1 110 ? 4.191 13.891 17.875 1 97.06 110 ILE B N 1
ATOM 3027 C CA . ILE B 1 110 ? 5.273 13.922 16.906 1 97.06 110 ILE B CA 1
ATOM 3028 C C . ILE B 1 110 ? 6.012 15.258 16.984 1 97.06 110 ILE B C 1
ATOM 3030 O O . ILE B 1 110 ? 7.242 15.289 17.047 1 97.06 110 ILE B O 1
ATOM 3034 N N . LEU B 1 111 ? 5.23 16.281 17.016 1 97.25 111 LEU B N 1
ATOM 3035 C CA . LEU B 1 111 ? 5.844 17.609 17.062 1 97.25 111 LEU B CA 1
ATOM 3036 C C . LEU B 1 111 ? 6.695 17.75 18.328 1 97.25 111 LEU B C 1
ATOM 3038 O O . LEU B 1 111 ? 7.844 18.203 18.25 1 97.25 111 LEU B O 1
ATOM 3042 N N . GLU B 1 112 ? 6.148 17.391 19.406 1 97.56 112 GLU B N 1
ATOM 3043 C CA . GLU B 1 112 ? 6.879 17.484 20.672 1 97.56 112 GLU B CA 1
ATOM 3044 C C . GLU B 1 112 ? 8.148 16.641 20.641 1 97.56 112 GLU B C 1
ATOM 3046 O O . GLU B 1 112 ? 9.18 17.047 21.156 1 97.56 112 GLU B O 1
ATOM 3051 N N . SER B 1 113 ? 8.031 15.492 20.094 1 96.5 113 SER B N 1
ATOM 3052 C CA . SER B 1 113 ? 9.195 14.625 19.953 1 96.5 113 SER B CA 1
ATOM 3053 C C . SER B 1 113 ? 10.281 15.273 19.109 1 96.5 113 SER B C 1
ATOM 3055 O O . SER B 1 113 ? 11.461 15.242 19.469 1 96.5 113 SER B O 1
ATOM 3057 N N . LEU B 1 114 ? 9.906 15.852 18.016 1 96.38 114 LEU B N 1
ATOM 3058 C CA . LEU B 1 114 ? 10.867 16.469 17.109 1 96.38 114 LEU B CA 1
ATOM 3059 C C . LEU B 1 114 ? 11.531 17.688 17.766 1 96.38 114 LEU B C 1
ATOM 3061 O O . LEU B 1 114 ? 12.68 18.016 17.453 1 96.38 114 LEU B O 1
ATOM 3065 N N . LEU B 1 115 ? 10.797 18.281 18.625 1 96.5 115 LEU B N 1
ATOM 3066 C CA . LEU B 1 115 ? 11.312 19.453 19.328 1 96.5 115 LEU B CA 1
ATOM 3067 C C . LEU B 1 115 ? 12.062 19.047 20.594 1 96.5 115 LEU B C 1
ATOM 3069 O O . LEU B 1 115 ? 12.461 19.891 21.375 1 96.5 115 LEU B O 1
ATOM 3073 N N . ASP B 1 116 ? 12.211 17.703 20.812 1 93.62 116 ASP B N 1
ATOM 3074 C CA . ASP B 1 116 ? 12.914 17.141 21.953 1 93.62 116 ASP B CA 1
ATOM 3075 C C . ASP B 1 116 ? 12.234 17.516 23.266 1 93.62 116 ASP B C 1
ATOM 3077 O O . ASP B 1 116 ? 12.906 17.859 24.25 1 93.62 116 ASP B O 1
ATOM 3081 N N . LEU B 1 117 ? 10.992 17.516 23.109 1 91.88 117 LEU B N 1
ATOM 3082 C CA . LEU B 1 117 ? 10.195 17.688 24.312 1 91.88 117 LEU B CA 1
ATOM 3083 C C . LEU B 1 117 ? 9.742 16.328 24.859 1 91.88 117 LEU B C 1
ATOM 3085 O O . LEU B 1 117 ? 10.156 15.289 24.344 1 91.88 117 LEU B O 1
ATOM 3089 N N . HIS B 1 118 ? 9.148 16.297 26 1 88.94 118 HIS B N 1
ATOM 3090 C CA . HIS B 1 118 ? 8.633 15.062 26.594 1 88.94 118 HIS B CA 1
ATOM 3091 C C . HIS B 1 118 ? 7.156 14.875 26.25 1 88.94 118 HIS B C 1
ATOM 3093 O O . HIS B 1 118 ? 6.285 15.32 27 1 88.94 118 HIS B O 1
ATOM 3099 N N . PRO B 1 119 ? 7 14.242 25.141 1 87.81 119 PRO B N 1
ATOM 3100 C CA . PRO B 1 119 ? 5.598 14.109 24.734 1 87.81 119 PRO B CA 1
ATOM 3101 C C . PRO B 1 119 ? 4.797 13.203 25.672 1 87.81 119 PRO B C 1
ATOM 3103 O O . PRO B 1 119 ? 5.371 12.352 26.344 1 87.81 119 PRO B O 1
ATOM 3106 N N . VAL B 1 120 ? 3.551 13.484 25.672 1 89.44 120 VAL B N 1
ATOM 3107 C CA . VAL B 1 120 ? 2.629 12.602 26.375 1 89.44 120 VAL B CA 1
ATOM 3108 C C . VAL B 1 120 ? 2.582 11.242 25.688 1 89.44 120 VAL B C 1
ATOM 3110 O O . VAL B 1 120 ? 3.039 11.094 24.547 1 89.44 120 VAL B O 1
ATOM 3113 N N . ALA B 1 121 ? 2.023 10.289 26.453 1 94.12 121 ALA B N 1
ATOM 3114 C CA . ALA B 1 121 ? 1.915 8.945 25.891 1 94.12 121 ALA B CA 1
ATOM 3115 C C . ALA B 1 121 ? 1.104 8.945 24.609 1 94.12 121 ALA B C 1
ATOM 3117 O O . ALA B 1 121 ? 0.04 9.562 24.531 1 94.12 121 ALA B O 1
ATOM 3118 N N . PRO B 1 122 ? 1.637 8.289 23.594 1 95.56 122 PRO B N 1
ATOM 3119 C CA . PRO B 1 122 ? 0.941 8.32 22.312 1 95.56 122 PRO B CA 1
ATOM 3120 C C . PRO B 1 122 ? -0.364 7.527 22.328 1 95.56 122 PRO B C 1
ATOM 3122 O O . PRO B 1 122 ? -0.501 6.57 23.078 1 95.56 122 PRO B O 1
ATOM 3125 N N . LYS B 1 123 ? -1.276 7.992 21.625 1 95.44 123 LYS B N 1
ATOM 3126 C CA . LYS B 1 123 ? -2.471 7.234 21.281 1 95.44 123 LYS B CA 1
ATOM 3127 C C . LYS B 1 123 ? -2.381 6.711 19.844 1 95.44 123 LYS B C 1
ATOM 3129 O O . LYS B 1 123 ? -2.096 7.473 18.922 1 95.44 123 LYS B O 1
ATOM 3134 N N . ILE B 1 124 ? -2.68 5.484 19.75 1 95.56 124 ILE B N 1
ATOM 3135 C CA . ILE B 1 124 ? -2.469 4.848 18.453 1 95.56 124 ILE B CA 1
ATOM 3136 C C . ILE B 1 124 ? -3.576 5.262 17.484 1 95.56 124 ILE B C 1
ATOM 3138 O O . ILE B 1 124 ? -4.762 5.102 17.781 1 95.56 124 ILE B O 1
ATOM 3142 N N . VAL B 1 125 ? -3.174 5.805 16.359 1 96.31 125 VAL B N 1
ATOM 3143 C CA . VAL B 1 125 ? -4.109 6.09 15.273 1 96.31 125 VAL B CA 1
ATOM 3144 C C . VAL B 1 125 ? -4.551 4.781 14.617 1 96.31 125 VAL B C 1
ATOM 3146 O O . VAL B 1 125 ? -3.715 3.998 14.156 1 96.31 125 VAL B O 1
ATOM 3149 N N . PRO B 1 126 ? -5.773 4.602 14.57 1 93.75 126 PRO B N 1
ATOM 3150 C CA . PRO B 1 126 ? -6.242 3.369 13.938 1 93.75 126 PRO B CA 1
ATOM 3151 C C . PRO B 1 126 ? -5.762 3.23 12.492 1 93.75 126 PRO B C 1
ATOM 3153 O O . PRO B 1 126 ? -5.617 4.23 11.781 1 93.75 126 PRO B O 1
ATOM 3156 N N . ASN B 1 127 ? -5.609 2.027 12.062 1 89.31 127 ASN B N 1
ATOM 3157 C CA . ASN B 1 127 ? -5.074 1.724 10.742 1 89.31 127 ASN B CA 1
ATOM 3158 C C . ASN B 1 127 ? -5.887 2.4 9.641 1 89.31 127 ASN B C 1
ATOM 3160 O O . ASN B 1 127 ? -5.32 2.916 8.672 1 89.31 127 ASN B O 1
ATOM 3164 N N . GLU B 1 128 ? -7.133 2.416 9.859 1 90.56 128 GLU B N 1
ATOM 3165 C CA . GLU B 1 128 ? -8.023 2.945 8.828 1 90.56 128 GLU B CA 1
ATOM 3166 C C . GLU B 1 128 ? -7.898 4.461 8.719 1 90.56 128 GLU B C 1
ATOM 3168 O O . GLU B 1 128 ? -8.336 5.055 7.734 1 90.56 128 GLU B O 1
ATOM 3173 N N . ASP B 1 129 ? -7.215 5.137 9.711 1 94.31 129 ASP B N 1
ATOM 3174 C CA . ASP B 1 129 ? -7.152 6.594 9.734 1 94.31 129 ASP B CA 1
ATOM 3175 C C . ASP B 1 129 ? -5.734 7.086 9.461 1 94.31 129 ASP B C 1
ATOM 3177 O O . ASP B 1 129 ? -5.5 8.289 9.359 1 94.31 129 ASP B O 1
ATOM 3181 N N . ARG B 1 130 ? -4.867 6.195 9.211 1 92.62 130 ARG B N 1
ATOM 3182 C CA . ARG B 1 130 ? -3.461 6.559 9.07 1 92.62 130 ARG B CA 1
ATOM 3183 C C . ARG B 1 130 ? -3.234 7.41 7.824 1 92.62 130 ARG B C 1
ATOM 3185 O O . ARG B 1 130 ? -2.412 8.328 7.836 1 92.62 130 ARG B O 1
ATOM 3192 N N . GLU B 1 131 ? -3.988 7.074 6.855 1 90.38 131 GLU B N 1
ATOM 3193 C CA . GLU B 1 131 ? -3.814 7.781 5.59 1 90.38 131 GLU B CA 1
ATOM 3194 C C . GLU B 1 131 ? -4.242 9.242 5.711 1 90.38 131 GLU B C 1
ATOM 3196 O O . GLU B 1 131 ? -3.725 10.102 5.004 1 90.38 131 GLU B O 1
ATOM 3201 N N . PHE B 1 132 ? -5.121 9.547 6.578 1 92.88 132 PHE B N 1
ATOM 3202 C CA . PHE B 1 132 ? -5.559 10.922 6.793 1 92.88 132 PHE B CA 1
ATOM 3203 C C . PHE B 1 132 ? -4.398 11.797 7.246 1 92.88 132 PHE B C 1
ATOM 3205 O O . PHE B 1 132 ? -4.25 12.93 6.785 1 92.88 132 PHE B O 1
ATOM 3212 N N . VAL B 1 133 ? -3.549 11.211 8.07 1 91 133 VAL B N 1
ATOM 3213 C CA . VAL B 1 133 ? -2.391 11.945 8.57 1 91 133 VAL B CA 1
ATOM 3214 C C . VAL B 1 133 ? -1.458 12.297 7.41 1 91 133 VAL B C 1
ATOM 3216 O O . VAL B 1 133 ? -0.948 13.414 7.328 1 91 133 VAL B O 1
ATOM 3219 N N . ARG B 1 134 ? -1.348 11.352 6.578 1 87 134 ARG B N 1
ATOM 3220 C CA . ARG B 1 134 ? -0.471 11.547 5.426 1 87 134 ARG B CA 1
ATOM 3221 C C . ARG B 1 134 ? -0.972 12.672 4.535 1 87 134 ARG B C 1
ATOM 3223 O O . ARG B 1 134 ? -0.176 13.391 3.922 1 87 134 ARG B O 1
ATOM 3230 N N . SER B 1 135 ? -2.268 12.805 4.535 1 85.19 135 SER B N 1
ATOM 3231 C CA . SER B 1 135 ? -2.855 13.836 3.682 1 85.19 135 SER B CA 1
ATOM 3232 C C . SER B 1 135 ? -2.584 15.227 4.234 1 85.19 135 SER B C 1
ATOM 3234 O O . SER B 1 135 ? -2.742 16.219 3.523 1 85.19 135 SER B O 1
ATOM 3236 N N . LEU B 1 136 ? -2.078 15.289 5.438 1 85.62 136 LEU B N 1
ATOM 3237 C CA . LEU B 1 136 ? -1.892 16.578 6.105 1 85.62 136 LEU B CA 1
ATOM 3238 C C . LEU B 1 136 ? -0.416 16.953 6.148 1 85.62 136 LEU B C 1
ATOM 3240 O O . LEU B 1 136 ? -0.077 18.125 6.336 1 85.62 136 LEU B O 1
ATOM 3244 N N . LEU B 1 137 ? 0.408 15.891 6.012 1 84.56 137 LEU B N 1
ATOM 3245 C CA . LEU B 1 137 ? 1.813 16.078 6.355 1 84.56 137 LEU B CA 1
ATOM 3246 C C . LEU B 1 137 ? 2.709 15.789 5.156 1 84.56 137 LEU B C 1
ATOM 3248 O O . LEU B 1 137 ? 2.324 15.047 4.25 1 84.56 137 LEU B O 1
ATOM 3252 N N . SER B 1 138 ? 3.879 16.453 5.262 1 80.56 138 SER B N 1
ATOM 3253 C CA . SER B 1 138 ? 4.996 15.914 4.492 1 80.56 138 SER B CA 1
ATOM 3254 C C . SER B 1 138 ? 5.551 14.641 5.121 1 80.56 138 SER B C 1
ATOM 3256 O O . SER B 1 138 ? 6.555 14.688 5.836 1 80.56 138 SER B O 1
ATOM 3258 N N . VAL B 1 139 ? 5.082 13.586 4.844 1 88.25 139 VAL B N 1
ATOM 3259 C CA . VAL B 1 139 ? 5.379 12.32 5.508 1 88.25 139 VAL B CA 1
ATOM 3260 C C . VAL B 1 139 ? 6.84 11.945 5.281 1 88.25 139 VAL B C 1
ATOM 3262 O O . VAL B 1 139 ? 7.5 11.422 6.184 1 88.25 139 VAL B O 1
ATOM 3265 N N . LYS B 1 140 ? 7.348 12.312 4.145 1 90.25 140 LYS B N 1
ATOM 3266 C CA . LYS B 1 140 ? 8.711 11.938 3.785 1 90.25 140 LYS B CA 1
ATOM 3267 C C . LYS B 1 140 ? 9.719 12.523 4.77 1 90.25 140 LYS B C 1
ATOM 3269 O O . LYS B 1 140 ? 10.578 11.805 5.289 1 90.25 140 LYS B O 1
ATOM 3274 N N . ASP B 1 141 ? 9.555 13.758 5.031 1 91.12 141 ASP B N 1
ATOM 3275 C CA . ASP B 1 141 ? 10.523 14.438 5.883 1 91.12 141 ASP B CA 1
ATOM 3276 C C . ASP B 1 141 ? 10.391 13.984 7.336 1 91.12 141 ASP B C 1
ATOM 3278 O O . ASP B 1 141 ? 11.391 13.922 8.062 1 91.12 141 ASP B O 1
ATOM 3282 N N . ILE B 1 142 ? 9.234 13.672 7.719 1 94.69 142 ILE B N 1
ATOM 3283 C CA . ILE B 1 142 ? 9.023 13.156 9.062 1 94.69 142 ILE B CA 1
ATOM 3284 C C . ILE B 1 142 ? 9.75 11.82 9.227 1 94.69 142 ILE B C 1
ATOM 3286 O O . ILE B 1 142 ? 10.438 11.594 10.227 1 94.69 142 ILE B O 1
ATOM 3290 N N . ILE B 1 143 ? 9.625 11.023 8.258 1 95.44 143 ILE B N 1
ATOM 3291 C CA . ILE B 1 143 ? 10.25 9.703 8.281 1 95.44 143 ILE B CA 1
ATOM 3292 C C . ILE B 1 143 ? 11.773 9.852 8.219 1 95.44 143 ILE B C 1
ATOM 3294 O O . ILE B 1 143 ? 12.492 9.172 8.945 1 95.44 143 ILE B O 1
ATOM 3298 N N . ARG B 1 144 ? 12.227 10.75 7.387 1 94.75 144 ARG B N 1
ATOM 3299 C CA . ARG B 1 144 ? 13.656 11 7.254 1 94.75 144 ARG B CA 1
ATOM 3300 C C . ARG B 1 144 ? 14.266 11.406 8.594 1 94.75 144 ARG B C 1
ATOM 3302 O O . ARG B 1 144 ? 15.281 10.844 9.016 1 94.75 144 ARG B O 1
ATOM 3309 N N . VAL B 1 145 ? 13.578 12.312 9.211 1 95.88 145 VAL B N 1
ATOM 3310 C CA . VAL B 1 145 ? 14.078 12.805 10.492 1 95.88 145 VAL B CA 1
ATOM 3311 C C . VAL B 1 145 ? 14.094 11.664 11.508 1 95.88 145 VAL B C 1
ATOM 3313 O O . VAL B 1 145 ? 15.07 11.5 12.25 1 95.88 145 VAL B O 1
ATOM 3316 N N . TYR B 1 146 ? 13.102 10.883 11.508 1 97.31 146 TYR B N 1
ATOM 3317 C CA . TYR B 1 146 ? 13.008 9.773 12.445 1 97.31 146 TYR B CA 1
ATOM 3318 C C . TYR B 1 146 ? 14.148 8.781 12.242 1 97.31 146 TYR B C 1
ATOM 3320 O O . TYR B 1 146 ? 14.82 8.391 13.195 1 97.31 146 TYR B O 1
ATOM 3328 N N . ILE B 1 147 ? 14.391 8.43 11.031 1 97.38 147 ILE B N 1
ATOM 3329 C CA . ILE B 1 147 ? 15.414 7.457 10.688 1 97.38 147 ILE B CA 1
ATOM 3330 C C . ILE B 1 147 ? 16.797 8 11.07 1 97.38 147 ILE B C 1
ATOM 3332 O O . ILE B 1 147 ? 17.562 7.328 11.75 1 97.38 147 ILE B O 1
ATOM 3336 N N . LEU B 1 148 ? 17.047 9.211 10.664 1 96.25 148 LEU B N 1
ATOM 3337 C CA . LEU B 1 148 ? 18.375 9.789 10.859 1 96.25 148 LEU B CA 1
ATOM 3338 C C . LEU B 1 148 ? 18.656 10.016 12.336 1 96.25 148 LEU B C 1
ATOM 3340 O O . LEU B 1 148 ? 19.781 9.789 12.797 1 96.25 148 LEU B O 1
ATOM 3344 N N . ARG B 1 149 ? 17.656 10.445 13.023 1 96 149 ARG B N 1
ATOM 3345 C CA . ARG B 1 149 ? 17.828 10.648 14.461 1 96 149 ARG B CA 1
ATOM 3346 C C . ARG B 1 149 ? 18.141 9.328 15.164 1 96 149 ARG B C 1
ATOM 3348 O O . ARG B 1 149 ? 19.047 9.266 16 1 96 149 ARG B O 1
ATOM 3355 N N . TYR B 1 150 ? 17.453 8.328 14.852 1 96.94 150 TYR B N 1
ATOM 3356 C CA . TYR B 1 150 ? 17.688 7.027 15.461 1 96.94 150 TYR B CA 1
ATOM 3357 C C . TYR B 1 150 ? 19.094 6.539 15.164 1 96.94 150 TYR B C 1
ATOM 3359 O O . TYR B 1 150 ? 19.812 6.117 16.078 1 96.94 150 TYR B O 1
ATOM 3367 N N . LEU B 1 151 ? 19.469 6.645 13.945 1 96.75 151 LEU B N 1
ATOM 3368 C CA . LEU B 1 151 ? 20.75 6.074 13.508 1 96.75 151 LEU B CA 1
ATOM 3369 C C . LEU B 1 151 ? 21.922 6.918 14 1 96.75 151 LEU B C 1
ATOM 3371 O O . LEU B 1 151 ? 23.047 6.426 14.094 1 96.75 151 LEU B O 1
ATOM 3375 N N . THR B 1 152 ? 21.656 8.195 14.164 1 95.44 152 THR B N 1
ATOM 3376 C CA . THR B 1 152 ? 22.672 9.039 14.766 1 95.44 152 THR B CA 1
ATOM 3377 C C . THR B 1 152 ? 22.969 8.602 16.203 1 95.44 152 THR B C 1
ATOM 3379 O O . THR B 1 152 ? 24.109 8.656 16.656 1 95.44 152 THR B O 1
ATOM 3382 N N . ASN B 1 153 ? 21.984 8.156 16.828 1 93.56 153 ASN B N 1
ATOM 3383 C CA . ASN B 1 153 ? 22.109 7.773 18.234 1 93.56 153 ASN B CA 1
ATOM 3384 C C . ASN B 1 153 ? 22.422 6.285 18.391 1 93.56 153 ASN B C 1
ATOM 3386 O O . ASN B 1 153 ? 22.781 5.832 19.469 1 93.56 153 ASN B O 1
ATOM 3390 N N . ASN B 1 154 ? 22.203 5.555 17.312 1 92.5 154 ASN B N 1
ATOM 3391 C CA . ASN B 1 154 ? 22.453 4.117 17.266 1 92.5 154 ASN B CA 1
ATOM 3392 C C . ASN B 1 154 ? 23.344 3.74 16.078 1 92.5 154 ASN B C 1
ATOM 3394 O O . ASN B 1 154 ? 23.328 4.418 15.055 1 92.5 154 ASN B O 1
ATOM 3398 N N . LYS B 1 155 ? 24.031 2.715 16.172 1 88.62 155 LYS B N 1
ATOM 3399 C CA . LYS B 1 155 ? 25 2.342 15.141 1 88.62 155 LYS B CA 1
ATOM 3400 C C . LYS B 1 155 ? 24.297 1.817 13.898 1 88.62 155 LYS B C 1
ATOM 3402 O O . LYS B 1 155 ? 24.672 2.158 12.773 1 88.62 155 LYS B O 1
ATOM 3407 N N . GLN B 1 156 ? 23.281 0.981 14.148 1 92.31 156 GLN B N 1
ATOM 3408 C CA . GLN B 1 156 ? 22.578 0.398 13.016 1 92.31 156 GLN B CA 1
ATOM 3409 C C . GLN B 1 156 ? 21.156 -0.037 13.406 1 92.31 156 GLN B C 1
ATOM 3411 O O . GLN B 1 156 ? 20.859 -0.202 14.594 1 92.31 156 GLN B O 1
ATOM 3416 N N . ALA B 1 157 ? 20.297 -0.131 12.406 1 94.06 157 ALA B N 1
ATOM 3417 C CA . ALA B 1 157 ? 18.938 -0.608 12.633 1 94.06 157 ALA B CA 1
ATOM 3418 C C . ALA B 1 157 ? 18.297 -1.067 11.328 1 94.06 157 ALA B C 1
ATOM 3420 O O . ALA B 1 157 ? 18.641 -0.59 10.25 1 94.06 157 ALA B O 1
ATOM 3421 N N . ALA B 1 158 ? 17.406 -2.039 11.508 1 92 158 ALA B N 1
ATOM 3422 C CA . ALA B 1 158 ? 16.547 -2.395 10.375 1 92 158 ALA B CA 1
ATOM 3423 C C . ALA B 1 158 ? 15.398 -1.402 10.227 1 92 158 ALA B C 1
ATOM 3425 O O . ALA B 1 158 ? 14.703 -1.094 11.203 1 92 158 ALA B O 1
ATOM 3426 N N . LEU B 1 159 ? 15.172 -0.96 9.039 1 93.88 159 LEU B N 1
ATOM 3427 C CA . LEU B 1 159 ? 14.133 0.032 8.805 1 93.88 159 LEU B CA 1
ATOM 3428 C C . LEU B 1 159 ? 12.758 -0.527 9.164 1 93.88 159 LEU B C 1
ATOM 3430 O O . LEU B 1 159 ? 11.883 0.212 9.625 1 93.88 159 LEU B O 1
ATOM 3434 N N . SER B 1 160 ? 12.609 -1.835 8.977 1 91.88 160 SER B N 1
ATOM 3435 C CA . SER B 1 160 ? 11.344 -2.457 9.352 1 91.88 160 SER B CA 1
ATOM 3436 C C . SER B 1 160 ? 11.094 -2.338 10.852 1 91.88 160 SER B C 1
ATOM 3438 O O . SER B 1 160 ? 9.953 -2.164 11.281 1 91.88 160 SER B O 1
ATOM 3440 N N . ASP B 1 161 ? 12.078 -2.414 11.617 1 93.94 161 ASP B N 1
ATOM 3441 C CA . ASP B 1 161 ? 11.945 -2.281 13.062 1 93.94 161 ASP B CA 1
ATOM 3442 C C . ASP B 1 161 ? 11.656 -0.835 13.461 1 93.94 161 ASP B C 1
ATOM 3444 O O . ASP B 1 161 ? 10.812 -0.578 14.328 1 93.94 161 ASP B O 1
ATOM 3448 N N . LEU B 1 162 ? 12.305 0.047 12.75 1 96.81 162 LEU B N 1
ATOM 3449 C CA . LEU B 1 162 ? 12.07 1.461 13.031 1 96.81 162 LEU B CA 1
ATOM 3450 C C . LEU B 1 162 ? 10.625 1.848 12.719 1 96.81 162 LEU B C 1
ATOM 3452 O O . LEU B 1 162 ? 10.016 2.627 13.461 1 96.81 162 LEU B O 1
ATOM 3456 N N . GLN B 1 163 ? 10.148 1.321 11.633 1 96.44 163 GLN B N 1
ATOM 3457 C CA . GLN B 1 163 ? 8.766 1.587 11.25 1 96.44 163 GLN B CA 1
ATOM 3458 C C . GLN B 1 163 ? 7.797 1.149 12.344 1 96.44 163 GLN B C 1
ATOM 3460 O O . GLN B 1 163 ? 6.855 1.875 12.68 1 96.44 163 GLN B O 1
ATOM 3465 N N . ARG B 1 164 ? 8.047 0.031 12.953 1 94.81 164 ARG B N 1
ATOM 3466 C CA . ARG B 1 164 ? 7.215 -0.485 14.039 1 94.81 164 ARG B CA 1
ATOM 3467 C C . ARG B 1 164 ? 7.367 0.36 15.297 1 94.81 164 ARG B C 1
ATOM 3469 O O . ARG B 1 164 ? 6.379 0.66 15.977 1 94.81 164 ARG B O 1
ATOM 3476 N N . ASP B 1 165 ? 8.555 0.727 15.562 1 96.25 165 ASP B N 1
ATOM 3477 C CA . ASP B 1 165 ? 8.828 1.499 16.766 1 96.25 165 ASP B CA 1
ATOM 3478 C C . ASP B 1 165 ? 8.164 2.871 16.703 1 96.25 165 ASP B C 1
ATOM 3480 O O . ASP B 1 165 ? 7.754 3.416 17.734 1 96.25 165 ASP B O 1
ATOM 3484 N N . MET B 1 166 ? 8.078 3.396 15.531 1 96.25 166 MET B N 1
ATOM 3485 C CA . MET B 1 166 ? 7.48 4.719 15.352 1 96.25 166 MET B CA 1
ATOM 3486 C C . MET B 1 166 ? 6.035 4.734 15.836 1 96.25 166 MET B C 1
ATOM 3488 O O . MET B 1 166 ? 5.574 5.734 16.391 1 96.25 166 MET B O 1
ATOM 3492 N N . ILE B 1 167 ? 5.34 3.643 15.641 1 94.69 167 ILE B N 1
ATOM 3493 C CA . ILE B 1 167 ? 3.957 3.537 16.094 1 94.69 167 ILE B CA 1
ATOM 3494 C C . ILE B 1 167 ? 3.904 3.637 17.609 1 94.69 167 ILE B C 1
ATOM 3496 O O . ILE B 1 167 ? 3.059 4.344 18.172 1 94.69 167 ILE B O 1
ATOM 3500 N N . SER B 1 168 ? 4.789 2.928 18.234 1 93.88 168 SER B N 1
ATOM 3501 C CA . SER B 1 168 ? 4.82 2.916 19.703 1 93.88 168 SER B CA 1
ATOM 3502 C C . SER B 1 168 ? 5.234 4.273 20.25 1 93.88 168 SER B C 1
ATOM 3504 O O . SER B 1 168 ? 4.758 4.691 21.312 1 93.88 168 SER B O 1
ATOM 3506 N N . GLU B 1 169 ? 6.039 4.93 19.547 1 95.75 169 GLU B N 1
ATOM 3507 C CA . GLU B 1 169 ? 6.594 6.191 20.031 1 95.75 169 GLU B CA 1
ATOM 3508 C C . GLU B 1 169 ? 5.668 7.359 19.703 1 95.75 169 GLU B C 1
ATOM 3510 O O . GLU B 1 169 ? 5.52 8.289 20.5 1 95.75 169 GLU B O 1
ATOM 3515 N N . TRP B 1 170 ? 5.102 7.293 18.531 1 96.62 170 TRP B N 1
ATOM 3516 C CA . TRP B 1 170 ? 4.418 8.484 18.047 1 96.62 170 TRP B CA 1
ATOM 3517 C C . TRP B 1 170 ? 2.934 8.211 17.828 1 96.62 170 TRP B C 1
ATOM 3519 O O . TRP B 1 170 ? 2.162 9.133 17.531 1 96.62 170 TRP B O 1
ATOM 3529 N N . GLY B 1 171 ? 2.494 6.957 17.906 1 96.5 171 GLY B N 1
ATOM 3530 C CA . GLY B 1 171 ? 1.103 6.59 17.703 1 96.5 171 GLY B CA 1
ATOM 3531 C C . GLY B 1 171 ? 0.704 6.539 16.234 1 96.5 171 GLY B C 1
ATOM 3532 O O . GLY B 1 171 ? -0.473 6.363 15.922 1 96.5 171 GLY B O 1
ATOM 3533 N N . TRP B 1 172 ? 1.712 6.777 15.414 1 96.44 172 TRP B N 1
ATOM 3534 C CA . TRP B 1 172 ? 1.437 6.773 13.977 1 96.44 172 TRP B CA 1
ATOM 3535 C C . TRP B 1 172 ? 2.666 6.336 13.188 1 96.44 172 TRP B C 1
ATOM 3537 O O . TRP B 1 172 ? 3.799 6.543 13.625 1 96.44 172 TRP B O 1
ATOM 3547 N N . THR B 1 173 ? 2.391 5.727 12.039 1 95.56 173 THR B N 1
ATOM 3548 C CA . THR B 1 173 ? 3.422 5.457 11.047 1 95.56 173 THR B CA 1
ATOM 3549 C C . THR B 1 173 ? 2.807 5.312 9.656 1 95.56 173 THR B C 1
ATOM 3551 O O . THR B 1 173 ? 1.586 5.391 9.5 1 95.56 173 THR B O 1
ATOM 3554 N N . CYS B 1 174 ? 3.68 5.363 8.672 1 93.56 174 CYS B N 1
ATOM 3555 C CA . CYS B 1 174 ? 3.254 5.062 7.309 1 93.56 174 CYS B CA 1
ATOM 3556 C C . CYS B 1 174 ? 3.381 3.572 7.016 1 93.56 174 CYS B C 1
ATOM 3558 O O . CYS B 1 174 ? 3.662 2.779 7.914 1 93.56 174 CYS B O 1
ATOM 3560 N N . SER B 1 175 ? 3.035 3.201 5.812 1 91.88 175 SER B N 1
ATOM 3561 C CA . SER B 1 175 ? 3.191 1.804 5.422 1 91.88 175 SER B CA 1
ATOM 3562 C C . SER B 1 175 ? 4.656 1.379 5.457 1 91.88 175 SER B C 1
ATOM 3564 O O . SER B 1 175 ? 5.551 2.199 5.242 1 91.88 175 SER B O 1
ATOM 3566 N N . LYS B 1 176 ? 4.859 0.127 5.641 1 91.94 176 LYS B N 1
ATOM 3567 C CA . LYS B 1 176 ? 6.215 -0.417 5.695 1 91.94 176 LYS B CA 1
ATOM 3568 C C . LYS B 1 176 ? 6.953 -0.175 4.383 1 91.94 176 LYS B C 1
ATOM 3570 O O . LYS B 1 176 ? 8.117 0.238 4.387 1 91.94 176 LYS B O 1
ATOM 3575 N N . THR B 1 177 ? 6.293 -0.37 3.279 1 91.12 177 THR B N 1
ATOM 3576 C CA . THR B 1 177 ? 6.918 -0.236 1.969 1 91.12 177 THR B CA 1
ATOM 3577 C C . THR B 1 177 ? 7.359 1.204 1.726 1 91.12 177 THR B C 1
ATOM 3579 O O . THR B 1 177 ? 8.453 1.442 1.2 1 91.12 177 THR B O 1
ATOM 3582 N N . TYR B 1 178 ? 6.512 2.102 2.117 1 92.56 178 TYR B N 1
ATOM 3583 C CA . TYR B 1 178 ? 6.887 3.498 1.932 1 92.56 178 TYR B CA 1
ATOM 3584 C C . TYR B 1 178 ? 8.047 3.879 2.844 1 92.56 178 TYR B C 1
ATOM 3586 O O . TYR B 1 178 ? 8.953 4.605 2.434 1 92.56 178 TYR B O 1
ATOM 3594 N N . PHE B 1 179 ? 8.016 3.367 4.035 1 94.62 179 PHE B N 1
ATOM 3595 C CA . PHE B 1 179 ? 9.094 3.619 4.984 1 94.62 179 PHE B CA 1
ATOM 3596 C C . PHE B 1 179 ? 10.43 3.129 4.43 1 94.62 179 PHE B C 1
ATOM 3598 O O . PHE B 1 179 ? 11.422 3.854 4.465 1 94.62 179 PHE B O 1
ATOM 3605 N N . LEU B 1 180 ? 10.398 1.969 3.873 1 92 180 LEU B N 1
ATOM 3606 C CA . LEU B 1 180 ? 11.594 1.39 3.273 1 92 180 LEU B CA 1
ATOM 3607 C C . LEU B 1 180 ? 12.055 2.211 2.074 1 92 180 LEU B C 1
ATOM 3609 O O . LEU B 1 180 ? 13.258 2.404 1.874 1 92 180 LEU B O 1
ATOM 3613 N N . LEU B 1 181 ? 11.109 2.676 1.307 1 90.5 181 LEU B N 1
ATOM 3614 C CA . LEU B 1 181 ? 11.438 3.475 0.129 1 90.5 181 LEU B CA 1
ATOM 3615 C C . LEU B 1 181 ? 12.148 4.762 0.525 1 90.5 181 LEU B C 1
ATOM 3617 O O . LEU B 1 181 ? 13.133 5.148 -0.104 1 90.5 181 LEU B O 1
ATOM 3621 N N . VAL B 1 182 ? 11.664 5.402 1.533 1 91.31 182 VAL B N 1
ATOM 3622 C CA . VAL B 1 182 ? 12.281 6.641 2.002 1 91.31 182 VAL B CA 1
ATOM 3623 C C . VAL B 1 182 ? 13.719 6.367 2.438 1 91.31 182 VAL B C 1
ATOM 3625 O O . VAL B 1 182 ? 14.641 7.109 2.076 1 91.31 182 VAL B O 1
ATOM 3628 N N . GLY B 1 183 ? 13.891 5.293 3.195 1 90.38 183 GLY B N 1
ATOM 3629 C CA . GLY B 1 183 ? 15.234 4.922 3.602 1 90.38 183 GLY B CA 1
ATOM 3630 C C . GLY B 1 183 ? 16.156 4.648 2.43 1 90.38 183 GLY B C 1
ATOM 3631 O O . GLY B 1 183 ? 17.312 5.074 2.434 1 90.38 183 GLY B O 1
ATOM 3632 N N . ARG B 1 184 ? 15.641 3.977 1.48 1 87.38 184 ARG B N 1
ATOM 3633 C CA . ARG B 1 184 ? 16.438 3.664 0.292 1 87.38 184 ARG B CA 1
ATOM 3634 C C . ARG B 1 184 ? 16.797 4.934 -0.473 1 87.38 184 ARG B C 1
ATOM 3636 O O . ARG B 1 184 ? 17.875 5.016 -1.069 1 87.38 184 ARG B O 1
ATOM 3643 N N . ASN B 1 185 ? 15.867 5.836 -0.525 1 85.62 185 ASN B N 1
ATOM 3644 C CA . ASN B 1 185 ? 16.125 7.109 -1.185 1 85.62 185 ASN B CA 1
ATOM 3645 C C . ASN B 1 185 ? 17.359 7.805 -0.592 1 85.62 185 ASN B C 1
ATOM 3647 O O . ASN B 1 185 ? 18.125 8.438 -1.314 1 85.62 185 ASN B O 1
ATOM 3651 N N . GLU B 1 186 ? 17.531 7.578 0.661 1 86.44 186 GLU B N 1
ATOM 3652 C CA . GLU B 1 186 ? 18.656 8.219 1.332 1 86.44 186 GLU B CA 1
ATOM 3653 C C . GLU B 1 186 ? 19.969 7.512 1.008 1 86.44 186 GLU B C 1
ATOM 3655 O O . GLU B 1 186 ? 21.047 7.992 1.371 1 86.44 186 GLU B O 1
ATOM 3660 N N . MET B 1 187 ? 19.875 6.398 0.32 1 82.69 187 MET B N 1
ATOM 3661 C CA . MET B 1 187 ? 21.062 5.672 -0.121 1 82.69 187 MET B CA 1
ATOM 3662 C C . MET B 1 187 ? 21.391 6 -1.572 1 82.69 187 MET B C 1
ATOM 3664 O O . MET B 1 187 ? 22.438 5.602 -2.078 1 82.69 187 MET B O 1
ATOM 3668 N N . THR B 1 188 ? 20.703 6.402 -2.402 1 72.75 188 THR B N 1
ATOM 3669 C CA . THR B 1 188 ? 20.922 6.555 -3.838 1 72.75 188 THR B CA 1
ATOM 3670 C C . THR B 1 188 ? 21.016 8.031 -4.215 1 72.75 188 THR B C 1
ATOM 3672 O O . THR B 1 188 ? 21.594 8.375 -5.254 1 72.75 188 THR B O 1
ATOM 3675 N N . GLU B 1 189 ? 20.375 9.125 -4.18 1 60.25 189 GLU B N 1
ATOM 3676 C CA . GLU B 1 189 ? 20.609 10.516 -4.547 1 60.25 189 GLU B CA 1
ATOM 3677 C C . GLU B 1 189 ? 19.672 11.453 -3.807 1 60.25 189 GLU B C 1
ATOM 3679 O O . GLU B 1 189 ? 18.516 11.102 -3.559 1 60.25 189 GLU B O 1
ATOM 3684 N N . GLY B 1 190 ? 20.281 12.336 -2.986 1 52.06 190 GLY B N 1
ATOM 3685 C CA . GLY B 1 190 ? 19.672 13.391 -2.197 1 52.06 190 GLY B CA 1
ATOM 3686 C C . GLY B 1 190 ? 19.047 14.484 -3.045 1 52.06 190 GLY B C 1
ATOM 3687 O O . GLY B 1 190 ? 19.469 14.727 -4.172 1 52.06 190 GLY B O 1
ATOM 3688 N N . LEU B 1 191 ? 17.844 14.703 -2.941 1 47.62 191 LEU B N 1
ATOM 3689 C CA . LEU B 1 191 ? 17.203 15.875 -3.529 1 47.62 191 LEU B CA 1
ATOM 3690 C C . LEU B 1 191 ? 17.578 17.141 -2.764 1 47.62 191 LEU B C 1
ATOM 3692 O O . LEU B 1 191 ? 17.859 17.078 -1.565 1 47.62 191 LEU B O 1
ATOM 3696 N N . ASP B 1 192 ? 17.969 18.234 -3.609 1 44.03 192 ASP B N 1
ATOM 3697 C CA . ASP B 1 192 ? 18.203 19.516 -2.941 1 44.03 192 ASP B CA 1
ATOM 3698 C C . ASP B 1 192 ? 16.922 20.078 -2.355 1 44.03 192 ASP B C 1
ATOM 3700 O O . ASP B 1 192 ? 15.883 19.406 -2.355 1 44.03 192 ASP B O 1
ATOM 3704 N N . GLU B 1 193 ? 17.141 21.234 -1.746 1 41.97 193 GLU B N 1
ATOM 3705 C CA . GLU B 1 193 ? 16.062 21.906 -1.04 1 41.97 193 GLU B CA 1
ATOM 3706 C C . GLU B 1 193 ? 14.852 22.125 -1.955 1 41.97 193 GLU B C 1
ATOM 3708 O O . GLU B 1 193 ? 13.719 22.219 -1.486 1 41.97 193 GLU B O 1
ATOM 3713 N N . ASP B 1 194 ? 15.148 22.188 -3.152 1 40.28 194 ASP B N 1
ATOM 3714 C CA . ASP B 1 194 ? 14.125 22.484 -4.156 1 40.28 194 ASP B CA 1
ATOM 3715 C C . ASP B 1 194 ? 13.68 21.203 -4.859 1 40.28 194 ASP B C 1
ATOM 3717 O O . ASP B 1 194 ? 13.062 21.25 -5.926 1 40.28 194 ASP B O 1
ATOM 3721 N N . ASN B 1 195 ? 13.992 20.188 -4.254 1 40.06 195 ASN B N 1
ATOM 3722 C CA . ASN B 1 195 ? 13.68 18.859 -4.77 1 40.06 195 ASN B CA 1
ATOM 3723 C C . ASN B 1 195 ? 14.391 18.578 -6.094 1 40.06 195 ASN B C 1
ATOM 3725 O O . ASN B 1 195 ? 13.875 17.859 -6.941 1 40.06 195 ASN B O 1
ATOM 3729 N N . GLU B 1 196 ? 15.352 19.453 -6.414 1 47.22 196 GLU B N 1
ATOM 3730 C CA . GLU B 1 196 ? 16.234 19.234 -7.555 1 47.22 196 GLU B CA 1
ATOM 3731 C C . GLU B 1 196 ? 17.344 18.234 -7.215 1 47.22 196 GLU B C 1
ATOM 3733 O O . GLU B 1 196 ? 17.859 18.219 -6.094 1 47.22 196 GLU B O 1
ATOM 3738 N N . PRO B 1 197 ? 17.5 17.234 -8.242 1 49.09 197 PRO B N 1
ATOM 3739 C CA . PRO B 1 197 ? 18.656 16.359 -7.996 1 49.09 197 PRO B CA 1
ATOM 3740 C C . PRO B 1 197 ? 19.922 17.141 -7.68 1 49.09 197 PRO B C 1
ATOM 3742 O O . PRO B 1 197 ? 20.203 18.156 -8.32 1 49.09 197 PRO B O 1
ATOM 3745 N N . LEU B 1 198 ? 20.5 16.875 -6.602 1 52.47 198 LEU B N 1
ATOM 3746 C CA . LEU B 1 198 ? 21.75 17.531 -6.23 1 52.47 198 LEU B CA 1
ATOM 3747 C C . LEU B 1 198 ? 22.859 17.188 -7.215 1 52.47 198 LEU B C 1
ATOM 3749 O O . LEU B 1 198 ? 22.922 16.062 -7.715 1 52.47 198 LEU B O 1
ATOM 3753 N N . GLU B 1 199 ? 23.375 18.234 -7.949 1 51.69 199 GLU B N 1
ATOM 3754 C CA . GLU B 1 199 ? 24.562 18.016 -8.766 1 51.69 199 GLU B CA 1
ATOM 3755 C C . GLU B 1 199 ? 25.484 16.969 -8.117 1 51.69 199 GLU B C 1
ATOM 3757 O O . GLU B 1 199 ? 26.047 16.125 -8.812 1 51.69 199 GLU B O 1
ATOM 3762 N N . ASN B 1 200 ? 25.531 17 -6.777 1 52.12 200 ASN B N 1
ATOM 3763 C CA . ASN B 1 200 ? 26.297 16.062 -5.984 1 52.12 200 ASN B CA 1
ATOM 3764 C C . ASN B 1 200 ? 25.391 15.18 -5.125 1 52.12 200 ASN B C 1
ATOM 3766 O O . ASN B 1 200 ? 24.703 15.672 -4.238 1 52.12 200 ASN B O 1
ATOM 3770 N N . PRO B 1 201 ? 25.266 13.812 -5.543 1 60.56 201 PRO B N 1
ATOM 3771 C CA . PRO B 1 201 ? 24.344 12.938 -4.805 1 60.56 201 PRO B CA 1
ATOM 3772 C C . PRO B 1 201 ? 24.594 12.977 -3.297 1 60.56 201 PRO B C 1
ATOM 3774 O O . PRO B 1 201 ? 25.734 13.055 -2.852 1 60.56 201 PRO B O 1
ATOM 3777 N N . THR B 1 202 ? 23.5 13.32 -2.539 1 66.81 202 THR B N 1
ATOM 3778 C CA . THR B 1 202 ? 23.547 13.266 -1.083 1 66.81 202 THR B CA 1
ATOM 3779 C C . THR B 1 202 ? 23.172 11.875 -0.579 1 66.81 202 THR B C 1
ATOM 3781 O O . THR B 1 202 ? 22 11.531 -0.506 1 66.81 202 THR B O 1
ATOM 3784 N N . ILE B 1 203 ? 24.156 11.078 -0.398 1 78.44 203 ILE B N 1
ATOM 3785 C CA . ILE B 1 203 ? 23.984 9.742 0.154 1 78.44 203 ILE B CA 1
ATOM 3786 C C . ILE B 1 203 ? 24.203 9.766 1.663 1 78.44 203 ILE B C 1
ATOM 3788 O O . ILE B 1 203 ? 25.328 10.008 2.121 1 78.44 203 ILE B O 1
ATOM 3792 N N . LEU B 1 204 ? 23.125 9.508 2.322 1 87.81 204 LEU B N 1
ATOM 3793 C CA . LEU B 1 204 ? 23.203 9.68 3.768 1 87.81 204 LEU B CA 1
ATOM 3794 C C . LEU B 1 204 ? 23.328 8.328 4.469 1 87.81 204 LEU B C 1
ATOM 3796 O O . LEU B 1 204 ? 23.906 8.242 5.555 1 87.81 204 LEU B O 1
ATOM 3800 N N . LEU B 1 205 ? 22.781 7.324 3.803 1 89.5 205 LEU B N 1
ATOM 3801 C CA . LEU B 1 205 ? 22.719 6.027 4.465 1 89.5 205 LEU B CA 1
ATOM 3802 C C . LEU B 1 205 ? 23.422 4.957 3.643 1 89.5 205 LEU B C 1
ATOM 3804 O O . LEU B 1 205 ? 23.547 5.09 2.422 1 89.5 205 LEU B O 1
ATOM 3808 N N . LYS B 1 206 ? 23.922 4.066 4.355 1 86 206 LYS B N 1
ATOM 3809 C CA . LYS B 1 206 ? 24.375 2.803 3.787 1 86 206 LYS B CA 1
ATOM 3810 C C . LYS B 1 206 ? 23.688 1.615 4.461 1 86 206 LYS B C 1
ATOM 3812 O O . LYS B 1 206 ? 23.031 1.773 5.488 1 86 206 LYS B O 1
ATOM 3817 N N . SER B 1 207 ? 23.672 0.451 3.818 1 83.62 207 SER B N 1
ATOM 3818 C CA . SER B 1 207 ? 23.047 -0.726 4.41 1 83.62 207 SER B CA 1
ATOM 3819 C C . SER B 1 207 ? 23.922 -1.962 4.246 1 83.62 207 SER B C 1
ATOM 3821 O O . SER B 1 207 ? 24.781 -2.014 3.354 1 83.62 207 SER B O 1
ATOM 3823 N N . THR B 1 208 ? 23.781 -2.83 5.297 1 76.94 208 THR B N 1
ATOM 3824 C CA . THR B 1 208 ? 24.453 -4.125 5.262 1 76.94 208 THR B CA 1
ATOM 3825 C C . THR B 1 208 ? 23.516 -5.238 5.703 1 76.94 208 THR B C 1
ATOM 3827 O O . THR B 1 208 ? 22.531 -4.984 6.41 1 76.94 208 THR B O 1
ATOM 3830 N N . TYR B 1 209 ? 23.672 -6.359 5.152 1 70.69 209 TYR B N 1
ATOM 3831 C CA . TYR B 1 209 ? 22.969 -7.523 5.672 1 70.69 209 TYR B CA 1
ATOM 3832 C C . TYR B 1 209 ? 23.797 -8.234 6.738 1 70.69 209 TYR B C 1
ATOM 3834 O O . TYR B 1 209 ? 25.016 -8.352 6.605 1 70.69 209 TYR B O 1
ATOM 3842 N N . THR B 1 210 ? 23.281 -8.438 7.977 1 64.56 210 THR B N 1
ATOM 3843 C CA . THR B 1 210 ? 24.016 -9.07 9.07 1 64.56 210 THR B CA 1
ATOM 3844 C C . THR B 1 210 ? 24.219 -10.555 8.797 1 64.56 210 THR B C 1
ATOM 3846 O O . THR B 1 210 ? 25.016 -11.211 9.492 1 64.56 210 THR B O 1
ATOM 3849 N N . GLY B 1 211 ? 23.688 -11.078 7.934 1 58.03 211 GLY B N 1
ATOM 3850 C CA . GLY B 1 211 ? 23.781 -12.469 7.504 1 58.03 211 GLY B CA 1
ATOM 3851 C C . GLY B 1 211 ? 23.078 -12.734 6.191 1 58.03 211 GLY B C 1
ATOM 3852 O O . GLY B 1 211 ? 22.906 -11.828 5.371 1 58.03 211 GLY B O 1
ATOM 3853 N N . GLN B 1 212 ? 22.828 -14.008 6.086 1 51.84 212 GLN B N 1
ATOM 3854 C CA . GLN B 1 212 ? 22.094 -14.375 4.875 1 51.84 212 GLN B CA 1
ATOM 3855 C C . GLN B 1 212 ? 20.734 -13.695 4.832 1 51.84 212 GLN B C 1
ATOM 3857 O O . GLN B 1 212 ? 20 -13.695 5.828 1 51.84 212 GLN B O 1
ATOM 3862 N N . ALA B 1 213 ? 20.703 -12.797 3.736 1 49.62 213 ALA B N 1
ATOM 3863 C CA . ALA B 1 213 ? 19.391 -12.164 3.605 1 49.62 213 ALA B CA 1
ATOM 3864 C C . ALA B 1 213 ? 18.266 -13.195 3.715 1 49.62 213 ALA B C 1
ATOM 3866 O O . ALA B 1 213 ? 18.125 -14.062 2.842 1 49.62 213 ALA B O 1
ATOM 3867 N N . SER B 1 214 ? 17.859 -13.602 4.73 1 52.44 214 SER B N 1
ATOM 3868 C CA . SER B 1 214 ? 16.734 -14.469 5.008 1 52.44 214 SER B CA 1
ATOM 3869 C C . SER B 1 214 ? 15.68 -13.758 5.852 1 52.44 214 SER B C 1
ATOM 3871 O O . SER B 1 214 ? 15.867 -12.602 6.246 1 52.44 214 SER B O 1
ATOM 3873 N N . ARG B 1 215 ? 14.594 -14.32 5.828 1 53.19 215 ARG B N 1
ATOM 3874 C CA . ARG B 1 215 ? 13.609 -13.812 6.777 1 53.19 215 ARG B CA 1
ATOM 3875 C C . ARG B 1 215 ? 14.242 -13.586 8.148 1 53.19 215 ARG B C 1
ATOM 3877 O O . ARG B 1 215 ? 13.781 -12.734 8.914 1 53.19 215 ARG B O 1
ATOM 3884 N N . LYS B 1 216 ? 15.398 -14.266 8.297 1 55.88 216 LYS B N 1
ATOM 3885 C CA . LYS B 1 216 ? 16.078 -14.227 9.586 1 55.88 216 LYS B CA 1
ATOM 3886 C C . LYS B 1 216 ? 17.062 -13.055 9.648 1 55.88 216 LYS B C 1
ATOM 3888 O O . LYS B 1 216 ? 17.328 -12.516 10.727 1 55.88 216 LYS B O 1
ATOM 3893 N N . HIS B 1 217 ? 17.578 -12.719 8.492 1 62.53 217 HIS B N 1
ATOM 3894 C CA . HIS B 1 217 ? 18.578 -11.648 8.5 1 62.53 217 HIS B CA 1
ATOM 3895 C C . HIS B 1 217 ? 18.047 -10.391 7.812 1 62.53 217 HIS B C 1
ATOM 3897 O O . HIS B 1 217 ? 17.828 -10.391 6.602 1 62.53 217 HIS B O 1
ATOM 3903 N N . LYS B 1 218 ? 17.922 -9.375 8.656 1 75.44 218 LYS B N 1
ATOM 3904 C CA . LYS B 1 218 ? 17.359 -8.117 8.18 1 75.44 218 LYS B CA 1
ATOM 3905 C C . LYS B 1 218 ? 18.453 -7.184 7.668 1 75.44 218 LYS B C 1
ATOM 3907 O O . LYS B 1 218 ? 19.594 -7.273 8.102 1 75.44 218 LYS B O 1
ATOM 3912 N N . ARG B 1 219 ? 18.062 -6.438 6.684 1 80.5 219 ARG B N 1
ATOM 3913 C CA . ARG B 1 219 ? 18.922 -5.352 6.211 1 80.5 219 ARG B CA 1
ATOM 3914 C C . ARG B 1 219 ? 19.047 -4.25 7.262 1 80.5 219 ARG B C 1
ATOM 3916 O O . ARG B 1 219 ? 18.031 -3.748 7.758 1 80.5 219 ARG B O 1
ATOM 3923 N N . GLU B 1 220 ? 20.359 -4.027 7.559 1 87.88 220 GLU B N 1
ATOM 3924 C CA . GLU B 1 220 ? 20.594 -2.994 8.562 1 87.88 220 GLU B CA 1
ATOM 3925 C C . GLU B 1 220 ? 21.172 -1.734 7.934 1 87.88 220 GLU B C 1
ATOM 3927 O O . GLU B 1 220 ? 22.016 -1.816 7.031 1 87.88 220 GLU B O 1
ATOM 3932 N N . TYR B 1 221 ? 20.734 -0.624 8.508 1 89.88 221 TYR B N 1
ATOM 3933 C CA . TYR B 1 221 ? 21.125 0.67 7.957 1 89.88 221 TYR B CA 1
ATOM 3934 C C . TYR B 1 221 ? 21.969 1.456 8.953 1 89.88 221 TYR B C 1
ATOM 3936 O O . TYR B 1 221 ? 21.781 1.341 10.164 1 89.88 221 TYR B O 1
ATOM 3944 N N . SER B 1 222 ? 22.922 2.195 8.383 1 92.44 222 SER B N 1
ATOM 3945 C CA . SER B 1 222 ? 23.766 3.076 9.18 1 92.44 222 SER B CA 1
ATOM 3946 C C . SER B 1 222 ? 24.094 4.367 8.438 1 92.44 222 SER B C 1
ATOM 3948 O O . SER B 1 222 ? 23.844 4.473 7.234 1 92.44 222 SER B O 1
ATOM 3950 N N . ILE B 1 223 ? 24.578 5.293 9.195 1 93.06 223 ILE B N 1
ATOM 3951 C CA . ILE B 1 223 ? 24.938 6.594 8.641 1 93.06 223 ILE B CA 1
ATOM 3952 C C . ILE B 1 223 ? 26.234 6.48 7.848 1 93.06 223 ILE B C 1
ATOM 3954 O O . ILE B 1 223 ? 27.188 5.852 8.297 1 93.06 223 ILE B O 1
ATOM 3958 N N . LEU B 1 224 ? 26.281 7.051 6.68 1 86.88 224 LEU B N 1
ATOM 3959 C CA . LEU B 1 224 ? 27.469 7.027 5.832 1 86.88 224 LEU B CA 1
ATOM 3960 C C . LEU B 1 224 ? 28.391 8.195 6.16 1 86.88 224 LEU B C 1
ATOM 3962 O O . LEU B 1 224 ? 29.609 8.023 6.262 1 86.88 224 LEU B O 1
ATOM 3966 N N . ASP B 1 225 ? 27.828 9.375 6.27 1 85.44 225 ASP B N 1
ATOM 3967 C CA . ASP B 1 225 ? 28.562 10.609 6.527 1 85.44 225 ASP B CA 1
ATOM 3968 C C . ASP B 1 225 ? 27.891 11.438 7.613 1 85.44 225 ASP B C 1
ATOM 3970 O O . ASP B 1 225 ? 26.859 12.086 7.363 1 85.44 225 ASP B O 1
ATOM 3974 N N . LYS B 1 226 ? 28.531 11.523 8.68 1 90.69 226 LYS B N 1
ATOM 3975 C CA . LYS B 1 226 ? 27.938 12.164 9.844 1 90.69 226 LYS B CA 1
ATOM 3976 C C . LYS B 1 226 ? 27.766 13.664 9.625 1 90.69 226 LYS B C 1
ATOM 3978 O O . LYS B 1 226 ? 26.781 14.258 10.094 1 90.69 226 LYS B O 1
ATOM 3983 N N . ASN B 1 227 ? 28.703 14.219 8.945 1 89.62 227 ASN B N 1
ATOM 3984 C CA . ASN B 1 227 ? 28.625 15.656 8.703 1 89.62 227 ASN B CA 1
ATOM 3985 C C . ASN B 1 227 ? 27.484 16 7.758 1 89.62 227 ASN B C 1
ATOM 3987 O O . ASN B 1 227 ? 26.734 16.953 8.008 1 89.62 227 ASN B O 1
ATOM 3991 N N . LEU B 1 228 ? 27.391 15.211 6.762 1 87.31 228 LEU B N 1
ATOM 3992 C CA . LEU B 1 228 ? 26.312 15.438 5.812 1 87.31 228 LEU B CA 1
ATOM 3993 C C . LEU B 1 228 ? 24.953 15.203 6.473 1 87.31 228 LEU B C 1
ATOM 3995 O O . LEU B 1 228 ? 24 15.938 6.2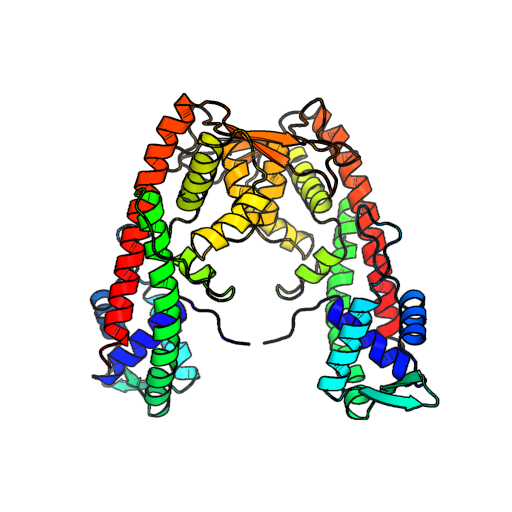15 1 87.31 228 LEU B O 1
ATOM 3999 N N . VAL B 1 229 ? 24.906 14.211 7.297 1 91.44 229 VAL B N 1
ATOM 4000 C CA . VAL B 1 229 ? 23.672 13.875 7.988 1 91.44 229 VAL B CA 1
ATOM 4001 C C . VAL B 1 229 ? 23.266 15.016 8.922 1 91.44 229 VAL B C 1
ATOM 4003 O O . VAL B 1 229 ? 22.094 15.367 9.023 1 91.44 229 VAL B O 1
ATOM 4006 N N . ALA B 1 230 ? 24.203 15.586 9.578 1 92.38 230 ALA B N 1
ATOM 4007 C CA . ALA B 1 230 ? 23.922 16.703 10.469 1 92.38 230 ALA B CA 1
ATOM 4008 C C . ALA B 1 230 ? 23.312 17.875 9.695 1 92.38 230 ALA B C 1
ATOM 4010 O O . ALA B 1 230 ? 22.344 18.484 10.141 1 92.38 230 ALA B O 1
ATOM 4011 N N . GLU B 1 231 ? 23.859 18.109 8.57 1 88.38 231 GLU B N 1
ATOM 4012 C CA . GLU B 1 231 ? 23.375 19.203 7.73 1 88.38 231 GLU B CA 1
ATOM 4013 C C . GLU B 1 231 ? 21.953 18.938 7.223 1 88.38 231 GLU B C 1
ATOM 4015 O O . GLU B 1 231 ? 21.062 19.766 7.391 1 88.38 231 GLU B O 1
ATOM 4020 N N . TRP B 1 232 ? 21.797 17.828 6.699 1 89 232 TRP B N 1
ATOM 4021 C CA . TRP B 1 232 ? 20.516 17.5 6.062 1 89 232 TRP B CA 1
ATOM 4022 C C . TRP B 1 232 ? 19.438 17.25 7.109 1 89 232 TRP B C 1
ATOM 4024 O O . TRP B 1 232 ? 18.25 17.516 6.871 1 89 232 TRP B O 1
ATOM 4034 N N . SER B 1 233 ? 19.828 16.734 8.234 1 92 233 SER B N 1
ATOM 4035 C CA . SER B 1 233 ? 18.875 16.547 9.32 1 92 233 SER B CA 1
ATOM 4036 C C . SER B 1 233 ? 18.219 17.859 9.719 1 92 233 SER B C 1
ATOM 4038 O O . SER B 1 233 ? 17.031 17.891 10.031 1 92 233 SER B O 1
ATOM 4040 N N . GLU B 1 234 ? 18.953 18.922 9.664 1 92.5 234 GLU B N 1
ATOM 4041 C CA . GLU B 1 234 ? 18.406 20.234 10.008 1 92.5 234 GLU B CA 1
ATOM 4042 C C . GLU B 1 234 ? 17.375 20.688 8.977 1 92.5 234 GLU B C 1
ATOM 4044 O O . GLU B 1 234 ? 16.328 21.234 9.336 1 92.5 234 GLU B O 1
ATOM 4049 N N . ILE B 1 235 ? 17.672 20.469 7.766 1 89.56 235 ILE B N 1
ATOM 4050 C CA . ILE B 1 235 ? 16.781 20.859 6.676 1 89.56 235 ILE B CA 1
ATOM 4051 C C . ILE B 1 235 ? 15.484 20.062 6.762 1 89.56 235 ILE B C 1
ATOM 4053 O O . ILE B 1 235 ? 14.398 20.641 6.691 1 89.56 235 ILE B O 1
ATOM 4057 N N . TYR B 1 236 ? 15.602 18.766 6.914 1 91.25 236 TYR B N 1
ATOM 4058 C CA . TYR B 1 236 ? 14.422 17.906 7.008 1 91.25 236 TYR B CA 1
ATOM 4059 C C . TYR B 1 236 ? 13.594 18.25 8.234 1 91.25 236 TYR B C 1
ATOM 4061 O O . TYR B 1 236 ? 12.359 18.234 8.188 1 91.25 236 TYR B O 1
ATOM 4069 N N . LEU B 1 237 ? 14.305 18.547 9.289 1 95.06 237 LEU B N 1
ATOM 4070 C CA . LEU B 1 237 ? 13.617 18.859 10.539 1 95.06 237 LEU B CA 1
ATOM 4071 C C . LEU B 1 237 ? 12.781 20.125 10.398 1 95.06 237 LEU B C 1
ATOM 4073 O O . LEU B 1 237 ? 11.633 20.156 10.836 1 95.06 237 LEU B O 1
ATOM 4077 N N . GLU B 1 238 ? 13.336 21.078 9.805 1 92.88 238 GLU B N 1
ATOM 4078 C CA . GLU B 1 238 ? 12.602 22.312 9.602 1 92.88 238 GLU B CA 1
ATOM 4079 C C . GLU B 1 238 ? 11.352 22.078 8.758 1 92.88 238 GLU B C 1
ATOM 4081 O O . GLU B 1 238 ? 10.266 22.562 9.102 1 92.88 238 GLU B O 1
ATOM 4086 N N . SER B 1 239 ? 11.516 21.391 7.684 1 89.31 239 SER B N 1
ATOM 4087 C CA . SER B 1 239 ? 10.391 21.062 6.816 1 89.31 239 SER B CA 1
ATOM 4088 C C . SER B 1 239 ? 9.328 20.266 7.562 1 89.31 239 SER B C 1
ATOM 4090 O O . SER B 1 239 ? 8.133 20.547 7.445 1 89.31 239 SER B O 1
ATOM 4092 N N . ALA B 1 240 ? 9.75 19.297 8.344 1 93.06 240 ALA B N 1
ATOM 4093 C CA . ALA B 1 240 ? 8.844 18.453 9.102 1 93.06 240 ALA B CA 1
ATOM 4094 C C . ALA B 1 240 ? 8.055 19.266 10.133 1 93.06 240 ALA B C 1
ATOM 4096 O O . ALA B 1 240 ? 6.836 19.125 10.234 1 93.06 240 ALA B O 1
ATOM 4097 N N . ILE B 1 241 ? 8.75 20.109 10.805 1 95 241 ILE B N 1
ATOM 4098 C CA . ILE B 1 241 ? 8.117 20.922 11.844 1 95 241 ILE B CA 1
ATOM 4099 C C . ILE B 1 241 ? 7.082 21.859 11.219 1 95 241 ILE B C 1
ATOM 4101 O O . ILE B 1 241 ? 5.965 21.969 11.719 1 95 241 ILE B O 1
ATOM 4105 N N . ASN B 1 242 ? 7.477 22.453 10.117 1 90.94 242 ASN B N 1
ATOM 4106 C CA . ASN B 1 242 ? 6.543 23.344 9.445 1 90.94 242 ASN B CA 1
ATOM 4107 C C . ASN B 1 242 ? 5.289 22.609 8.984 1 90.94 242 ASN B C 1
ATOM 4109 O O . ASN B 1 242 ? 4.172 23.094 9.164 1 90.94 242 ASN B O 1
ATOM 4113 N N . SER B 1 243 ? 5.516 21.5 8.43 1 91.06 243 SER B N 1
ATOM 4114 C CA . SER B 1 243 ? 4.395 20.703 7.945 1 91.06 243 SER B CA 1
ATOM 4115 C C . SER B 1 243 ? 3.486 20.266 9.094 1 91.06 243 SER B C 1
ATOM 4117 O O . SER B 1 243 ? 2.262 20.281 8.961 1 91.06 243 SER B O 1
ATOM 4119 N N . LEU B 1 244 ? 4.062 19.906 10.203 1 94.31 244 LEU B N 1
ATOM 4120 C CA . LEU B 1 244 ? 3.312 19.469 11.375 1 94.31 244 LEU B CA 1
ATOM 4121 C C . LEU B 1 244 ? 2.498 20.625 11.945 1 94.31 244 LEU B C 1
ATOM 4123 O O . LEU B 1 244 ? 1.335 20.453 12.32 1 94.31 244 LEU B O 1
ATOM 4127 N N . ARG B 1 245 ? 3.086 21.719 12 1 94.12 245 ARG B N 1
ATOM 4128 C CA . ARG B 1 245 ? 2.381 22.875 12.531 1 94.12 245 ARG B CA 1
ATOM 4129 C C . ARG B 1 245 ? 1.16 23.219 11.688 1 94.12 245 ARG B C 1
ATOM 4131 O O . ARG B 1 245 ? 0.089 23.516 12.219 1 94.12 245 ARG B O 1
ATOM 4138 N N . GLU B 1 246 ? 1.365 23.125 10.398 1 91.75 246 GLU B N 1
ATOM 4139 C CA . GLU B 1 246 ? 0.245 23.375 9.5 1 91.75 246 GLU B CA 1
ATOM 4140 C C . GLU B 1 246 ? -0.846 22.312 9.672 1 91.75 246 GLU B C 1
ATOM 4142 O O . GLU B 1 246 ? -2.035 22.641 9.672 1 91.75 246 GLU B O 1
ATOM 4147 N N . ALA B 1 247 ? -0.465 21.125 9.797 1 93.19 247 ALA B N 1
ATOM 4148 C CA . ALA B 1 247 ? -1.42 20.031 10 1 93.19 247 ALA B CA 1
ATOM 4149 C C . ALA B 1 247 ? -2.191 20.219 11.305 1 93.19 247 ALA B C 1
ATOM 4151 O O . ALA B 1 247 ? -3.406 20 11.344 1 93.19 247 ALA B O 1
ATOM 4152 N N . ILE B 1 248 ? -1.493 20.578 12.344 1 95.38 248 ILE B N 1
ATOM 4153 C CA . ILE B 1 248 ? -2.107 20.781 13.656 1 95.38 248 ILE B CA 1
ATOM 4154 C C . ILE B 1 248 ? -3.104 21.938 13.578 1 95.38 248 ILE B C 1
ATOM 4156 O O . ILE B 1 248 ? -4.219 21.844 14.102 1 95.38 248 ILE B O 1
ATOM 4160 N N . THR B 1 249 ? -2.691 22.953 12.875 1 94.19 249 THR B N 1
ATOM 4161 C CA . THR B 1 249 ? -3.588 24.094 12.719 1 94.19 249 THR B CA 1
ATOM 4162 C C . THR B 1 249 ? -4.871 23.672 12.008 1 94.19 249 THR B C 1
ATOM 4164 O O . THR B 1 249 ? -5.969 24.047 12.422 1 94.19 249 THR B O 1
ATOM 4167 N N . PHE B 1 250 ? -4.73 22.953 11.016 1 93.94 250 PHE B N 1
ATOM 4168 C CA . PHE B 1 250 ? -5.898 22.469 10.297 1 93.94 250 PHE B CA 1
ATOM 4169 C C . PHE B 1 250 ? -6.793 21.641 11.227 1 93.94 250 PHE B C 1
ATOM 4171 O O . PHE B 1 250 ? -8.008 21.844 11.25 1 93.94 250 PHE B O 1
ATOM 4178 N N . ASN B 1 251 ? -6.191 20.75 11.93 1 95.5 251 ASN B N 1
ATOM 4179 C CA . ASN B 1 251 ? -6.957 19.891 12.828 1 95.5 251 ASN B CA 1
ATOM 4180 C C . ASN B 1 251 ? -7.66 20.688 13.914 1 95.5 251 ASN B C 1
ATOM 4182 O O . ASN B 1 251 ? -8.797 20.375 14.289 1 95.5 251 ASN B O 1
ATOM 4186 N N . GLU B 1 252 ? -6.969 21.641 14.398 1 96.38 252 GLU B N 1
ATOM 4187 C CA . GLU B 1 252 ? -7.566 22.5 15.422 1 96.38 252 GLU B CA 1
ATOM 4188 C C . GLU B 1 252 ? -8.781 23.25 14.875 1 96.38 252 GLU B C 1
ATOM 4190 O O . GLU B 1 252 ? -9.797 23.359 15.562 1 96.38 252 GLU B O 1
ATOM 4195 N N . THR B 1 253 ? -8.602 23.75 13.703 1 95.38 253 THR B N 1
ATOM 4196 C CA . THR B 1 253 ? -9.719 24.438 13.07 1 95.38 253 THR B CA 1
ATOM 4197 C C . THR B 1 253 ? -10.906 23.484 12.898 1 95.38 253 THR B C 1
ATOM 4199 O O . THR B 1 253 ? -12.047 23.859 13.18 1 95.38 253 THR B O 1
ATOM 4202 N N . LEU B 1 254 ? -10.625 22.344 12.445 1 95.75 254 LEU B N 1
ATOM 4203 C CA . LEU B 1 254 ? -11.672 21.328 12.25 1 95.75 254 LEU B CA 1
ATOM 4204 C C . LEU B 1 254 ? -12.328 20.969 13.57 1 95.75 254 LEU B C 1
ATOM 4206 O O . LEU B 1 254 ? -13.555 20.891 13.664 1 95.75 254 LEU B O 1
ATOM 4210 N N . LEU B 1 255 ? -11.516 20.734 14.586 1 97.06 255 LEU B N 1
ATOM 4211 C CA . LEU B 1 255 ? -12.039 20.391 15.906 1 97.06 255 LEU B CA 1
ATOM 4212 C C . LEU B 1 255 ? -12.914 21.5 16.453 1 97.06 255 LEU B C 1
ATOM 4214 O O . LEU B 1 255 ? -13.961 21.234 17.062 1 97.06 255 LEU B O 1
ATOM 4218 N N . ALA B 1 256 ? -12.484 22.719 16.234 1 96.25 256 ALA B N 1
ATOM 4219 C CA . ALA B 1 256 ? -13.281 23.844 16.688 1 96.25 256 ALA B CA 1
ATOM 4220 C C . ALA B 1 256 ? -14.648 23.859 16.031 1 96.25 256 ALA B C 1
ATOM 4222 O O . ALA B 1 256 ? -15.664 24.156 16.672 1 96.25 256 ALA B O 1
ATOM 4223 N N . LEU B 1 257 ? -14.656 23.531 14.75 1 95.25 257 LEU B N 1
ATOM 4224 C CA . LEU B 1 257 ? -15.914 23.484 14.023 1 95.25 257 LEU B CA 1
ATOM 4225 C C . LEU B 1 257 ? -16.797 22.344 14.531 1 95.25 257 LEU B C 1
ATOM 4227 O O . LEU B 1 257 ? -18.016 22.484 14.609 1 95.25 257 LEU B O 1
ATOM 4231 N N . LEU B 1 258 ? -16.141 21.234 14.859 1 95.81 258 LEU B N 1
ATOM 4232 C CA . LEU B 1 258 ? -16.859 20.047 15.289 1 95.81 258 LEU B CA 1
ATOM 4233 C C . LEU B 1 258 ? -17.453 20.25 16.688 1 95.81 258 LEU B C 1
ATOM 4235 O O . LEU B 1 258 ? -18.5 19.672 17 1 95.81 258 LEU B O 1
ATOM 4239 N N . GLU B 1 259 ? -16.797 21 17.484 1 91.31 259 GLU B N 1
ATOM 4240 C CA . GLU B 1 259 ? -17.234 21.219 18.859 1 91.31 259 GLU B CA 1
ATOM 4241 C C . GLU B 1 259 ? -18.344 22.266 18.938 1 91.31 259 GLU B C 1
ATOM 4243 O O . GLU B 1 259 ? -19.125 22.281 19.875 1 91.31 259 GLU B O 1
ATOM 4248 N N . LYS B 1 260 ? -18.25 23.172 17.953 1 79.94 260 LYS B N 1
ATOM 4249 C CA . LYS B 1 260 ? -19.25 24.234 17.938 1 79.94 260 LYS B CA 1
ATOM 4250 C C . LYS B 1 260 ? -20.609 23.703 17.469 1 79.94 260 LYS B C 1
ATOM 4252 O O . LYS B 1 260 ? -21.578 24.453 17.422 1 79.94 260 LYS B O 1
ATOM 4257 N N . ASN B 1 261 ? -21.109 22.547 18.062 1 58.12 261 ASN B N 1
ATOM 4258 C CA . ASN B 1 261 ? -22.484 22.172 17.766 1 58.12 261 ASN B CA 1
ATOM 4259 C C . ASN B 1 261 ? -23.469 23.25 18.203 1 58.12 261 ASN B C 1
ATOM 4261 O O . ASN B 1 261 ? -23.344 23.797 19.297 1 58.12 261 ASN B O 1
#

InterPro domains:
  IPR036390 Winged helix DNA-binding domain superfamily [SSF46785] (11-107)